Protein AF-A0A7W5FQR3-F1 (afdb_monomer_lite)

pLDDT: mean 75.55, std 19.45, range [26.58, 98.25]

InterPro domains:
  IPR011042 Six-bladed beta-propeller, TolB-like [G3DSA:2.120.10.30] (100-221)
  IPR032485 Prolow-density lipoprotein receptor-related protein 1-like, beta-propeller domain [PF16472] (240-409)

Sequence (725 aa):
MQRVLVVLAGLMLLISPTLAEAAASAAANGKSTDALAITLAEMSSFTGVTSDGWIYYLEYDEASGRSVQKKKKADGSGAQVVKNSEVFIKPYNYSRFVNYSYTDNNVISLTNKPQFVKQLAQNPNASIIDIIGDSVIYWVGTVKSGKFTTGTIKKAKLDGKQVTVLTADNGQIDWASFTVYKNTLFYTMEENNTYVLYRVGLDGKNKKKLASDYYAPVGQMDKKAGPVTYYGPYQRRNIVISNDQIVYLNMNESAVRLKIDGSGKLLLHEDESGNPFVEGDWLYYSTKSDPEAKDWLSSYSYYGPIYKVKLSGGKPIPITKGHSGLLFVKDGWVYYETESYELDHRLIRVKTDGSSAQTVLAGLVGDQEFYTRAVIGDWLTYTLYDNEESAGDYRIKLNGTDNTKLAYSTAPDAPTAEEQAEYEQAVRQNYGKYEMPDMLKQVIALEDELRERKMLLGGGLIHPYFEGFGIGYRYESTPIDVIPFAMDNYDDEVHYGFLTDFGTVSNLDEAAIVRVSPYEDDPVQIVAGNFRAFMQLLAYKPMSVQYWMADMPEDDYAYLQEEAAEVEQSLTQKEKDVMSIVRERFALEPISDVYAYMQKLGEDREKKIAAATEDGLGVVYSGTETASVQPLAFDFEEYEDGVHRADLKDFFEEASTLDKLVFFRDGQYYYLWHDNSKAIAYLQEQLKAMGLEDEANRIAYPEPYEYDDEYGADYEALYEYYFGS

Structure (mmCIF, N/CA/C/O backbone):
data_AF-A0A7W5FQR3-F1
#
_entry.id   AF-A0A7W5FQR3-F1
#
loop_
_atom_site.group_PDB
_atom_site.id
_atom_site.type_symbol
_atom_site.label_atom_id
_atom_site.label_alt_id
_atom_site.label_comp_id
_atom_site.label_asym_id
_atom_site.label_entity_id
_atom_site.label_seq_id
_atom_site.pdbx_PDB_ins_code
_atom_site.Cartn_x
_atom_site.Cartn_y
_atom_site.Cartn_z
_atom_site.occupancy
_atom_site.B_iso_or_equiv
_atom_site.auth_seq_id
_atom_site.auth_comp_id
_atom_site.auth_asym_id
_atom_site.auth_atom_id
_atom_site.pdbx_PDB_model_num
ATOM 1 N N . MET A 1 1 ? -5.160 -7.649 -64.301 1.00 41.41 1 MET A N 1
ATOM 2 C CA . MET A 1 1 ? -5.456 -8.120 -62.929 1.00 41.41 1 MET A CA 1
ATOM 3 C C . MET A 1 1 ? -5.136 -9.616 -62.747 1.00 41.41 1 MET A C 1
ATOM 5 O O . MET A 1 1 ? -5.883 -10.332 -62.105 1.00 41.41 1 MET A O 1
ATOM 9 N N . GLN A 1 2 ? -4.009 -10.102 -63.294 1.00 31.98 2 GLN A N 1
ATOM 10 C CA . GLN A 1 2 ? -3.605 -11.521 -63.196 1.00 31.98 2 GLN A CA 1
ATOM 11 C C . GLN A 1 2 ? -2.069 -11.704 -63.196 1.00 31.98 2 GLN A C 1
ATOM 13 O O . GLN A 1 2 ? -1.547 -12.734 -63.600 1.00 31.98 2 GLN A O 1
ATOM 18 N N . ARG A 1 3 ? -1.324 -10.677 -62.755 1.00 29.73 3 ARG A N 1
ATOM 19 C CA . ARG A 1 3 ? 0.151 -10.700 -62.648 1.00 29.73 3 ARG A CA 1
ATOM 20 C C . ARG A 1 3 ? 0.700 -10.207 -61.299 1.00 29.73 3 ARG A C 1
ATOM 22 O O . ARG A 1 3 ? 1.879 -9.911 -61.201 1.00 29.73 3 ARG A O 1
ATOM 29 N N . VAL A 1 4 ? -0.130 -10.157 -60.253 1.00 31.59 4 VAL A N 1
ATOM 30 C CA . VAL A 1 4 ? 0.302 -9.761 -58.890 1.00 31.59 4 VAL A CA 1
ATOM 31 C C . VAL A 1 4 ? 0.302 -10.946 -57.905 1.00 31.59 4 VAL A C 1
ATOM 33 O O . VAL A 1 4 ? 0.812 -10.836 -56.801 1.00 31.59 4 VAL A O 1
ATOM 36 N N . LEU A 1 5 ? -0.161 -12.132 -58.318 1.00 28.58 5 LEU A N 1
ATOM 37 C CA . LEU A 1 5 ? -0.319 -13.294 -57.428 1.00 28.58 5 LEU A CA 1
ATOM 38 C C . LEU A 1 5 ? 0.865 -14.281 -57.395 1.00 28.58 5 LEU A C 1
ATOM 40 O O . LEU A 1 5 ? 0.772 -15.303 -56.729 1.00 28.58 5 LEU A O 1
ATOM 44 N N . VAL A 1 6 ? 1.984 -13.996 -58.073 1.00 28.44 6 VAL A N 1
ATOM 45 C CA . VAL A 1 6 ? 3.137 -14.929 -58.146 1.00 28.44 6 VAL A CA 1
ATOM 46 C C . VAL A 1 6 ? 4.366 -14.450 -57.352 1.00 28.44 6 VAL A C 1
ATOM 48 O O . VAL A 1 6 ? 5.314 -15.204 -57.181 1.00 28.44 6 VAL A O 1
ATOM 51 N N . VAL A 1 7 ? 4.349 -13.245 -56.770 1.00 29.08 7 VAL A N 1
ATOM 52 C CA . VAL A 1 7 ? 5.502 -12.729 -55.993 1.00 29.08 7 VAL A CA 1
ATOM 53 C C . VAL A 1 7 ? 5.379 -12.991 -54.480 1.00 29.08 7 VAL A C 1
ATOM 55 O O . VAL A 1 7 ? 6.372 -12.925 -53.766 1.00 29.08 7 VAL A O 1
ATOM 58 N N . LEU A 1 8 ? 4.208 -13.402 -53.978 1.00 28.36 8 LEU A N 1
ATOM 59 C CA . LEU A 1 8 ? 3.980 -13.642 -52.540 1.00 28.36 8 LEU A CA 1
ATOM 60 C C . LEU A 1 8 ? 4.162 -15.099 -52.071 1.00 28.36 8 LEU A C 1
ATOM 62 O O . LEU A 1 8 ? 4.040 -15.367 -50.882 1.00 28.36 8 LEU A O 1
ATOM 66 N N . ALA A 1 9 ? 4.511 -16.036 -52.958 1.00 26.61 9 ALA A N 1
ATOM 67 C CA . ALA A 1 9 ? 4.767 -17.435 -52.581 1.00 26.61 9 ALA A CA 1
ATOM 68 C C . ALA A 1 9 ? 6.258 -17.751 -52.316 1.00 26.61 9 ALA A C 1
ATOM 70 O O . ALA A 1 9 ? 6.595 -18.869 -51.942 1.00 26.61 9 ALA A O 1
ATOM 71 N N . GLY A 1 10 ? 7.160 -16.779 -52.505 1.00 26.58 10 GLY A N 1
ATOM 72 C CA . GLY A 1 10 ? 8.613 -16.986 -52.419 1.00 26.58 10 GLY A CA 1
ATOM 73 C C . GLY A 1 10 ? 9.265 -16.700 -51.061 1.00 26.58 10 GLY A C 1
ATOM 74 O O . GLY A 1 10 ? 10.472 -16.878 -50.945 1.00 26.58 10 GLY A O 1
ATOM 75 N N . LEU A 1 11 ? 8.514 -16.257 -50.045 1.00 28.77 11 LEU A N 1
ATOM 76 C CA . LEU A 1 11 ? 9.077 -15.835 -48.749 1.00 28.77 11 LEU A CA 1
ATOM 77 C C . LEU A 1 11 ? 8.367 -16.430 -47.515 1.00 28.77 11 LEU A C 1
ATOM 79 O O . LEU A 1 11 ? 8.407 -15.850 -46.437 1.00 28.77 11 LEU A O 1
ATOM 83 N N . MET A 1 12 ? 7.745 -17.608 -47.649 1.00 30.27 12 MET A N 1
ATOM 84 C CA . MET A 1 12 ? 7.207 -18.388 -46.516 1.00 30.27 12 MET A CA 1
ATOM 85 C C . MET A 1 12 ? 7.828 -19.787 -46.422 1.00 30.27 12 MET A C 1
ATOM 87 O O . MET A 1 12 ? 7.138 -20.796 -46.319 1.00 30.27 12 MET A O 1
ATOM 91 N N . LEU A 1 13 ? 9.154 -19.867 -46.446 1.00 29.91 13 LEU A N 1
ATOM 92 C CA . LEU A 1 13 ? 9.875 -21.071 -46.035 1.00 29.91 13 LEU A CA 1
ATOM 93 C C . LEU A 1 13 ? 10.994 -20.647 -45.091 1.00 29.91 13 LEU A C 1
ATOM 95 O O . LEU A 1 13 ? 12.110 -20.444 -45.545 1.00 29.91 13 LEU A O 1
ATOM 99 N N . LEU A 1 14 ? 10.641 -20.433 -43.816 1.00 31.97 14 LEU A N 1
ATOM 100 C CA . LEU A 1 14 ? 11.481 -20.557 -42.605 1.00 31.97 14 LEU A CA 1
ATOM 101 C C . LEU A 1 14 ? 10.665 -20.191 -41.340 1.00 31.97 14 LEU A C 1
ATOM 103 O O . LEU A 1 14 ? 11.143 -19.517 -40.435 1.00 31.97 14 LEU A O 1
ATOM 107 N N . ILE A 1 15 ? 9.407 -20.634 -41.269 1.00 32.59 15 ILE A N 1
ATOM 108 C CA . ILE A 1 15 ? 8.581 -20.534 -40.060 1.00 32.59 15 ILE A CA 1
ATOM 109 C C . ILE A 1 15 ? 8.285 -21.970 -39.620 1.00 32.59 15 ILE A C 1
ATOM 111 O O . ILE A 1 15 ? 7.905 -22.801 -40.447 1.00 32.59 15 ILE A O 1
ATOM 115 N N . SER A 1 16 ? 8.544 -22.297 -38.352 1.00 35.59 16 SER A N 1
ATOM 116 C CA . SER A 1 16 ? 8.315 -23.642 -37.818 1.00 35.59 16 SER A CA 1
ATOM 117 C C . SER A 1 16 ? 6.825 -24.019 -37.897 1.00 35.59 16 SER A C 1
ATOM 119 O O . SER A 1 16 ? 5.971 -23.141 -37.766 1.00 35.59 16 SER A O 1
ATOM 121 N N . PRO A 1 17 ? 6.474 -25.311 -38.047 1.00 33.41 17 PRO A N 1
ATOM 122 C CA . PRO A 1 17 ? 5.076 -25.758 -38.149 1.00 33.41 17 PRO A CA 1
ATOM 123 C C . PRO A 1 17 ? 4.191 -25.312 -36.970 1.00 33.41 17 PRO A C 1
ATOM 125 O O . PRO A 1 17 ? 3.003 -25.064 -37.139 1.00 33.41 17 PRO A O 1
ATOM 128 N N . THR A 1 18 ? 4.796 -25.124 -35.795 1.00 42.97 18 THR A N 1
ATOM 129 C CA . THR A 1 18 ? 4.147 -24.669 -34.558 1.00 42.97 18 THR A CA 1
ATOM 130 C C . THR A 1 18 ? 3.616 -23.232 -34.611 1.00 42.97 18 THR A C 1
ATOM 132 O O . THR A 1 18 ? 2.633 -22.920 -33.946 1.00 42.97 18 THR A O 1
ATOM 135 N N . LEU A 1 19 ? 4.229 -22.356 -35.412 1.00 36.72 19 LEU A N 1
ATOM 136 C CA . LEU A 1 19 ? 3.826 -20.948 -35.549 1.00 36.72 19 LEU A CA 1
ATOM 137 C C . LEU A 1 19 ? 2.592 -20.787 -36.452 1.00 36.72 19 LEU A C 1
ATOM 139 O O . LEU A 1 19 ? 1.789 -19.881 -36.248 1.00 36.72 19 LEU A O 1
ATOM 143 N N . ALA A 1 20 ? 2.402 -21.693 -37.414 1.00 37.50 20 ALA A N 1
ATOM 144 C CA . ALA A 1 20 ? 1.223 -21.691 -38.277 1.00 37.50 20 ALA A CA 1
ATOM 145 C C . ALA A 1 20 ? -0.035 -22.198 -37.547 1.00 37.50 20 ALA A C 1
ATOM 147 O O . ALA A 1 20 ? -1.121 -21.671 -37.774 1.00 37.50 20 ALA A O 1
ATOM 148 N N . GLU A 1 21 ? 0.098 -23.174 -36.641 1.00 38.50 21 GLU A N 1
ATOM 149 C CA . GLU A 1 21 ? -1.032 -23.718 -35.871 1.00 38.50 21 GLU A CA 1
ATOM 150 C C . GLU A 1 21 ? -1.552 -22.752 -34.795 1.00 38.50 21 GLU A C 1
ATOM 152 O O . GLU A 1 21 ? -2.765 -22.642 -34.619 1.00 38.50 21 GLU A O 1
ATOM 157 N N . ALA A 1 22 ? -0.674 -21.999 -34.121 1.00 41.00 22 ALA A N 1
ATOM 158 C CA . ALA A 1 22 ? -1.086 -20.996 -33.134 1.00 41.00 22 ALA A CA 1
ATOM 159 C C . ALA A 1 22 ? -1.835 -19.817 -33.787 1.00 41.00 22 ALA A C 1
ATOM 161 O O . ALA A 1 22 ? -2.916 -19.437 -33.332 1.00 41.00 22 ALA A O 1
ATOM 162 N N . ALA A 1 23 ? -1.319 -19.305 -34.912 1.00 37.03 23 ALA A N 1
ATOM 163 C CA . ALA A 1 23 ? -1.962 -18.237 -35.678 1.00 37.03 23 ALA A CA 1
ATOM 164 C C . ALA A 1 23 ? -3.286 -18.690 -36.325 1.00 37.03 23 ALA A C 1
ATOM 166 O O . ALA A 1 23 ? -4.263 -17.939 -36.337 1.00 37.03 23 ALA A O 1
ATOM 167 N N . ALA A 1 24 ? -3.359 -19.933 -36.816 1.00 39.09 24 ALA A N 1
ATOM 168 C CA . ALA A 1 24 ? -4.590 -20.502 -37.364 1.00 39.09 24 ALA A CA 1
ATOM 169 C C . ALA A 1 24 ? -5.652 -20.767 -36.280 1.00 39.09 24 ALA A C 1
ATOM 171 O O . ALA A 1 24 ? -6.836 -20.566 -36.534 1.00 39.09 24 ALA A O 1
ATOM 172 N N . SER A 1 25 ? -5.245 -21.158 -35.068 1.00 41.34 25 SER A N 1
ATOM 173 C CA . SER A 1 25 ? -6.143 -21.356 -33.919 1.00 41.34 25 SER A CA 1
ATOM 174 C C . SER A 1 25 ? -6.733 -20.035 -33.399 1.00 41.34 25 SER A C 1
ATOM 176 O O . SER A 1 25 ? -7.928 -19.964 -33.100 1.00 41.34 25 SER A O 1
ATOM 178 N N . ALA A 1 26 ? -5.936 -18.960 -33.370 1.00 38.59 26 ALA A N 1
ATOM 179 C CA . ALA A 1 26 ? -6.411 -17.615 -33.031 1.00 38.59 26 ALA A CA 1
ATOM 180 C C . ALA A 1 26 ? -7.381 -17.060 -34.094 1.00 38.59 26 ALA A C 1
ATOM 182 O O . ALA A 1 26 ? -8.431 -16.513 -33.755 1.00 38.59 26 ALA A O 1
ATOM 183 N N . ALA A 1 27 ? -7.089 -17.285 -35.381 1.00 33.88 27 ALA A N 1
ATOM 184 C CA . ALA A 1 27 ? -7.954 -16.875 -36.488 1.00 33.88 27 ALA A CA 1
ATOM 185 C C . ALA A 1 27 ? -9.257 -17.698 -36.591 1.00 33.88 27 ALA A C 1
ATOM 187 O O . ALA A 1 27 ? -10.285 -17.167 -37.010 1.00 33.88 27 ALA A O 1
ATOM 188 N N . ALA A 1 28 ? -9.246 -18.976 -36.192 1.00 34.81 28 ALA A N 1
ATOM 189 C CA . ALA A 1 28 ? -10.413 -19.860 -36.268 1.00 34.81 28 ALA A CA 1
ATOM 190 C C . ALA A 1 28 ? -11.460 -19.614 -35.163 1.00 34.81 28 ALA A C 1
ATOM 192 O O . ALA A 1 28 ? -12.623 -19.965 -35.348 1.00 34.81 28 ALA A O 1
ATOM 193 N N . ASN A 1 29 ? -11.081 -18.984 -34.042 1.00 37.16 29 ASN A N 1
ATOM 194 C CA . ASN A 1 29 ? -11.963 -18.775 -32.884 1.00 37.16 29 ASN A CA 1
ATOM 195 C C . ASN A 1 29 ? -12.597 -17.373 -32.796 1.00 37.16 29 ASN A C 1
ATOM 197 O O . ASN A 1 29 ? -13.212 -17.045 -31.782 1.00 37.16 29 ASN A O 1
ATOM 201 N N . GLY A 1 30 ? -12.475 -16.538 -33.835 1.00 37.59 30 GLY A N 1
ATOM 202 C CA . GLY A 1 30 ? -13.206 -15.266 -33.937 1.00 37.59 30 GLY A CA 1
ATOM 203 C C . GLY A 1 30 ? -12.882 -14.223 -32.858 1.00 37.59 30 GLY A C 1
ATOM 204 O O . GLY A 1 30 ? -13.662 -13.291 -32.668 1.00 37.59 30 GLY A O 1
ATOM 205 N N . LYS A 1 31 ? -11.758 -14.352 -32.142 1.00 42.56 31 LYS A N 1
ATOM 206 C CA . LYS A 1 31 ? -11.372 -13.438 -31.062 1.00 42.56 31 LYS A CA 1
ATOM 207 C C . LYS A 1 31 ? -10.155 -12.604 -31.461 1.00 42.56 31 LYS A C 1
ATOM 209 O O . LYS A 1 31 ? -9.032 -13.081 -31.431 1.00 42.56 31 LYS A O 1
ATOM 214 N N . SER A 1 32 ? -10.450 -11.337 -31.753 1.00 40.81 32 SER A N 1
ATOM 215 C CA . SER A 1 32 ? -9.552 -10.181 -31.849 1.00 40.81 32 SER A CA 1
ATOM 216 C C . SER A 1 32 ? -8.531 -10.144 -32.999 1.00 40.81 32 SER A C 1
ATOM 218 O O . SER A 1 32 ? -7.628 -10.965 -33.101 1.00 40.81 32 SER A O 1
ATOM 220 N N . THR A 1 33 ? -8.632 -9.101 -33.831 1.00 41.66 33 THR A N 1
ATOM 221 C CA . THR A 1 33 ? -7.568 -8.649 -34.750 1.00 41.66 33 THR A CA 1
ATOM 222 C C . THR A 1 33 ? -6.559 -7.721 -34.061 1.00 41.66 33 THR A C 1
ATOM 224 O O . THR A 1 33 ? -5.715 -7.133 -34.736 1.00 41.66 33 THR A O 1
ATOM 227 N N . ASP A 1 34 ? -6.669 -7.520 -32.743 1.00 54.44 34 ASP A N 1
ATOM 228 C CA . ASP A 1 34 ? -5.759 -6.664 -31.987 1.00 54.44 34 ASP A CA 1
ATOM 229 C C . ASP A 1 34 ? -4.409 -7.370 -31.824 1.00 54.44 34 ASP A C 1
ATOM 231 O O . ASP A 1 34 ? -4.297 -8.404 -31.158 1.00 54.44 34 ASP A O 1
ATOM 235 N N . ALA A 1 35 ? -3.373 -6.793 -32.434 1.00 50.88 35 ALA A N 1
ATOM 236 C CA . ALA A 1 35 ? -2.001 -7.268 -32.330 1.00 50.88 35 ALA A CA 1
ATOM 237 C C . ALA A 1 35 ? -1.546 -7.401 -30.867 1.00 50.88 35 ALA A C 1
ATOM 239 O O . ALA A 1 35 ? -0.744 -8.283 -30.570 1.00 50.88 35 ALA A O 1
ATOM 240 N N . LEU A 1 36 ? -2.094 -6.594 -29.948 1.00 49.03 36 LEU A N 1
ATOM 241 C CA . LEU A 1 36 ? -1.824 -6.685 -28.516 1.00 49.03 36 LEU A CA 1
ATOM 242 C C . LEU A 1 36 ? -2.418 -7.962 -27.902 1.00 49.03 36 LEU A C 1
ATOM 244 O O . LEU A 1 36 ? -1.741 -8.642 -27.141 1.00 49.03 36 LEU A O 1
ATOM 248 N N . ALA A 1 37 ? -3.645 -8.342 -28.268 1.00 50.66 37 ALA A N 1
ATOM 249 C CA . ALA A 1 37 ? -4.283 -9.563 -27.769 1.00 50.66 37 ALA A CA 1
ATOM 250 C C . ALA A 1 37 ? -3.575 -10.834 -28.271 1.00 50.66 37 ALA A C 1
ATOM 252 O O . ALA A 1 37 ? -3.387 -11.779 -27.505 1.00 50.66 37 ALA A O 1
ATOM 253 N N . ILE A 1 38 ? -3.131 -10.830 -29.533 1.00 50.28 38 ILE A N 1
ATOM 254 C CA . ILE A 1 38 ? -2.326 -11.911 -30.127 1.00 50.28 38 ILE A CA 1
ATOM 255 C C . ILE A 1 38 ? -0.964 -12.002 -29.422 1.00 50.28 38 ILE A C 1
ATOM 257 O O . ILE A 1 38 ? -0.558 -13.076 -28.989 1.00 50.28 38 ILE A O 1
ATOM 261 N N . THR A 1 39 ? -0.312 -10.856 -29.220 1.00 49.72 39 THR A N 1
ATOM 262 C CA . THR A 1 39 ? 0.960 -10.731 -28.493 1.00 49.72 39 THR A CA 1
ATOM 263 C C . THR A 1 39 ? 0.862 -11.255 -27.058 1.00 49.72 39 THR A C 1
ATOM 265 O O . THR A 1 39 ? 1.721 -11.998 -26.595 1.00 49.72 39 THR A O 1
ATOM 268 N N . LEU A 1 40 ? -0.204 -10.909 -26.340 1.00 49.56 40 LEU A N 1
ATOM 269 C CA . LEU A 1 40 ? -0.416 -11.338 -24.960 1.00 49.56 40 LEU A CA 1
ATOM 270 C C . LEU A 1 40 ? -0.704 -12.841 -24.870 1.00 49.56 40 LEU A C 1
ATOM 272 O O . LEU A 1 40 ? -0.157 -13.519 -24.002 1.00 49.56 40 LEU A O 1
ATOM 276 N N . ALA A 1 41 ? -1.463 -13.407 -25.810 1.00 45.28 41 ALA A N 1
ATOM 277 C CA . ALA A 1 41 ? -1.645 -14.856 -25.885 1.00 45.28 41 ALA A CA 1
ATOM 278 C C . ALA A 1 41 ? -0.304 -15.609 -26.055 1.00 45.28 41 ALA A C 1
ATOM 280 O O . ALA A 1 41 ? -0.115 -16.675 -25.456 1.00 45.28 41 ALA A O 1
ATOM 281 N N . GLU A 1 42 ? 0.654 -15.034 -26.792 1.00 44.09 42 GLU A N 1
ATOM 282 C CA . GLU A 1 42 ? 2.021 -15.560 -26.955 1.00 44.09 42 GLU A CA 1
ATOM 283 C C . GLU A 1 42 ? 2.894 -15.413 -25.688 1.00 44.09 42 GLU A C 1
ATOM 285 O O . GLU A 1 42 ? 3.796 -16.223 -25.470 1.00 44.09 42 GLU A O 1
ATOM 290 N N . MET A 1 43 ? 2.603 -14.448 -24.803 1.00 41.12 43 MET A N 1
ATOM 291 C CA . MET A 1 43 ? 3.303 -14.235 -23.519 1.00 41.12 43 MET A CA 1
ATOM 292 C C . MET A 1 43 ? 2.901 -15.228 -22.411 1.00 41.12 43 MET A C 1
ATOM 294 O O . MET A 1 43 ? 3.541 -15.276 -21.356 1.00 41.12 43 MET A O 1
ATOM 298 N N . SER A 1 44 ? 1.883 -16.062 -22.646 1.00 46.59 44 SER A N 1
ATOM 299 C CA . SER A 1 44 ? 1.254 -16.917 -21.626 1.00 46.59 44 SER A CA 1
ATOM 300 C C . SER A 1 44 ? 2.134 -18.000 -20.979 1.00 46.59 44 SER A C 1
ATOM 302 O O . SER A 1 44 ? 1.762 -18.671 -20.003 1.00 46.59 44 SER A O 1
ATOM 304 N N . SER A 1 45 ? 3.343 -18.187 -21.501 1.00 38.47 45 SER A N 1
ATOM 305 C CA . SER A 1 45 ? 4.335 -19.088 -20.928 1.00 38.47 45 SER A CA 1
ATOM 306 C C . SER A 1 45 ? 5.191 -18.461 -19.821 1.00 38.47 45 SER A C 1
ATOM 308 O O . SER A 1 45 ? 5.734 -19.232 -19.032 1.00 38.47 45 SER A O 1
ATOM 310 N N . PHE A 1 46 ? 5.284 -17.126 -19.704 1.00 42.84 46 PHE A N 1
ATOM 311 C CA . PHE A 1 46 ? 6.351 -16.479 -18.914 1.00 42.84 46 PHE A CA 1
ATOM 312 C C . PHE A 1 46 ? 5.929 -15.425 -17.885 1.00 42.84 46 PHE A C 1
ATOM 314 O O . PHE A 1 46 ? 6.756 -15.044 -17.048 1.00 42.84 46 PHE A O 1
ATOM 321 N N . THR A 1 47 ? 4.688 -14.963 -17.926 1.00 54.09 47 THR A N 1
ATOM 322 C CA . THR A 1 47 ? 4.1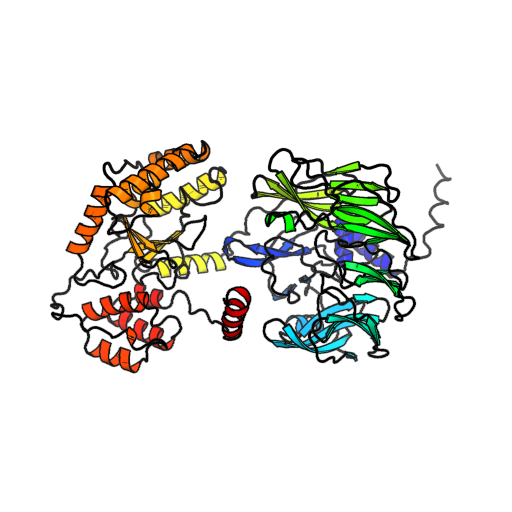34 -13.967 -16.999 1.00 54.09 47 THR A CA 1
ATOM 323 C C . THR A 1 47 ? 2.677 -14.310 -16.721 1.00 54.09 47 THR A C 1
ATOM 325 O O . THR A 1 47 ? 2.173 -15.309 -17.242 1.00 54.09 47 THR A O 1
ATOM 328 N N . GLY A 1 48 ? 1.997 -13.523 -15.892 1.00 57.97 48 GLY A N 1
ATOM 329 C CA . GLY A 1 48 ? 0.589 -13.651 -15.552 1.00 57.97 48 GLY A CA 1
ATOM 330 C C . GLY A 1 48 ? -0.323 -13.484 -16.758 1.00 57.97 48 GLY A C 1
ATOM 331 O O . GLY A 1 48 ? -1.404 -12.975 -16.612 1.00 57.97 48 GLY A O 1
ATOM 332 N N . VAL A 1 49 ? 0.075 -13.838 -17.972 1.00 62.41 49 VAL A N 1
ATOM 333 C CA . VAL A 1 49 ? -0.758 -13.767 -19.155 1.00 62.41 49 VAL A CA 1
ATOM 334 C C . VAL A 1 49 ? -1.229 -15.178 -19.514 1.00 62.41 49 VAL A C 1
ATOM 336 O O . VAL A 1 49 ? -0.557 -16.168 -19.234 1.00 62.41 49 VAL A O 1
ATOM 339 N N . THR A 1 50 ? -2.410 -15.317 -20.096 1.00 62.34 50 THR A N 1
ATOM 340 C CA . THR A 1 50 ? -2.987 -16.611 -20.504 1.00 62.34 50 THR A CA 1
ATOM 341 C C . THR A 1 50 ? -3.240 -16.639 -22.001 1.00 62.34 50 THR A C 1
ATOM 343 O O . THR A 1 50 ? -3.341 -15.598 -22.648 1.00 62.34 50 THR A O 1
ATOM 346 N N . SER A 1 51 ? -3.328 -17.841 -22.575 1.00 58.81 51 SER A N 1
ATOM 347 C CA . SER A 1 51 ? -3.525 -18.023 -24.017 1.00 58.81 51 SER A CA 1
ATOM 348 C C . SER A 1 51 ? -4.869 -17.489 -24.520 1.00 58.81 51 SER A C 1
ATOM 350 O O . SER A 1 51 ? -5.020 -17.242 -25.711 1.00 58.81 51 SER A O 1
ATOM 352 N N . ASP A 1 52 ? -5.843 -17.280 -23.634 1.00 62.69 52 ASP A N 1
ATOM 353 C CA . ASP A 1 52 ? -7.110 -16.618 -23.932 1.00 62.69 52 ASP A CA 1
ATOM 354 C C . ASP A 1 52 ? -7.068 -15.096 -23.689 1.00 62.69 52 ASP A C 1
ATOM 356 O O . ASP A 1 52 ? -8.098 -14.425 -23.798 1.00 62.69 52 ASP A O 1
ATOM 360 N N . GLY A 1 53 ? -5.892 -14.531 -23.400 1.00 62.28 53 GLY A N 1
ATOM 361 C CA . GLY A 1 53 ? -5.619 -13.093 -23.400 1.00 62.28 53 GLY A CA 1
ATOM 362 C C . GLY A 1 53 ? -5.887 -12.365 -22.081 1.00 62.28 53 GLY A C 1
ATOM 363 O O . GLY A 1 53 ? -6.030 -11.145 -22.104 1.00 62.28 53 GLY A O 1
ATOM 364 N N . TRP A 1 54 ? -6.013 -13.068 -20.947 1.00 70.12 54 TRP A N 1
ATOM 365 C CA . TRP A 1 54 ? -5.999 -12.409 -19.629 1.00 70.12 54 TRP A CA 1
ATOM 366 C C . TRP A 1 54 ? -4.590 -12.041 -19.220 1.00 70.12 54 TRP A C 1
ATOM 368 O O . TRP A 1 54 ? -3.714 -12.876 -19.388 1.00 70.12 54 TRP A O 1
ATOM 378 N N . ILE A 1 55 ? -4.425 -10.864 -18.626 1.00 68.69 55 ILE A N 1
ATOM 379 C CA . ILE A 1 55 ? -3.239 -10.366 -17.932 1.00 68.69 55 ILE A CA 1
ATOM 380 C C . ILE A 1 55 ? -3.577 -10.310 -16.448 1.00 68.69 55 ILE A C 1
ATOM 382 O O . ILE A 1 55 ? -4.533 -9.646 -16.071 1.00 68.69 55 ILE A O 1
ATOM 386 N N . TYR A 1 56 ? -2.791 -10.972 -15.624 1.00 71.25 56 TYR A N 1
ATOM 387 C CA . TYR A 1 56 ? -2.879 -11.031 -14.180 1.00 71.25 56 TYR A CA 1
ATOM 388 C C . TYR A 1 56 ? -1.805 -10.110 -13.588 1.00 71.25 56 TYR A C 1
ATOM 390 O O . TYR A 1 56 ? -0.679 -10.073 -14.092 1.00 71.25 56 TYR A O 1
ATOM 398 N N . TYR A 1 57 ? -2.164 -9.360 -12.553 1.00 66.56 57 TYR A N 1
ATOM 399 C CA . TYR A 1 57 ? -1.344 -8.308 -11.954 1.00 66.56 57 TYR A CA 1
ATOM 400 C C . TYR A 1 57 ? -1.702 -8.118 -10.471 1.00 66.56 57 TYR A C 1
ATOM 402 O O . TYR A 1 57 ? -2.724 -8.630 -10.009 1.00 66.56 57 TYR A O 1
ATOM 410 N N . LEU A 1 58 ? -0.844 -7.407 -9.738 1.00 62.66 58 LEU A N 1
ATOM 411 C CA . LEU A 1 58 ? -1.130 -6.921 -8.390 1.00 62.66 58 LEU A CA 1
ATOM 412 C C . LEU A 1 58 ? -1.572 -5.462 -8.454 1.00 62.66 58 LEU A C 1
ATOM 414 O O . LEU A 1 58 ? -1.008 -4.664 -9.203 1.00 62.66 58 LEU A O 1
ATOM 418 N N . GLU A 1 59 ? -2.594 -5.131 -7.682 1.00 66.50 59 GLU A N 1
ATOM 419 C CA . GLU A 1 59 ? -3.086 -3.772 -7.496 1.00 66.50 59 GLU A CA 1
ATOM 420 C C . GLU A 1 59 ? -3.017 -3.455 -6.008 1.00 66.50 59 GLU A C 1
ATOM 422 O O . GLU A 1 59 ? -3.555 -4.218 -5.211 1.00 66.50 59 GLU A O 1
ATOM 427 N N . TYR A 1 60 ? -2.320 -2.385 -5.632 1.00 57.31 60 TYR A N 1
ATOM 428 C CA . TYR A 1 60 ? -2.320 -1.922 -4.249 1.00 57.31 60 TYR A CA 1
ATOM 429 C C . TYR A 1 60 ? -3.689 -1.321 -3.942 1.00 57.31 60 TYR A C 1
ATOM 431 O O . TYR A 1 60 ? -4.163 -0.462 -4.683 1.00 57.31 60 TYR A O 1
ATOM 439 N N . ASP A 1 61 ? -4.337 -1.837 -2.908 1.00 59.81 61 ASP A N 1
ATOM 440 C CA . ASP A 1 61 ? -5.581 -1.305 -2.383 1.00 59.81 61 ASP A CA 1
ATOM 441 C C . ASP A 1 61 ? -5.249 -0.437 -1.170 1.00 59.81 61 ASP A C 1
ATOM 443 O O . ASP A 1 61 ? -4.869 -0.947 -0.115 1.00 59.81 61 ASP A O 1
ATOM 447 N N . GLU A 1 62 ? -5.357 0.877 -1.358 1.00 48.66 62 GLU A N 1
ATOM 448 C CA . GLU A 1 62 ? -5.033 1.881 -0.341 1.00 48.66 62 GLU A CA 1
ATOM 449 C C . GLU A 1 62 ? -5.897 1.710 0.912 1.00 48.66 62 GLU A C 1
ATOM 451 O O . GLU A 1 62 ? -5.388 1.845 2.019 1.00 48.66 62 GLU A O 1
ATOM 456 N N . ALA A 1 63 ? -7.165 1.308 0.760 1.00 48.44 63 ALA A N 1
ATOM 457 C CA . ALA A 1 63 ? -8.094 1.167 1.880 1.00 48.44 63 ALA A CA 1
ATOM 458 C C . ALA A 1 63 ? -7.729 0.010 2.824 1.00 48.44 63 ALA A C 1
ATOM 460 O O . ALA A 1 63 ? -7.969 0.086 4.026 1.00 48.44 63 ALA A O 1
ATOM 461 N N . SER A 1 64 ? -7.156 -1.073 2.291 1.00 52.91 64 SER A N 1
ATOM 462 C CA . SER A 1 64 ? -6.743 -2.233 3.091 1.00 52.91 64 SER A CA 1
ATOM 463 C C . SER A 1 64 ? -5.243 -2.273 3.385 1.00 52.91 64 SER A C 1
ATOM 465 O O . SER A 1 64 ? -4.783 -3.173 4.091 1.00 52.91 64 SER A O 1
ATOM 467 N N . GLY A 1 65 ? -4.463 -1.355 2.804 1.00 52.62 65 GLY A N 1
ATOM 468 C CA . GLY A 1 65 ? -3.001 -1.376 2.830 1.00 52.62 65 GLY A CA 1
ATOM 469 C C . GLY A 1 65 ? -2.389 -2.631 2.189 1.00 52.62 65 GLY A C 1
ATOM 470 O O . GLY A 1 65 ? -1.213 -2.936 2.411 1.00 52.62 65 GLY A O 1
ATOM 471 N N . ARG A 1 66 ? -3.168 -3.408 1.421 1.00 58.59 66 ARG A N 1
ATOM 472 C CA . ARG A 1 66 ? -2.783 -4.728 0.895 1.00 58.59 66 ARG A CA 1
ATOM 473 C C . ARG A 1 66 ? -2.802 -4.746 -0.629 1.00 58.59 66 ARG A C 1
ATOM 475 O O . ARG A 1 66 ? -3.584 -4.079 -1.289 1.00 58.59 66 ARG A O 1
ATOM 482 N N . SER A 1 67 ? -1.942 -5.572 -1.224 1.00 62.09 67 SER A N 1
ATOM 483 C CA . SER A 1 67 ? -1.988 -5.824 -2.670 1.00 62.09 67 SER A CA 1
ATOM 484 C C . SER A 1 67 ? -3.035 -6.888 -3.008 1.00 62.09 67 SER A C 1
ATOM 486 O O . SER A 1 67 ? -2.923 -8.039 -2.584 1.00 62.09 67 SER A O 1
ATOM 488 N N . VAL A 1 68 ? -4.019 -6.529 -3.829 1.00 65.75 68 VAL A N 1
ATOM 489 C CA . VAL A 1 68 ? -5.063 -7.417 -4.346 1.00 65.75 68 VAL A CA 1
ATOM 490 C C . VAL A 1 68 ? -4.635 -7.996 -5.692 1.00 65.75 68 VAL A C 1
ATOM 492 O O . VAL A 1 68 ? -4.142 -7.302 -6.582 1.00 65.75 68 VAL A O 1
ATOM 495 N N . GLN A 1 69 ? -4.839 -9.299 -5.875 1.00 76.88 69 GLN A N 1
ATOM 496 C CA . GLN A 1 69 ? -4.560 -9.969 -7.142 1.00 76.88 69 GLN A CA 1
ATOM 497 C C . GLN A 1 69 ? -5.732 -9.767 -8.099 1.00 76.88 69 GLN A C 1
ATOM 499 O O . GLN A 1 69 ? -6.862 -10.147 -7.788 1.00 76.88 69 GLN A O 1
ATOM 504 N N . LYS A 1 70 ? -5.474 -9.242 -9.298 1.00 75.94 70 LYS A N 1
ATOM 505 C CA . LYS A 1 70 ? -6.507 -9.024 -10.320 1.00 75.94 70 LYS A CA 1
ATOM 506 C C . LYS A 1 70 ? -6.092 -9.568 -11.684 1.00 75.94 70 LYS A C 1
ATOM 508 O O . LYS A 1 70 ? -4.927 -9.887 -11.928 1.00 75.94 70 LYS A O 1
ATOM 513 N N . LYS A 1 71 ? -7.056 -9.686 -12.600 1.00 73.50 71 LYS A N 1
ATOM 514 C CA . LYS A 1 71 ? -6.811 -9.937 -14.028 1.00 73.50 71 LYS A CA 1
ATOM 515 C C . LYS A 1 71 ? -7.665 -9.046 -14.918 1.00 73.50 71 LYS A C 1
ATOM 517 O O . LYS A 1 71 ? -8.816 -8.801 -14.592 1.00 73.50 71 LYS A O 1
ATOM 522 N N . LYS A 1 72 ? -7.138 -8.627 -16.070 1.00 67.25 72 LYS A N 1
ATOM 523 C CA . LYS A 1 72 ? -7.846 -7.857 -17.111 1.00 67.25 72 LYS A CA 1
ATOM 524 C C . LYS A 1 72 ? -7.450 -8.300 -18.518 1.00 67.25 72 LYS A C 1
ATOM 526 O O . LYS A 1 72 ? -6.443 -8.982 -18.699 1.00 67.25 72 LYS A O 1
ATOM 531 N N . LYS A 1 73 ? -8.234 -7.948 -19.533 1.00 67.00 73 LYS A N 1
ATOM 532 C CA . LYS A 1 73 ? -7.849 -8.119 -20.940 1.00 67.00 73 LYS A CA 1
ATOM 533 C C . LYS A 1 73 ? -6.901 -7.004 -21.386 1.00 67.00 73 LYS A C 1
ATOM 535 O O . LYS A 1 73 ? -6.780 -5.960 -20.754 1.00 67.00 73 LYS A O 1
ATOM 540 N N . ALA A 1 74 ? -6.237 -7.250 -22.511 1.00 57.41 74 ALA A N 1
ATOM 541 C CA . ALA A 1 74 ? -5.319 -6.342 -23.201 1.00 57.41 74 ALA A CA 1
ATOM 542 C C . ALA A 1 74 ? -5.833 -4.904 -23.394 1.00 57.41 74 ALA A C 1
ATOM 544 O O . ALA A 1 74 ? -5.068 -3.944 -23.389 1.00 57.41 74 ALA A O 1
ATOM 545 N N . ASP A 1 75 ? -7.136 -4.780 -23.622 1.00 57.25 75 ASP A N 1
ATOM 546 C CA . ASP A 1 75 ? -7.850 -3.532 -23.873 1.00 57.25 75 ASP A CA 1
ATOM 547 C C . ASP A 1 75 ? -8.363 -2.865 -22.584 1.00 57.25 75 ASP A C 1
ATOM 549 O O . ASP A 1 75 ? -9.047 -1.848 -22.655 1.00 57.25 75 ASP A O 1
ATOM 553 N N . GLY A 1 76 ? -8.033 -3.429 -21.417 1.00 55.03 76 GLY A N 1
ATOM 554 C CA . GLY A 1 76 ? -8.512 -3.001 -20.104 1.00 55.03 76 GLY A CA 1
ATOM 555 C C . GLY A 1 76 ? -9.837 -3.640 -19.678 1.00 55.03 76 GLY A C 1
ATOM 556 O O . GLY A 1 76 ? -10.200 -3.549 -18.510 1.00 55.03 76 GLY A O 1
ATOM 557 N N . SER A 1 77 ? -10.547 -4.334 -20.574 1.00 63.12 77 SER A N 1
ATOM 558 C CA . SER A 1 77 ? -11.867 -4.894 -20.269 1.00 63.12 77 SER A CA 1
ATOM 559 C C . SER A 1 77 ? -11.815 -6.128 -19.359 1.00 63.12 77 SER A C 1
ATOM 561 O O . SER A 1 77 ? -10.807 -6.834 -19.265 1.00 63.12 77 SER A O 1
ATOM 563 N N . GLY A 1 78 ? -12.939 -6.415 -18.695 1.00 68.44 78 GLY A N 1
ATOM 564 C CA . GLY A 1 78 ? -13.134 -7.646 -17.923 1.00 68.44 78 GLY A CA 1
ATOM 565 C C . GLY A 1 78 ? -12.309 -7.747 -16.638 1.00 68.44 78 GLY A C 1
ATOM 566 O O . GLY A 1 78 ? -12.141 -8.864 -16.147 1.00 68.44 78 GLY A O 1
ATOM 567 N N . ALA A 1 79 ? -11.788 -6.621 -16.137 1.00 73.19 79 ALA A N 1
ATOM 568 C CA . ALA A 1 79 ? -11.091 -6.542 -14.857 1.00 73.19 79 ALA A CA 1
ATOM 569 C C . ALA A 1 79 ? -11.883 -7.272 -13.757 1.00 73.19 79 ALA A C 1
ATOM 571 O O . ALA A 1 79 ? -13.094 -7.099 -13.676 1.00 73.19 79 ALA A O 1
ATOM 572 N N . GLN A 1 80 ? -11.212 -8.127 -12.986 1.00 79.56 80 GLN A N 1
ATOM 573 C CA . GLN A 1 80 ? -11.806 -8.838 -11.850 1.00 79.56 80 GLN A CA 1
ATOM 574 C C . GLN A 1 80 ? -10.726 -9.278 -10.857 1.00 79.56 80 GLN A C 1
ATOM 576 O O . GLN A 1 80 ? -9.592 -9.570 -11.267 1.00 79.56 80 GLN A O 1
ATOM 581 N N . VAL A 1 81 ? -11.090 -9.393 -9.581 1.00 78.62 81 VAL A N 1
ATOM 582 C CA . VAL A 1 81 ? -10.252 -10.014 -8.540 1.00 78.62 81 VAL A CA 1
ATOM 583 C C . VAL A 1 81 ? -10.049 -11.508 -8.829 1.00 78.62 81 VAL A C 1
ATOM 585 O O . VAL A 1 81 ? -10.938 -12.191 -9.345 1.00 78.62 81 VAL A O 1
ATOM 588 N N . VAL A 1 82 ? -8.857 -12.036 -8.541 1.00 76.94 82 VAL A N 1
ATOM 589 C CA . VAL A 1 82 ? -8.519 -13.452 -8.749 1.00 76.94 82 VAL A CA 1
ATOM 590 C C . VAL A 1 82 ? -8.198 -14.154 -7.440 1.00 76.94 82 VAL A C 1
ATOM 592 O O . VAL A 1 82 ? -7.609 -13.586 -6.528 1.00 76.94 82 VAL A O 1
ATOM 595 N N . LYS A 1 83 ? -8.556 -15.437 -7.364 1.00 76.00 83 LYS A N 1
ATOM 596 C CA . LYS A 1 83 ? -8.236 -16.280 -6.209 1.00 76.00 83 LYS A CA 1
ATOM 597 C C . LYS A 1 83 ? -6.758 -16.672 -6.225 1.00 76.00 83 LYS A C 1
ATOM 599 O O . LYS A 1 83 ? -6.232 -17.002 -7.291 1.00 76.00 83 LYS A O 1
ATOM 604 N N . ASN A 1 84 ? -6.158 -16.835 -5.043 1.00 70.56 84 ASN A N 1
ATOM 605 C CA . ASN A 1 84 ? -4.790 -17.355 -4.850 1.00 70.56 84 ASN A CA 1
ATOM 606 C C . ASN A 1 84 ? -4.513 -18.685 -5.585 1.00 70.56 84 ASN A C 1
ATOM 608 O O . ASN A 1 84 ? -3.373 -19.042 -5.850 1.00 70.56 84 ASN A O 1
ATOM 612 N N . SER A 1 85 ? -5.546 -19.461 -5.927 1.00 73.94 85 SER A N 1
ATOM 613 C CA . SER A 1 85 ? -5.401 -20.703 -6.696 1.00 73.94 85 SER A CA 1
ATOM 614 C C . SER A 1 85 ? -5.148 -20.501 -8.198 1.00 73.94 85 SER A C 1
ATOM 616 O O . SER A 1 85 ? -4.739 -21.445 -8.879 1.00 73.9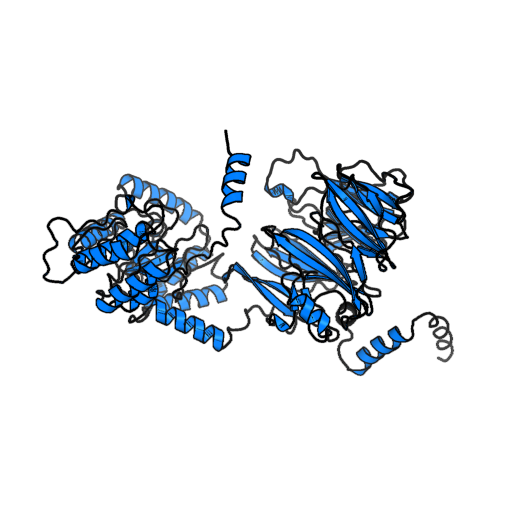4 85 SER A O 1
ATOM 618 N N . GLU A 1 86 ? -5.452 -19.321 -8.744 1.00 73.31 86 GLU A N 1
ATOM 619 C CA . GLU A 1 86 ? -5.302 -19.006 -10.172 1.00 73.31 86 GLU A CA 1
ATOM 620 C C . GLU A 1 86 ? -3.941 -18.405 -10.514 1.00 73.31 86 GLU A C 1
ATOM 622 O O . GLU A 1 86 ? -3.518 -18.484 -11.670 1.00 73.31 86 GLU A O 1
ATOM 627 N N . VAL A 1 87 ? -3.236 -17.846 -9.534 1.00 75.75 87 VAL A N 1
ATOM 628 C CA . VAL A 1 87 ? -1.956 -17.172 -9.733 1.00 75.75 87 VAL A CA 1
ATOM 629 C C . VAL A 1 87 ? -0.946 -17.539 -8.667 1.00 75.75 87 VAL A C 1
ATOM 631 O O . VAL A 1 87 ? -1.279 -17.921 -7.556 1.00 75.75 87 VAL A O 1
ATOM 634 N N . PHE A 1 88 ? 0.316 -17.412 -9.032 1.00 72.38 88 PHE A N 1
ATOM 635 C CA . PHE A 1 88 ? 1.443 -17.480 -8.129 1.00 72.38 88 PHE A CA 1
ATOM 636 C C . PHE A 1 88 ? 2.213 -16.180 -8.229 1.00 72.38 88 PHE A C 1
ATOM 638 O O . PHE A 1 88 ? 2.545 -15.762 -9.336 1.00 72.38 88 PHE A O 1
ATOM 645 N N . ILE A 1 89 ? 2.523 -15.573 -7.093 1.00 67.81 89 ILE A N 1
ATOM 646 C CA . ILE A 1 89 ? 3.381 -14.398 -7.030 1.00 67.81 89 ILE A CA 1
ATOM 647 C C . ILE A 1 89 ? 4.756 -14.892 -6.601 1.00 67.81 89 ILE A C 1
ATOM 649 O O . ILE A 1 89 ? 4.902 -15.513 -5.550 1.00 67.81 89 ILE A O 1
ATOM 653 N N . LYS A 1 90 ? 5.772 -14.644 -7.428 1.00 63.62 90 LYS A N 1
ATOM 654 C CA . LYS A 1 90 ? 7.159 -14.841 -7.014 1.00 63.62 90 LYS A CA 1
ATOM 655 C C . LYS A 1 90 ? 7.400 -13.979 -5.769 1.00 63.62 90 LYS A C 1
ATOM 657 O O . LYS A 1 90 ? 7.035 -12.805 -5.812 1.00 63.62 90 LYS A O 1
ATOM 662 N N . PRO A 1 91 ? 8.013 -14.517 -4.704 1.00 53.34 91 PRO A N 1
ATOM 663 C CA . PRO A 1 91 ? 8.351 -13.717 -3.531 1.00 53.34 91 PRO A CA 1
ATOM 664 C C . PRO A 1 91 ? 9.186 -12.508 -3.975 1.00 53.34 91 PRO A C 1
ATOM 666 O O . PRO A 1 91 ? 10.220 -12.698 -4.620 1.00 53.34 91 PRO A O 1
ATOM 669 N N . TYR A 1 92 ? 8.682 -11.289 -3.721 1.00 54.34 92 TYR A N 1
ATOM 670 C CA . TYR A 1 92 ? 9.413 -10.043 -3.961 1.00 54.34 92 TYR A CA 1
ATOM 671 C C . TYR A 1 92 ? 10.143 -9.586 -2.681 1.00 54.34 92 TYR A C 1
ATOM 673 O O . TYR A 1 92 ? 9.716 -9.920 -1.578 1.00 54.34 92 TYR A O 1
ATOM 681 N N . ASN A 1 93 ? 11.267 -8.874 -2.817 1.00 41.12 93 ASN A N 1
ATOM 682 C CA . ASN A 1 93 ? 12.125 -8.462 -1.703 1.00 41.12 93 ASN A CA 1
ATOM 683 C C . ASN A 1 93 ? 11.515 -7.168 -1.226 1.00 41.12 93 ASN A C 1
ATOM 685 O O . ASN A 1 93 ? 11.280 -6.292 -2.056 1.00 41.12 93 ASN A O 1
ATOM 689 N N . TYR A 1 94 ? 11.259 -7.081 0.075 1.00 36.81 94 TYR A N 1
ATOM 690 C CA . TYR A 1 94 ? 10.866 -5.866 0.770 1.00 36.81 94 TYR A CA 1
ATOM 691 C C . TYR A 1 94 ? 11.656 -4.662 0.232 1.00 36.81 94 TYR A C 1
ATOM 693 O O . TYR A 1 94 ? 12.798 -4.415 0.610 1.00 36.81 94 TYR A O 1
ATOM 701 N N . SER A 1 95 ? 11.044 -3.893 -0.658 1.00 35.12 95 SER A N 1
ATOM 702 C CA . SER A 1 95 ? 11.276 -2.464 -0.711 1.00 35.12 95 SER A CA 1
ATOM 703 C C . SER A 1 95 ? 9.903 -1.852 -0.508 1.00 35.12 95 SER A C 1
ATOM 705 O O . SER A 1 95 ? 8.942 -2.227 -1.178 1.00 35.12 95 SER A O 1
ATOM 707 N N . ARG A 1 96 ? 9.799 -0.950 0.466 1.00 31.42 96 ARG A N 1
ATOM 708 C CA . ARG A 1 96 ? 8.589 -0.198 0.832 1.00 31.42 96 ARG A CA 1
ATOM 709 C C . ARG A 1 96 ? 8.067 0.713 -0.304 1.00 31.42 96 ARG A C 1
ATOM 711 O O . ARG A 1 96 ? 7.344 1.659 -0.050 1.00 31.42 96 ARG A O 1
ATOM 718 N N . PHE A 1 97 ? 8.428 0.448 -1.561 1.00 35.31 97 PHE A N 1
ATOM 719 C CA . PHE A 1 97 ? 8.105 1.256 -2.738 1.00 35.31 97 PHE A CA 1
ATOM 720 C C . PHE A 1 97 ? 7.103 0.563 -3.679 1.00 35.31 97 PHE A C 1
ATOM 722 O O . PHE A 1 97 ? 7.069 0.853 -4.874 1.00 35.31 97 PHE A O 1
ATOM 729 N N . VAL A 1 98 ? 6.276 -0.356 -3.163 1.00 35.94 98 VAL A N 1
ATOM 730 C CA . VAL A 1 98 ? 5.244 -1.083 -3.937 1.00 35.94 98 VAL A CA 1
ATOM 731 C C . VAL A 1 98 ? 4.016 -0.208 -4.270 1.00 35.94 98 VAL A C 1
ATOM 733 O O . VAL A 1 98 ? 3.047 -0.699 -4.837 1.00 35.94 98 VAL A O 1
ATOM 736 N N . ASN A 1 99 ? 4.063 1.105 -4.023 1.00 33.00 99 ASN A N 1
ATOM 737 C CA . ASN A 1 99 ? 2.944 2.036 -4.247 1.00 33.00 99 ASN A CA 1
ATOM 738 C C . ASN A 1 99 ? 2.564 2.289 -5.714 1.00 33.00 99 ASN A C 1
ATOM 740 O O . ASN A 1 99 ? 1.730 3.138 -6.004 1.00 33.00 99 ASN A O 1
ATOM 744 N N . TYR A 1 100 ? 3.118 1.551 -6.674 1.00 37.12 100 TYR A N 1
ATOM 745 C CA . TYR A 1 100 ? 2.777 1.749 -8.075 1.00 37.12 100 TYR A CA 1
ATOM 746 C C . TYR A 1 100 ? 2.434 0.410 -8.720 1.00 37.12 100 TYR A C 1
ATOM 748 O O . TYR A 1 100 ? 3.233 -0.516 -8.711 1.00 37.12 100 TYR A O 1
ATOM 756 N N . SER A 1 101 ? 1.228 0.334 -9.299 1.00 36.78 101 SER A N 1
ATOM 757 C CA . SER A 1 101 ? 0.652 -0.737 -10.138 1.00 36.78 101 SER A CA 1
ATOM 758 C C . SER A 1 101 ? 1.539 -1.194 -11.318 1.00 36.78 101 SER A C 1
ATOM 760 O O . SER A 1 101 ? 1.215 -1.039 -12.500 1.00 36.78 101 SER A O 1
ATOM 762 N N . TYR A 1 102 ? 2.721 -1.724 -11.031 1.00 41.44 102 TYR A N 1
ATOM 763 C CA . TYR A 1 102 ? 3.544 -2.404 -12.012 1.00 41.44 102 TYR A CA 1
ATOM 764 C C . TYR A 1 102 ? 2.813 -3.691 -12.397 1.00 41.44 102 TYR A C 1
ATOM 766 O O . TYR A 1 102 ? 2.356 -4.451 -11.546 1.00 41.44 102 TYR A O 1
ATOM 774 N N . THR A 1 103 ? 2.674 -3.964 -13.696 1.00 42.12 103 THR A N 1
ATOM 775 C CA . THR A 1 103 ? 2.346 -5.318 -14.144 1.00 42.12 103 THR A CA 1
ATOM 776 C C . THR A 1 103 ? 3.490 -6.214 -13.707 1.00 42.12 103 THR A C 1
ATOM 778 O O . THR A 1 103 ? 4.527 -6.294 -14.369 1.00 42.12 103 THR A O 1
ATOM 781 N N . ASP A 1 104 ? 3.327 -6.814 -12.536 1.00 49.00 104 ASP A N 1
ATOM 782 C CA . ASP A 1 104 ? 4.387 -7.547 -11.889 1.00 49.00 104 ASP A CA 1
ATOM 783 C C . ASP A 1 104 ? 4.737 -8.771 -12.724 1.00 49.00 104 ASP A C 1
ATOM 785 O O . ASP A 1 104 ? 3.998 -9.752 -12.817 1.00 49.00 104 ASP A O 1
ATOM 789 N N . ASN A 1 105 ? 5.950 -8.754 -13.274 1.00 46.72 105 ASN A N 1
ATOM 790 C CA . ASN A 1 105 ? 6.604 -9.914 -13.885 1.00 46.72 105 ASN A CA 1
ATOM 791 C C . ASN A 1 105 ? 6.787 -11.091 -12.896 1.00 46.72 105 ASN A C 1
ATOM 793 O O . ASN A 1 105 ? 7.303 -12.154 -13.270 1.00 46.72 105 ASN A O 1
ATOM 797 N N . ASN A 1 106 ? 6.363 -10.889 -11.646 1.00 59.19 106 ASN A N 1
ATOM 798 C CA . ASN A 1 106 ? 6.305 -11.846 -10.558 1.00 59.19 106 ASN A CA 1
ATOM 799 C C . ASN A 1 106 ? 5.015 -12.666 -10.554 1.00 59.19 106 ASN A C 1
ATOM 801 O O . ASN A 1 106 ? 4.998 -13.720 -9.929 1.00 59.19 106 ASN A O 1
ATOM 805 N N . VAL A 1 107 ? 3.965 -12.264 -11.271 1.00 64.19 107 VAL A N 1
ATOM 806 C CA . VAL A 1 107 ? 2.737 -13.058 -11.346 1.00 64.19 107 VAL A CA 1
ATOM 807 C C . VAL A 1 107 ? 2.897 -14.149 -12.405 1.00 64.19 107 VAL A C 1
ATOM 809 O O . VAL A 1 107 ? 3.293 -13.889 -13.540 1.00 64.19 107 VAL A O 1
ATOM 812 N N . ILE A 1 108 ? 2.596 -15.393 -12.050 1.00 72.62 108 ILE A N 1
ATOM 813 C CA . ILE A 1 108 ? 2.520 -16.550 -12.942 1.00 72.62 108 ILE A CA 1
ATOM 814 C C . ILE A 1 108 ? 1.089 -17.068 -12.882 1.00 72.62 108 ILE A C 1
ATOM 816 O O . ILE A 1 108 ? 0.626 -17.489 -11.827 1.00 72.62 108 ILE A O 1
ATOM 820 N N . SER A 1 109 ? 0.394 -17.108 -14.019 1.00 74.12 109 SER A N 1
ATOM 821 C CA . SER A 1 109 ? -0.903 -17.786 -14.082 1.00 74.12 109 SER A CA 1
ATOM 822 C C . SER A 1 109 ? -0.711 -19.288 -13.855 1.00 74.12 109 SER A C 1
ATOM 824 O O . SER A 1 109 ? 0.006 -19.954 -14.610 1.00 74.12 109 SER A O 1
ATOM 826 N N . LEU A 1 110 ? -1.398 -19.834 -12.856 1.00 78.94 110 LEU A N 1
ATOM 827 C CA . LEU A 1 110 ? -1.503 -21.267 -12.580 1.00 78.94 110 LEU A CA 1
ATOM 828 C C . LEU A 1 110 ? -2.615 -21.932 -13.397 1.00 78.94 110 LEU A C 1
ATOM 830 O O . LEU A 1 110 ? -2.664 -23.165 -13.505 1.00 78.94 110 LEU A O 1
ATOM 834 N N . THR A 1 111 ? -3.477 -21.133 -14.023 1.00 76.25 111 THR A N 1
ATOM 835 C CA . THR A 1 111 ? -4.502 -21.600 -14.954 1.00 76.25 111 THR A CA 1
ATOM 836 C C . THR A 1 111 ? -3.852 -22.423 -16.066 1.00 76.25 111 THR A C 1
ATOM 838 O O . THR A 1 111 ? -2.906 -21.989 -16.723 1.00 76.25 111 THR A O 1
ATOM 841 N N . ASN A 1 112 ? -4.339 -23.653 -16.249 1.00 76.88 112 ASN A N 1
ATOM 842 C CA . ASN A 1 112 ? -3.832 -24.638 -17.215 1.00 76.88 112 ASN A CA 1
ATOM 843 C C . ASN A 1 112 ? -2.365 -25.085 -17.032 1.00 76.88 112 ASN A C 1
ATOM 845 O O . ASN A 1 112 ? -1.830 -25.775 -17.902 1.00 76.88 112 ASN A O 1
ATOM 849 N N . LYS A 1 113 ? -1.699 -24.756 -15.915 1.00 82.31 113 LYS A N 1
ATOM 850 C CA . LYS A 1 113 ? -0.354 -25.281 -15.630 1.00 82.31 113 LYS A CA 1
ATOM 851 C C . LYS A 1 113 ? -0.423 -26.721 -15.094 1.00 82.31 113 LYS A C 1
ATOM 853 O O . LYS A 1 113 ? -1.371 -27.065 -14.379 1.00 82.31 113 LYS A O 1
ATOM 858 N N . PRO A 1 114 ? 0.572 -27.574 -15.405 1.00 88.06 114 PRO A N 1
ATOM 859 C CA . PRO A 1 114 ? 0.650 -28.925 -14.856 1.00 88.06 114 PRO A CA 1
ATOM 860 C C . PRO A 1 114 ? 0.695 -28.943 -13.326 1.00 88.06 114 PRO A C 1
ATOM 862 O O . PRO A 1 114 ? 1.199 -28.012 -12.697 1.00 88.06 114 PRO A O 1
ATOM 865 N N . GLN A 1 115 ? 0.214 -30.039 -12.733 1.00 90.06 115 GLN A N 1
ATOM 866 C CA . GLN A 1 115 ? 0.064 -30.167 -11.280 1.00 90.06 115 GLN A CA 1
ATOM 867 C C . GLN A 1 115 ? 1.364 -29.910 -10.510 1.00 90.06 115 GLN A C 1
ATOM 869 O O . GLN A 1 115 ? 1.332 -29.289 -9.454 1.00 90.06 115 GLN A O 1
ATOM 874 N N . PHE A 1 116 ? 2.510 -30.328 -11.050 1.00 92.62 116 PHE A N 1
ATOM 875 C CA . PHE A 1 116 ? 3.805 -30.100 -10.412 1.00 92.62 116 PHE A CA 1
ATOM 876 C C . PHE A 1 116 ? 4.160 -28.608 -10.307 1.00 92.62 116 PHE A C 1
ATOM 878 O O . PHE A 1 116 ? 4.649 -28.164 -9.276 1.00 92.62 116 PHE A O 1
ATOM 885 N N . VAL A 1 117 ? 3.856 -27.808 -11.334 1.00 89.69 117 VAL A N 1
ATOM 886 C CA . VAL A 1 117 ? 4.081 -26.351 -11.303 1.00 89.69 117 VAL A CA 1
ATOM 887 C C . VAL A 1 117 ? 3.190 -25.696 -10.245 1.00 89.69 117 VAL A C 1
ATOM 889 O O . VAL A 1 117 ? 3.659 -24.847 -9.496 1.00 89.69 117 VAL A O 1
ATOM 892 N N . LYS A 1 118 ? 1.931 -26.139 -10.131 1.00 8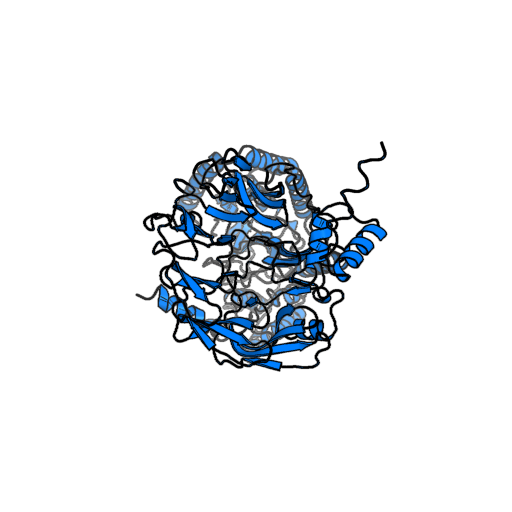8.50 118 LYS A N 1
ATOM 893 C CA . LYS A 1 118 ? 1.011 -25.673 -9.081 1.00 88.50 118 LYS A CA 1
ATOM 894 C C . LYS A 1 118 ? 1.512 -26.025 -7.679 1.00 88.50 118 LYS A C 1
ATOM 896 O O . LYS A 1 118 ? 1.467 -25.186 -6.793 1.00 88.50 118 LYS A O 1
ATOM 901 N N . GLN A 1 119 ? 2.041 -27.235 -7.493 1.00 89.81 119 GLN A N 1
ATOM 902 C CA . GLN A 1 119 ? 2.636 -27.660 -6.221 1.00 89.81 119 GLN A CA 1
ATOM 903 C C . GLN A 1 119 ? 3.876 -26.844 -5.853 1.00 89.81 119 GLN A C 1
ATOM 905 O O . GLN A 1 119 ? 4.049 -26.512 -4.687 1.00 89.81 119 GLN A O 1
ATOM 910 N N . LEU A 1 120 ? 4.732 -26.511 -6.826 1.00 88.00 120 LEU A N 1
ATOM 911 C CA . LEU A 1 120 ? 5.879 -25.630 -6.589 1.00 88.00 120 LEU A CA 1
ATOM 912 C C . LEU A 1 120 ? 5.431 -24.236 -6.154 1.00 88.00 120 LEU A C 1
ATOM 914 O O . LEU A 1 120 ? 5.980 -23.705 -5.202 1.00 88.00 120 LEU A O 1
ATOM 918 N N . ALA A 1 121 ? 4.422 -23.681 -6.822 1.00 83.69 121 ALA A N 1
ATOM 919 C CA . ALA A 1 121 ? 3.855 -22.381 -6.484 1.00 83.69 121 ALA A CA 1
ATOM 920 C C . ALA A 1 121 ? 3.216 -22.322 -5.085 1.00 83.69 121 ALA A C 1
ATOM 922 O O . ALA A 1 121 ? 3.174 -21.269 -4.466 1.00 83.69 121 ALA A O 1
ATOM 923 N N . GLN A 1 122 ? 2.704 -23.444 -4.587 1.00 82.88 122 GLN A N 1
ATOM 924 C CA . GLN A 1 122 ? 2.068 -23.529 -3.270 1.00 82.88 122 GLN A CA 1
ATOM 925 C C . GLN A 1 122 ? 3.048 -23.899 -2.151 1.00 82.88 122 GLN A C 1
ATOM 927 O O . GLN A 1 122 ? 2.646 -24.010 -0.997 1.00 82.88 122 GLN A O 1
ATOM 932 N N . ASN A 1 123 ? 4.316 -24.154 -2.476 1.00 83.88 123 ASN A N 1
ATOM 933 C CA . ASN A 1 123 ? 5.304 -24.576 -1.498 1.00 83.88 123 ASN A CA 1
ATOM 934 C C . ASN A 1 123 ? 6.073 -23.349 -0.979 1.00 83.88 123 ASN A C 1
ATOM 936 O O . ASN A 1 123 ? 6.828 -22.767 -1.754 1.00 83.88 123 ASN A O 1
ATOM 940 N N . PRO A 1 124 ? 5.970 -23.000 0.318 1.00 79.44 124 PRO A N 1
ATOM 941 C CA . PRO A 1 124 ? 6.656 -21.831 0.881 1.00 79.44 124 PRO A CA 1
ATOM 942 C C . PRO A 1 124 ? 8.188 -21.940 0.815 1.00 79.44 124 PRO A C 1
ATOM 944 O O . PRO A 1 124 ? 8.897 -20.943 0.851 1.00 79.44 124 PRO A O 1
ATOM 947 N N . ASN A 1 125 ? 8.709 -23.159 0.658 1.00 84.31 125 ASN A N 1
ATOM 948 C CA . ASN A 1 125 ? 10.134 -23.452 0.537 1.00 84.31 125 ASN A CA 1
ATOM 949 C C . ASN A 1 125 ? 10.572 -23.641 -0.924 1.00 84.31 125 ASN A C 1
ATOM 951 O O . ASN A 1 125 ? 11.629 -24.227 -1.176 1.00 84.31 125 ASN A O 1
ATOM 955 N N . ALA A 1 126 ? 9.763 -23.222 -1.904 1.00 85.94 126 ALA A N 1
ATOM 956 C CA . ALA A 1 126 ? 10.110 -23.284 -3.318 1.00 85.94 126 ALA A CA 1
ATOM 957 C C . ALA A 1 126 ? 9.710 -22.015 -4.081 1.00 85.94 126 ALA A C 1
ATOM 959 O O . ALA A 1 126 ? 8.665 -21.424 -3.848 1.00 85.94 126 ALA A O 1
ATOM 960 N N . SER A 1 127 ? 10.524 -21.653 -5.073 1.00 81.31 127 SER A N 1
ATOM 961 C CA . SER A 1 127 ? 10.292 -20.474 -5.913 1.00 81.31 127 SER A CA 1
ATOM 962 C C . SER A 1 127 ? 10.505 -20.825 -7.376 1.00 81.31 127 SER A C 1
ATOM 964 O O . SER A 1 127 ? 11.567 -21.325 -7.756 1.00 81.31 127 SER A O 1
ATOM 966 N N . ILE A 1 128 ? 9.510 -20.557 -8.224 1.00 83.31 128 ILE A N 1
ATOM 967 C CA . ILE A 1 128 ? 9.641 -20.745 -9.673 1.00 83.31 128 ILE A CA 1
ATOM 968 C C . ILE A 1 128 ? 10.491 -19.603 -10.241 1.00 83.31 128 ILE A C 1
ATOM 970 O O . ILE A 1 128 ? 10.080 -18.443 -10.244 1.00 83.31 128 ILE A O 1
ATOM 974 N N . ILE A 1 129 ? 11.669 -19.943 -10.766 1.00 78.19 129 ILE A N 1
ATOM 975 C CA . ILE A 1 129 ? 12.585 -18.986 -11.394 1.00 78.19 129 ILE A CA 1
ATOM 976 C C . ILE A 1 129 ? 12.130 -18.727 -12.833 1.00 78.19 129 ILE A C 1
ATOM 978 O O . ILE A 1 129 ? 11.882 -17.578 -13.209 1.00 78.19 129 ILE A O 1
ATOM 982 N N . ASP A 1 130 ? 11.986 -19.795 -13.626 1.00 76.56 130 ASP A N 1
ATOM 983 C CA . ASP A 1 130 ? 11.631 -19.702 -15.044 1.00 76.56 130 ASP A CA 1
ATOM 984 C C . ASP A 1 130 ? 10.962 -20.984 -15.581 1.00 76.56 130 ASP A C 1
ATOM 986 O O . ASP A 1 130 ? 11.142 -22.070 -15.028 1.00 76.56 130 ASP A O 1
ATOM 990 N N . ILE A 1 131 ? 10.204 -20.879 -16.677 1.00 80.75 131 ILE A N 1
ATOM 991 C CA . ILE A 1 131 ? 9.558 -22.010 -17.367 1.00 80.75 131 ILE A CA 1
ATOM 992 C C . ILE A 1 131 ? 9.944 -21.982 -18.845 1.00 80.75 131 ILE A C 1
ATOM 994 O O . ILE A 1 131 ? 9.455 -21.156 -19.600 1.00 80.75 131 ILE A O 1
ATOM 998 N N . ILE A 1 132 ? 10.783 -22.916 -19.291 1.00 76.94 132 ILE A N 1
ATOM 999 C CA . ILE A 1 132 ? 11.366 -22.901 -20.639 1.00 76.94 132 ILE A CA 1
ATOM 1000 C C . ILE A 1 132 ? 10.988 -24.176 -21.377 1.00 76.94 132 ILE A C 1
ATOM 1002 O O . ILE A 1 132 ? 11.462 -25.270 -21.054 1.00 76.94 132 ILE A O 1
ATOM 1006 N N . GLY A 1 133 ? 10.146 -24.026 -22.401 1.00 81.50 133 GLY A N 1
ATOM 1007 C CA . GLY A 1 133 ? 9.615 -25.152 -23.161 1.00 81.50 133 GLY A CA 1
ATOM 1008 C C . GLY A 1 133 ? 8.857 -26.116 -22.249 1.00 81.50 133 GLY A C 1
ATOM 1009 O O . GLY A 1 133 ? 7.865 -25.748 -21.631 1.00 81.50 133 GLY A O 1
ATOM 1010 N N . ASP A 1 134 ? 9.341 -27.353 -22.150 1.00 87.50 134 ASP A N 1
ATOM 1011 C CA . ASP A 1 134 ? 8.753 -28.407 -21.316 1.00 87.50 134 ASP A CA 1
ATOM 1012 C C . ASP A 1 134 ? 9.434 -28.569 -19.945 1.00 87.50 134 ASP A C 1
ATOM 1014 O O . ASP A 1 134 ? 9.276 -29.603 -19.286 1.00 87.50 134 ASP A O 1
ATOM 1018 N N . SER A 1 135 ? 10.216 -27.575 -19.519 1.00 89.69 135 SER A N 1
ATOM 1019 C CA . SER A 1 135 ? 10.978 -27.605 -18.272 1.00 89.69 135 SER A CA 1
ATOM 1020 C C . SER A 1 135 ? 10.655 -26.415 -17.368 1.00 89.69 135 SER A C 1
ATOM 1022 O O . SER A 1 135 ? 10.437 -25.307 -17.843 1.00 89.69 135 SER A O 1
ATOM 1024 N N . VAL A 1 136 ? 10.689 -26.638 -16.056 1.00 90.12 136 VAL A N 1
ATOM 1025 C CA . VAL A 1 136 ? 10.633 -25.606 -15.015 1.00 90.12 136 VAL A CA 1
ATOM 1026 C C . VAL A 1 136 ? 11.977 -25.542 -14.299 1.00 90.12 136 VAL A C 1
ATOM 1028 O O . VAL A 1 136 ? 12.568 -26.575 -13.975 1.00 90.12 136 VAL A O 1
ATOM 1031 N N . ILE A 1 137 ? 12.465 -24.329 -14.072 1.00 89.06 137 ILE A N 1
ATOM 1032 C CA . ILE A 1 137 ? 13.635 -24.027 -13.254 1.00 89.06 137 ILE A CA 1
ATOM 1033 C C . ILE A 1 137 ? 13.120 -23.375 -11.983 1.00 89.06 137 ILE A C 1
ATOM 1035 O O . ILE A 1 137 ? 12.350 -22.417 -12.028 1.00 89.06 137 ILE A O 1
ATOM 1039 N N . TYR A 1 138 ? 13.514 -23.925 -10.847 1.00 89.31 138 TYR A N 1
ATOM 1040 C CA . TYR A 1 138 ? 12.976 -23.540 -9.557 1.00 89.31 138 TYR A CA 1
ATOM 1041 C C . TYR A 1 138 ? 14.037 -23.684 -8.478 1.00 89.31 138 TYR A C 1
ATOM 1043 O O . TYR A 1 138 ? 14.924 -24.535 -8.556 1.00 89.31 138 TYR A O 1
ATOM 1051 N N . TRP A 1 139 ? 13.947 -22.831 -7.475 1.00 88.38 139 TRP A N 1
ATOM 1052 C CA . TRP A 1 139 ? 14.731 -22.917 -6.258 1.00 88.38 139 TRP A CA 1
ATOM 1053 C C . TRP A 1 139 ? 13.942 -23.693 -5.198 1.00 88.38 139 TRP A C 1
ATOM 1055 O O . TRP A 1 139 ? 12.713 -23.633 -5.184 1.00 88.38 139 TRP A O 1
ATOM 1065 N N . VAL A 1 140 ? 14.642 -24.443 -4.343 1.00 88.50 140 VAL A N 1
ATOM 1066 C CA . VAL A 1 140 ? 14.087 -25.067 -3.131 1.00 88.50 140 VAL A CA 1
ATOM 1067 C C . VAL A 1 140 ? 15.078 -24.916 -1.986 1.00 88.50 140 VAL A C 1
ATOM 1069 O O . VAL A 1 140 ? 16.240 -25.301 -2.150 1.00 88.50 140 VAL A O 1
ATOM 1072 N N . GLY A 1 141 ? 14.632 -24.446 -0.826 1.00 85.12 141 GLY A N 1
ATOM 1073 C CA . GLY A 1 141 ? 15.495 -24.268 0.340 1.00 85.12 141 GLY A CA 1
ATOM 1074 C C . GLY A 1 141 ? 14.791 -23.609 1.521 1.00 85.12 141 GLY A C 1
ATOM 1075 O O . GLY A 1 141 ? 13.572 -23.690 1.625 1.00 85.12 141 GLY A O 1
ATOM 1076 N N . THR A 1 142 ? 15.565 -22.958 2.386 1.00 77.88 142 THR A N 1
ATOM 1077 C CA . THR A 1 142 ? 15.067 -22.270 3.585 1.00 77.88 142 THR A CA 1
ATOM 1078 C C . THR A 1 142 ? 15.111 -20.755 3.394 1.00 77.88 142 THR A C 1
ATOM 1080 O O . THR A 1 142 ? 16.124 -20.201 2.949 1.00 77.88 142 THR A O 1
ATOM 1083 N N . VAL A 1 143 ? 14.013 -20.093 3.751 1.00 67.06 143 VAL A N 1
ATOM 1084 C CA . VAL A 1 143 ? 13.907 -18.633 3.865 1.00 67.06 143 VAL A CA 1
ATOM 1085 C C . VAL A 1 143 ? 14.179 -18.251 5.320 1.00 67.06 143 VAL A C 1
ATOM 1087 O O . VAL A 1 143 ? 13.710 -18.947 6.214 1.00 67.06 143 VAL A O 1
ATOM 1090 N N . LYS A 1 144 ? 14.960 -17.197 5.564 1.00 61.28 144 LYS A N 1
ATOM 1091 C CA . LYS A 1 144 ? 15.134 -16.591 6.893 1.00 61.28 144 LYS A CA 1
ATOM 1092 C C . LYS A 1 144 ? 15.078 -15.073 6.743 1.00 61.28 144 LYS A C 1
ATOM 1094 O O . LYS A 1 144 ? 15.822 -14.550 5.907 1.00 61.28 144 LYS A O 1
ATOM 1099 N N . SER A 1 145 ? 14.208 -14.390 7.489 1.00 55.88 145 SER A N 1
ATOM 1100 C CA . SER A 1 145 ? 14.041 -12.925 7.419 1.00 55.88 145 SER A CA 1
ATOM 1101 C C . SER A 1 145 ? 13.828 -12.415 5.978 1.00 55.88 145 SER A C 1
ATOM 1103 O O . SER A 1 145 ? 14.490 -11.486 5.515 1.00 55.88 145 SER A O 1
ATOM 1105 N N . GLY A 1 146 ? 12.995 -13.113 5.193 1.00 53.53 146 GLY A N 1
ATOM 1106 C CA . GLY A 1 146 ? 12.732 -12.795 3.778 1.00 53.53 146 GLY A CA 1
ATOM 1107 C C . GLY A 1 146 ? 13.881 -13.084 2.793 1.00 53.53 146 GLY A C 1
ATOM 1108 O O . GLY A 1 146 ? 13.720 -12.899 1.586 1.00 53.53 146 GLY A O 1
ATOM 1109 N N . LYS A 1 147 ? 15.034 -13.581 3.262 1.00 54.75 147 LYS A N 1
ATOM 1110 C CA . LYS A 1 147 ? 16.209 -13.891 2.432 1.00 54.75 147 LYS A CA 1
ATOM 1111 C C . LYS A 1 147 ? 16.413 -15.401 2.296 1.00 54.75 147 LYS A C 1
ATOM 1113 O O . LYS A 1 147 ? 16.375 -16.156 3.267 1.00 54.75 147 LYS A O 1
ATOM 1118 N N . PHE A 1 148 ? 16.681 -15.867 1.077 1.00 61.84 148 PHE A N 1
ATOM 1119 C CA . PHE A 1 148 ? 17.047 -17.263 0.823 1.00 61.84 148 PHE A CA 1
ATOM 1120 C C . PHE A 1 148 ? 18.472 -17.522 1.325 1.00 61.84 148 PHE A C 1
ATOM 1122 O O . PHE A 1 148 ? 19.439 -17.070 0.717 1.00 61.84 148 PHE A O 1
ATOM 1129 N N . THR A 1 149 ? 18.614 -18.233 2.444 1.00 62.69 149 THR A N 1
ATOM 1130 C CA . THR A 1 149 ? 19.921 -18.434 3.101 1.00 62.69 149 THR A CA 1
ATOM 1131 C C . THR A 1 149 ? 20.630 -19.697 2.628 1.00 62.69 149 THR A C 1
ATOM 1133 O O . THR A 1 149 ? 21.850 -19.713 2.465 1.00 62.69 149 THR A O 1
ATOM 1136 N N . THR A 1 150 ? 19.874 -20.768 2.382 1.00 71.62 150 THR A N 1
ATOM 1137 C CA . THR A 1 150 ? 20.395 -22.052 1.899 1.00 71.62 150 THR A CA 1
ATOM 1138 C C . THR A 1 150 ? 19.401 -22.680 0.933 1.00 71.62 150 THR A C 1
ATOM 1140 O O . THR A 1 150 ? 18.203 -22.715 1.206 1.00 71.62 150 THR A O 1
ATOM 1143 N N . GLY A 1 151 ? 19.862 -23.181 -0.214 1.00 80.00 151 GLY A N 1
ATOM 1144 C CA . GLY A 1 151 ? 18.962 -23.846 -1.149 1.00 80.00 151 GLY A CA 1
ATOM 1145 C C . GLY A 1 151 ? 19.630 -24.433 -2.382 1.00 80.00 151 GLY A C 1
ATOM 1146 O O . GLY A 1 151 ? 20.835 -24.345 -2.597 1.00 80.00 151 GLY A O 1
ATOM 1147 N N . THR A 1 152 ? 18.815 -25.085 -3.202 1.00 89.00 152 THR A N 1
ATOM 1148 C CA . THR A 1 152 ? 19.231 -25.709 -4.458 1.00 89.00 152 THR A CA 1
ATOM 1149 C C . THR A 1 152 ? 18.399 -25.178 -5.603 1.00 89.00 152 THR A C 1
ATOM 1151 O O . THR A 1 152 ? 17.171 -25.244 -5.572 1.00 89.00 152 THR A O 1
ATOM 1154 N N . ILE A 1 153 ? 19.071 -24.740 -6.662 1.00 90.00 153 ILE A N 1
ATOM 1155 C CA . ILE A 1 153 ? 18.418 -24.461 -7.935 1.00 90.00 153 ILE A CA 1
ATOM 1156 C C . ILE A 1 153 ? 18.337 -25.768 -8.710 1.00 90.00 153 ILE A C 1
ATOM 1158 O O . ILE A 1 153 ? 19.335 -26.469 -8.900 1.00 90.00 153 ILE A O 1
ATOM 1162 N N . LYS A 1 154 ? 17.137 -26.100 -9.165 1.00 94.38 154 LYS A N 1
ATOM 1163 C CA . LYS A 1 154 ? 16.806 -27.341 -9.855 1.00 94.38 154 LYS A CA 1
ATOM 1164 C C . LYS A 1 154 ? 16.127 -27.036 -11.181 1.00 94.38 154 LYS A C 1
ATOM 1166 O O . LYS A 1 154 ? 15.493 -26.002 -11.361 1.00 94.38 154 LYS A O 1
ATOM 1171 N N . LYS A 1 155 ? 16.242 -27.983 -12.104 1.00 94.88 155 LYS A N 1
ATOM 1172 C CA . LYS A 1 155 ? 15.459 -28.055 -13.335 1.00 94.88 155 LYS A CA 1
ATOM 1173 C C . LYS A 1 155 ? 14.690 -29.366 -13.340 1.00 94.88 155 LYS A C 1
ATOM 1175 O O . LYS A 1 155 ? 15.281 -30.407 -13.078 1.00 94.88 155 LYS A O 1
ATOM 1180 N N . ALA A 1 156 ? 13.413 -29.337 -13.681 1.00 95.38 156 ALA A N 1
ATOM 1181 C CA . ALA A 1 156 ? 12.598 -30.532 -13.881 1.00 95.38 156 ALA A CA 1
ATOM 1182 C C . ALA A 1 156 ? 11.732 -30.378 -15.132 1.00 95.38 156 ALA A C 1
ATOM 1184 O O . ALA A 1 156 ? 11.533 -29.265 -15.617 1.00 95.38 156 ALA A O 1
ATOM 1185 N N . LYS A 1 157 ? 11.192 -31.481 -15.653 1.00 94.19 157 LYS A N 1
ATOM 1186 C CA . LYS A 1 157 ? 10.087 -31.425 -16.617 1.00 94.19 157 LYS A CA 1
ATOM 1187 C C . LYS A 1 157 ? 8.834 -30.875 -15.936 1.00 94.19 157 LYS A C 1
ATOM 1189 O O . LYS A 1 157 ? 8.694 -30.986 -14.719 1.00 94.19 157 LYS A O 1
ATOM 1194 N N . LEU A 1 158 ? 7.899 -30.319 -16.709 1.00 91.06 158 LEU A N 1
ATOM 1195 C CA . LEU A 1 158 ? 6.653 -29.776 -16.141 1.00 91.06 158 LEU A CA 1
ATOM 1196 C C . LEU A 1 158 ? 5.790 -30.830 -15.425 1.00 91.06 158 LEU A C 1
ATOM 1198 O O . LEU A 1 158 ? 4.917 -30.459 -14.651 1.00 91.06 158 LEU A O 1
ATOM 1202 N N . ASP A 1 159 ? 6.019 -32.126 -15.657 1.00 90.88 159 ASP A N 1
ATOM 1203 C CA . ASP A 1 159 ? 5.366 -33.225 -14.934 1.00 90.88 159 ASP A CA 1
ATOM 1204 C C . ASP A 1 159 ? 6.096 -33.641 -13.638 1.00 90.88 159 ASP A C 1
ATOM 1206 O O . ASP A 1 159 ? 5.692 -34.605 -12.990 1.00 90.88 159 ASP A O 1
ATOM 1210 N N . GLY A 1 160 ? 7.173 -32.942 -13.266 1.00 92.31 160 GLY A N 1
ATOM 1211 C CA . GLY A 1 160 ? 7.980 -33.211 -12.073 1.00 92.31 160 GLY A CA 1
ATOM 1212 C C . GLY A 1 160 ? 9.061 -34.277 -12.247 1.00 92.31 160 GLY A C 1
ATOM 1213 O O . GLY A 1 160 ? 9.794 -34.565 -11.302 1.00 92.31 160 GLY A O 1
ATOM 1214 N N . LYS A 1 161 ? 9.207 -34.873 -13.437 1.00 94.19 161 LYS A N 1
ATOM 1215 C CA . LYS A 1 161 ? 10.253 -35.873 -13.705 1.00 94.19 161 LYS A CA 1
ATOM 1216 C C . LYS A 1 161 ? 11.566 -35.228 -14.150 1.00 94.19 161 LYS A C 1
ATOM 1218 O O . LYS A 1 161 ? 11.642 -34.038 -14.440 1.00 94.19 161 LYS A O 1
ATOM 1223 N N . GLN A 1 162 ? 12.611 -36.055 -14.250 1.00 93.81 162 GLN A N 1
ATOM 1224 C CA . GLN A 1 162 ? 13.947 -35.666 -14.735 1.00 93.81 162 GLN A CA 1
ATOM 1225 C C . GLN A 1 162 ? 14.547 -34.478 -13.966 1.00 93.81 162 GLN A C 1
ATOM 1227 O O . GLN A 1 162 ? 15.125 -33.562 -14.553 1.00 93.81 162 GLN A O 1
ATOM 1232 N N . VAL A 1 163 ? 14.400 -34.501 -12.640 1.00 96.06 163 VAL A N 1
ATOM 1233 C CA . VAL A 1 163 ? 14.949 -33.464 -11.767 1.00 96.06 163 VAL A CA 1
ATOM 1234 C C . VAL A 1 163 ? 16.476 -33.486 -11.841 1.00 96.06 163 VAL A C 1
ATOM 1236 O O . VAL A 1 163 ? 17.110 -34.506 -11.581 1.00 96.06 163 VAL A O 1
ATOM 1239 N N . THR A 1 164 ? 17.059 -32.343 -12.183 1.00 95.88 164 THR A N 1
ATOM 1240 C CA . THR A 1 164 ? 18.500 -32.101 -12.252 1.00 95.88 164 THR A CA 1
ATOM 1241 C C . THR A 1 164 ? 18.841 -30.955 -11.311 1.00 95.88 164 THR A C 1
ATOM 1243 O O . THR A 1 164 ? 18.240 -29.885 -11.401 1.00 95.88 164 THR A O 1
ATOM 1246 N N . VAL A 1 165 ? 19.798 -31.161 -10.407 1.00 95.06 165 VAL A N 1
ATOM 1247 C CA . VAL A 1 165 ? 20.335 -30.079 -9.571 1.00 95.06 165 VAL A CA 1
ATOM 1248 C C . VAL A 1 165 ? 21.271 -29.241 -10.435 1.00 95.06 165 VAL A C 1
ATOM 1250 O O . VAL A 1 165 ? 22.245 -29.769 -10.967 1.00 95.06 165 VAL A O 1
ATOM 1253 N N . LEU A 1 166 ? 20.956 -27.957 -10.603 1.00 93.25 166 LEU A N 1
ATOM 1254 C CA . LEU A 1 166 ? 21.790 -27.023 -11.353 1.00 93.25 166 LEU A CA 1
ATOM 1255 C C . LEU A 1 166 ? 22.920 -26.492 -10.477 1.00 93.25 166 LEU A C 1
ATOM 1257 O O . LEU A 1 166 ? 24.073 -26.516 -10.886 1.00 93.25 166 LEU A O 1
ATOM 1261 N N . THR A 1 167 ? 22.594 -26.046 -9.265 1.00 90.00 167 THR A N 1
ATOM 1262 C CA . THR A 1 167 ? 23.583 -25.633 -8.267 1.00 90.00 167 THR A CA 1
ATOM 1263 C C . THR A 1 167 ? 23.020 -25.759 -6.848 1.00 90.00 167 THR A C 1
ATOM 1265 O O . THR A 1 167 ? 21.802 -25.736 -6.659 1.00 90.00 167 THR A O 1
ATOM 1268 N N . ALA A 1 168 ? 23.911 -25.920 -5.871 1.00 87.50 168 ALA A N 1
ATOM 1269 C CA . ALA A 1 168 ? 23.630 -26.087 -4.443 1.00 87.50 168 ALA A CA 1
ATOM 1270 C C . ALA A 1 168 ? 24.516 -25.131 -3.631 1.00 87.50 168 ALA A C 1
ATOM 1272 O O . ALA A 1 168 ? 25.274 -25.552 -2.759 1.00 87.50 168 ALA A O 1
ATOM 1273 N N . ASP A 1 169 ? 24.518 -23.863 -4.030 1.00 78.81 169 ASP A N 1
ATOM 1274 C CA . ASP A 1 169 ? 25.407 -22.875 -3.440 1.00 78.81 169 ASP A CA 1
ATOM 1275 C C . ASP A 1 169 ? 24.896 -22.418 -2.081 1.00 78.81 169 ASP A C 1
ATOM 1277 O O . ASP A 1 169 ? 23.720 -22.099 -1.921 1.00 78.81 169 ASP A O 1
ATOM 1281 N N . ASN A 1 170 ? 25.809 -22.383 -1.113 1.00 68.06 170 ASN A N 1
ATOM 1282 C CA . ASN A 1 170 ? 25.568 -21.780 0.188 1.00 68.06 170 ASN A CA 1
ATOM 1283 C C . ASN A 1 170 ? 25.890 -20.283 0.069 1.00 68.06 170 ASN A C 1
ATOM 1285 O O . ASN A 1 170 ? 27.043 -19.937 -0.189 1.00 68.06 170 ASN A O 1
ATOM 1289 N N . GLY A 1 171 ? 24.888 -19.419 0.221 1.00 64.75 171 GLY A N 1
ATOM 1290 C CA . GLY A 1 171 ? 25.018 -17.967 0.078 1.00 64.75 171 GLY A CA 1
ATOM 1291 C C . GLY A 1 171 ? 23.677 -17.306 -0.242 1.00 64.75 171 GLY A C 1
ATOM 1292 O O . GLY A 1 171 ? 22.731 -17.988 -0.641 1.00 64.75 171 GLY A O 1
ATOM 1293 N N . GLN A 1 172 ? 23.599 -15.981 -0.082 1.00 72.12 172 GLN A N 1
ATOM 1294 C CA . GLN A 1 172 ? 22.421 -15.219 -0.500 1.00 72.12 172 GLN A CA 1
ATOM 1295 C C . GLN A 1 172 ? 22.422 -15.131 -2.027 1.00 72.12 172 GLN A C 1
ATOM 1297 O O . GLN A 1 172 ? 23.182 -14.375 -2.637 1.00 72.12 172 GLN A O 1
ATOM 1302 N N . ILE A 1 173 ? 21.620 -15.985 -2.661 1.00 72.44 173 ILE A N 1
ATOM 1303 C CA . ILE A 1 173 ? 21.395 -15.913 -4.102 1.00 72.44 173 ILE A CA 1
ATOM 1304 C C . ILE A 1 173 ? 20.473 -14.729 -4.348 1.00 72.44 173 ILE A C 1
ATOM 1306 O O . ILE A 1 173 ? 19.418 -14.642 -3.725 1.00 72.44 173 ILE A O 1
ATOM 1310 N N . ASP A 1 174 ? 20.854 -13.850 -5.265 1.00 68.94 174 ASP A N 1
ATOM 1311 C CA . ASP A 1 174 ? 19.995 -12.756 -5.688 1.00 68.94 174 ASP A CA 1
ATOM 1312 C C . ASP A 1 174 ? 19.043 -13.239 -6.787 1.00 68.94 174 ASP A C 1
ATOM 1314 O O . ASP A 1 174 ? 19.430 -13.829 -7.795 1.00 68.94 174 ASP A O 1
ATOM 1318 N N . TRP A 1 175 ? 17.762 -13.007 -6.560 1.00 60.72 175 TRP A N 1
ATOM 1319 C CA . TRP A 1 175 ? 16.660 -13.529 -7.350 1.00 60.72 175 TRP A CA 1
ATOM 1320 C C . TRP A 1 175 ? 16.260 -12.608 -8.488 1.00 60.72 175 TRP A C 1
ATOM 1322 O O . TRP A 1 175 ? 15.653 -13.079 -9.454 1.00 60.72 175 TRP A O 1
ATOM 1332 N N . ALA A 1 176 ? 16.658 -11.336 -8.434 1.00 57.72 176 ALA A N 1
ATOM 1333 C CA . ALA A 1 176 ? 16.500 -10.446 -9.567 1.00 57.72 176 ALA A CA 1
ATOM 1334 C C . ALA A 1 176 ? 17.321 -10.960 -10.762 1.00 57.72 176 ALA A C 1
ATOM 1336 O O . ALA A 1 176 ? 16.843 -10.917 -11.895 1.00 57.72 176 ALA A O 1
ATOM 1337 N N . SER A 1 177 ? 18.522 -11.490 -10.515 1.00 64.38 177 SER A N 1
ATOM 1338 C CA . SER A 1 177 ? 19.588 -11.665 -11.511 1.00 64.38 177 SER A CA 1
ATOM 1339 C C . SER A 1 177 ? 19.596 -12.968 -12.306 1.00 64.38 177 SER A C 1
ATOM 1341 O O . SER A 1 177 ? 20.496 -13.187 -13.126 1.00 64.38 177 SER A O 1
ATOM 1343 N N . PHE A 1 178 ? 18.607 -13.842 -12.118 1.00 75.19 178 PHE A N 1
ATOM 1344 C CA . PHE A 1 178 ? 18.527 -15.065 -12.908 1.00 75.19 178 PHE A CA 1
ATOM 1345 C C . PHE A 1 178 ? 18.267 -14.747 -14.378 1.00 75.19 178 PHE A C 1
ATOM 1347 O O . PHE A 1 178 ? 17.374 -13.981 -14.719 1.00 75.19 178 PHE A O 1
ATOM 1354 N N . THR A 1 179 ? 19.001 -15.370 -15.289 1.00 77.44 179 THR A N 1
ATOM 1355 C CA . THR A 1 179 ? 18.705 -15.316 -16.724 1.00 77.44 179 THR A CA 1
ATOM 1356 C C . THR A 1 179 ? 19.100 -16.627 -17.362 1.00 77.44 179 THR A C 1
ATOM 1358 O O . THR A 1 179 ? 20.222 -17.101 -17.190 1.00 77.44 179 THR A O 1
ATOM 1361 N N . VAL A 1 180 ? 18.199 -17.224 -18.136 1.00 79.50 180 VAL A N 1
ATOM 1362 C CA . VAL A 1 180 ? 18.536 -18.400 -18.933 1.00 79.50 180 VAL A CA 1
ATOM 1363 C C . VAL A 1 180 ? 18.752 -17.984 -20.371 1.00 79.50 180 VAL A C 1
ATOM 1365 O O . VAL A 1 180 ? 17.881 -17.407 -21.014 1.00 79.50 180 VAL A O 1
ATOM 1368 N N . TYR A 1 181 ? 19.923 -18.320 -20.896 1.00 83.75 181 TYR A N 1
ATOM 1369 C CA . TYR A 1 181 ? 20.257 -18.079 -22.287 1.00 83.75 181 TYR A CA 1
ATOM 1370 C C . TYR A 1 181 ? 20.868 -19.340 -22.898 1.00 83.75 181 TYR A C 1
ATOM 1372 O O . TYR A 1 181 ? 21.829 -19.925 -22.381 1.00 83.75 181 TYR A O 1
ATOM 1380 N N . LYS A 1 182 ? 20.272 -19.785 -24.011 1.00 84.12 182 LYS A N 1
ATOM 1381 C CA . LYS A 1 182 ? 20.527 -21.092 -24.636 1.00 84.12 182 LYS A CA 1
ATOM 1382 C C . LYS A 1 182 ? 20.315 -22.227 -23.620 1.00 84.12 182 LYS A C 1
ATOM 1384 O O . LYS A 1 182 ? 19.197 -22.462 -23.187 1.00 84.12 182 LYS A O 1
ATOM 1389 N N . ASN A 1 183 ? 21.379 -22.930 -23.236 1.00 88.25 183 ASN A N 1
ATOM 1390 C CA . ASN A 1 183 ? 21.341 -24.034 -22.272 1.00 88.25 183 ASN A CA 1
ATOM 1391 C C . ASN A 1 183 ? 22.175 -23.714 -21.019 1.00 88.25 183 ASN A C 1
ATOM 1393 O O . ASN A 1 183 ? 22.820 -24.596 -20.453 1.00 88.25 183 ASN A O 1
ATOM 1397 N N . THR A 1 184 ? 22.245 -22.438 -20.635 1.00 89.81 184 THR A N 1
ATOM 1398 C CA . THR A 1 184 ? 23.013 -21.950 -19.482 1.00 89.81 184 THR A CA 1
ATOM 1399 C C . THR A 1 184 ? 22.149 -21.011 -18.645 1.00 89.81 184 THR A C 1
ATOM 1401 O O . THR A 1 184 ? 21.524 -20.104 -19.188 1.00 89.81 184 THR A O 1
ATOM 1404 N N . LEU A 1 185 ? 22.135 -21.237 -17.335 1.00 89.12 185 LEU A N 1
ATOM 1405 C CA . LEU A 1 185 ? 21.616 -20.314 -16.335 1.00 89.12 185 LEU A CA 1
ATOM 1406 C C . LEU A 1 185 ? 22.745 -19.372 -15.904 1.00 89.12 185 LEU A C 1
ATOM 1408 O O . LEU A 1 185 ? 23.831 -19.834 -15.553 1.00 89.12 185 LEU A O 1
ATOM 1412 N N . PHE A 1 186 ? 22.474 -18.077 -15.915 1.00 87.38 186 PHE A N 1
ATOM 1413 C CA . PHE A 1 186 ? 23.296 -17.015 -15.349 1.00 87.38 186 PHE A CA 1
ATOM 1414 C C . PHE A 1 186 ? 22.592 -16.478 -14.105 1.00 87.38 186 PHE A C 1
ATOM 1416 O O . PHE A 1 186 ? 21.364 -16.418 -14.087 1.00 87.38 186 PHE A O 1
ATOM 1423 N N . TYR A 1 187 ? 23.354 -16.166 -13.064 1.00 84.81 187 TYR A N 1
ATOM 1424 C CA . TYR A 1 187 ? 22.823 -15.699 -11.781 1.00 84.81 187 TYR A CA 1
ATOM 1425 C C . TYR A 1 187 ? 23.905 -14.972 -10.993 1.00 84.81 187 TYR A C 1
ATOM 1427 O O . TYR A 1 187 ? 25.092 -15.226 -11.214 1.00 84.81 187 TYR A O 1
ATOM 1435 N N . THR A 1 188 ? 23.517 -14.098 -10.074 1.00 81.94 188 THR A N 1
ATOM 1436 C CA . THR A 1 188 ? 24.433 -13.481 -9.112 1.00 81.94 188 THR A CA 1
ATOM 1437 C C . THR A 1 188 ? 24.225 -14.057 -7.717 1.00 81.94 188 THR A C 1
ATOM 1439 O O . THR A 1 188 ? 23.162 -14.570 -7.368 1.00 81.94 188 THR A O 1
ATOM 1442 N N . MET A 1 189 ? 25.285 -14.018 -6.925 1.00 82.06 189 MET A N 1
ATOM 1443 C CA . MET A 1 189 ? 25.275 -14.428 -5.528 1.00 82.06 189 MET A CA 1
ATOM 1444 C C . MET A 1 189 ? 26.126 -13.452 -4.733 1.00 82.06 189 MET A C 1
ATOM 1446 O O . MET A 1 189 ? 27.148 -12.980 -5.238 1.00 82.06 189 MET A O 1
ATOM 1450 N N . GLU A 1 190 ? 25.709 -13.157 -3.512 1.00 79.00 190 GLU A N 1
ATOM 1451 C CA . GLU A 1 190 ? 26.502 -12.358 -2.593 1.00 79.00 190 GLU A CA 1
ATOM 1452 C C . GLU A 1 190 ? 27.662 -13.189 -2.021 1.00 79.00 190 GLU A C 1
ATOM 1454 O O . GLU A 1 190 ? 27.473 -14.269 -1.458 1.00 79.00 190 GLU A O 1
ATOM 1459 N N . GLU A 1 191 ? 28.882 -12.680 -2.170 1.00 81.94 191 GLU A N 1
ATOM 1460 C CA . GLU A 1 191 ? 30.105 -13.209 -1.575 1.00 81.94 191 GLU A CA 1
ATOM 1461 C C . GLU A 1 191 ? 30.892 -12.050 -0.950 1.00 81.94 191 GLU A C 1
ATOM 1463 O O . GLU A 1 191 ? 31.329 -11.143 -1.660 1.00 81.94 191 GLU A O 1
ATOM 1468 N N . ASN A 1 192 ? 31.126 -12.091 0.366 1.00 80.38 192 ASN A N 1
ATOM 1469 C CA . ASN A 1 192 ? 31.899 -11.076 1.101 1.00 80.38 192 ASN A CA 1
ATOM 1470 C C . ASN A 1 192 ? 31.416 -9.630 0.845 1.00 80.38 192 ASN A C 1
ATOM 1472 O O . ASN A 1 192 ? 32.229 -8.770 0.505 1.00 80.38 192 ASN A O 1
ATOM 1476 N N . ASN A 1 193 ? 30.108 -9.375 0.968 1.00 74.62 193 ASN A N 1
ATOM 1477 C CA . ASN A 1 193 ? 29.467 -8.073 0.716 1.00 74.62 193 ASN A CA 1
ATOM 1478 C C . ASN A 1 193 ? 29.636 -7.548 -0.725 1.00 74.62 193 ASN A C 1
ATOM 1480 O O . ASN A 1 193 ? 29.527 -6.351 -0.978 1.00 74.62 193 ASN A O 1
ATOM 1484 N N . THR A 1 194 ? 29.932 -8.432 -1.681 1.00 75.44 194 THR A N 1
ATOM 1485 C CA . THR A 1 194 ? 29.997 -8.105 -3.111 1.00 75.44 194 THR A CA 1
ATOM 1486 C C . THR A 1 194 ? 29.163 -9.090 -3.908 1.00 75.44 194 THR A C 1
ATOM 1488 O O . THR A 1 194 ? 29.033 -10.253 -3.529 1.00 75.44 194 THR A O 1
ATOM 1491 N N . TYR A 1 195 ? 28.622 -8.662 -5.044 1.00 82.12 195 TYR A N 1
ATOM 1492 C CA . TYR A 1 195 ? 27.869 -9.553 -5.915 1.00 82.12 195 TYR A CA 1
ATOM 1493 C C . TYR A 1 195 ? 28.774 -10.187 -6.965 1.00 82.12 195 TYR A C 1
ATOM 1495 O O . TYR A 1 195 ? 29.615 -9.549 -7.606 1.00 82.12 195 TYR A O 1
ATOM 1503 N N . VAL A 1 196 ? 28.589 -11.487 -7.153 1.00 87.44 196 VAL A N 1
ATOM 1504 C CA . VAL A 1 196 ? 29.416 -12.308 -8.028 1.00 87.44 196 VAL A CA 1
ATOM 1505 C C . VAL A 1 196 ? 28.549 -12.950 -9.093 1.00 87.44 196 VAL A C 1
ATOM 1507 O O . VAL A 1 196 ? 27.623 -13.692 -8.785 1.00 87.44 196 VAL A O 1
ATOM 1510 N N . LEU A 1 197 ? 28.880 -12.701 -10.360 1.00 88.50 197 LEU A N 1
ATOM 1511 C CA . LEU A 1 197 ? 28.193 -13.282 -11.508 1.00 88.50 197 LEU A CA 1
ATOM 1512 C C . LEU A 1 197 ? 28.694 -14.703 -11.777 1.00 88.50 197 LEU A C 1
ATOM 1514 O O . LEU A 1 197 ? 29.882 -14.929 -12.028 1.00 88.50 197 LEU A O 1
ATOM 1518 N N . TYR A 1 198 ? 27.763 -15.644 -11.822 1.00 91.25 198 TYR A N 1
ATOM 1519 C CA . TYR A 1 198 ? 27.968 -17.048 -12.131 1.00 91.25 198 TYR A CA 1
ATOM 1520 C C . TYR A 1 198 ? 27.246 -17.470 -13.406 1.00 91.25 198 TYR A C 1
ATOM 1522 O O . TYR A 1 198 ? 26.270 -16.866 -13.851 1.00 91.25 198 TYR A O 1
ATOM 1530 N N . ARG A 1 199 ? 27.722 -18.579 -13.974 1.00 92.50 199 ARG A N 1
ATOM 1531 C CA . ARG A 1 199 ? 26.974 -19.383 -14.939 1.00 92.50 199 ARG A CA 1
ATOM 1532 C C . ARG A 1 199 ? 26.999 -20.852 -14.564 1.00 92.50 199 ARG A C 1
ATOM 1534 O O . ARG A 1 199 ? 27.990 -21.319 -14.006 1.00 92.50 199 ARG A O 1
ATOM 1541 N N . VAL A 1 200 ? 25.977 -21.593 -14.975 1.00 94.00 200 VAL A N 1
ATOM 1542 C CA . VAL A 1 200 ? 25.924 -23.056 -14.905 1.00 94.00 200 VAL A CA 1
ATOM 1543 C C . VAL A 1 200 ? 25.104 -23.625 -16.061 1.00 94.00 200 VAL A C 1
ATOM 1545 O O . VAL A 1 200 ? 24.125 -23.024 -16.500 1.00 94.00 200 VAL A O 1
ATOM 1548 N N . GLY A 1 201 ? 25.518 -24.762 -16.616 1.00 94.19 201 GLY A N 1
ATOM 1549 C CA . GLY A 1 201 ? 24.736 -25.457 -17.635 1.00 94.19 201 GLY A CA 1
ATOM 1550 C C . GLY A 1 201 ? 23.400 -25.941 -17.071 1.00 94.19 201 GLY A C 1
ATOM 1551 O O . GLY A 1 201 ? 23.309 -26.308 -15.902 1.00 94.19 201 GLY A O 1
ATOM 1552 N N . LEU A 1 202 ? 22.356 -26.001 -17.902 1.00 92.38 202 LEU A N 1
ATOM 1553 C CA . LEU A 1 202 ? 21.059 -26.571 -17.494 1.00 92.38 202 LEU A CA 1
ATOM 1554 C C . LEU A 1 202 ? 21.095 -28.101 -17.288 1.00 92.38 202 LEU A C 1
ATOM 1556 O O . LEU A 1 202 ? 20.062 -28.712 -17.023 1.00 92.38 202 LEU A O 1
ATOM 1560 N N . ASP A 1 203 ? 22.263 -28.721 -17.451 1.00 92.75 203 ASP A N 1
ATOM 1561 C CA . ASP A 1 203 ? 22.593 -30.094 -17.064 1.00 92.75 203 ASP A CA 1
ATOM 1562 C C . ASP A 1 203 ? 23.294 -30.174 -15.690 1.00 92.75 203 ASP A C 1
ATOM 1564 O O . ASP A 1 203 ? 23.715 -31.256 -15.281 1.00 92.75 203 ASP A O 1
ATOM 1568 N N . GLY A 1 204 ? 23.455 -29.038 -15.002 1.00 92.31 204 GLY A N 1
ATOM 1569 C CA . GLY A 1 204 ? 24.166 -28.909 -13.728 1.00 92.31 204 GLY A CA 1
ATOM 1570 C C . GLY A 1 204 ? 25.690 -28.937 -13.839 1.00 92.31 204 GLY A C 1
ATOM 1571 O O . GLY A 1 204 ? 26.383 -28.983 -12.826 1.00 92.31 204 GLY A O 1
ATOM 1572 N N . LYS A 1 205 ? 26.249 -28.918 -15.055 1.00 93.12 205 LYS A N 1
ATOM 1573 C CA . LYS A 1 205 ? 27.700 -28.969 -15.280 1.00 93.12 205 LYS A CA 1
ATOM 1574 C C . LYS A 1 205 ? 28.260 -27.604 -15.658 1.00 93.12 205 LYS A C 1
ATOM 1576 O O . LYS A 1 205 ? 27.541 -26.667 -15.994 1.00 93.12 205 LYS A O 1
ATOM 1581 N N . ASN A 1 206 ? 29.591 -27.508 -15.653 1.00 91.81 206 ASN A N 1
ATOM 1582 C CA . ASN A 1 206 ? 30.337 -26.323 -16.088 1.00 91.81 206 ASN A CA 1
ATOM 1583 C C . ASN A 1 206 ? 29.957 -25.046 -15.324 1.00 91.81 206 ASN A C 1
ATOM 1585 O O . ASN A 1 206 ? 29.919 -23.960 -15.910 1.00 91.81 206 ASN A O 1
ATOM 1589 N N . LYS A 1 207 ? 29.677 -25.179 -14.020 1.00 93.38 207 LYS A N 1
ATOM 1590 C CA . LYS A 1 207 ? 29.537 -24.015 -13.151 1.00 93.38 207 LYS A CA 1
ATOM 1591 C C . LYS A 1 207 ? 30.842 -23.213 -13.173 1.00 93.38 207 LYS A C 1
ATOM 1593 O O . LYS A 1 207 ? 31.921 -23.782 -13.007 1.00 93.38 207 LYS A O 1
ATOM 1598 N N . LYS A 1 208 ? 30.752 -21.899 -13.381 1.00 93.00 208 LYS A N 1
ATOM 1599 C CA . LYS A 1 208 ? 31.913 -21.007 -13.465 1.00 93.00 208 LYS A CA 1
ATOM 1600 C C . LYS A 1 208 ? 31.588 -19.609 -12.936 1.00 93.00 208 LYS A C 1
ATOM 1602 O O . LYS A 1 208 ? 30.566 -19.040 -13.312 1.00 93.00 208 LYS A O 1
ATOM 1607 N N . LYS A 1 209 ? 32.494 -19.055 -12.122 1.00 93.06 209 LYS A N 1
ATOM 1608 C CA . LYS A 1 209 ? 32.527 -17.634 -11.737 1.00 93.06 209 LYS A CA 1
ATOM 1609 C C . LYS A 1 209 ? 32.975 -16.791 -12.936 1.00 93.06 209 LYS A C 1
ATOM 1611 O O . LYS A 1 209 ? 33.995 -17.104 -13.554 1.00 93.06 209 LYS A O 1
ATOM 1616 N N . LEU A 1 210 ? 32.200 -15.769 -13.288 1.00 92.06 210 LEU A N 1
ATOM 1617 C CA . LEU A 1 210 ? 32.421 -14.908 -14.454 1.00 92.06 210 LEU A CA 1
ATOM 1618 C C . LEU A 1 210 ? 32.975 -13.531 -14.076 1.00 92.06 210 LEU A C 1
ATOM 1620 O O . LEU A 1 210 ? 33.894 -13.059 -14.741 1.00 92.06 210 LEU A O 1
ATOM 1624 N N . ALA A 1 211 ? 32.444 -12.906 -13.024 1.00 88.44 211 ALA A N 1
ATOM 1625 C CA . ALA A 1 211 ? 32.853 -11.580 -12.561 1.00 88.44 211 ALA A CA 1
ATOM 1626 C C . ALA A 1 211 ? 32.576 -11.415 -11.060 1.00 88.44 211 ALA A C 1
ATOM 1628 O O . ALA A 1 211 ? 31.648 -12.031 -10.550 1.00 88.44 211 ALA A O 1
ATOM 1629 N N . SER A 1 212 ? 33.375 -10.602 -10.365 1.00 88.06 212 SER A N 1
ATOM 1630 C CA . SER A 1 212 ? 33.231 -10.298 -8.926 1.00 88.06 212 SER A CA 1
ATOM 1631 C C . SER A 1 212 ? 33.178 -8.800 -8.629 1.00 88.06 212 SER A C 1
ATOM 1633 O O . SER A 1 212 ? 33.357 -8.389 -7.494 1.00 88.06 212 SER A O 1
ATOM 1635 N N . ASP A 1 213 ? 33.044 -7.987 -9.669 1.00 84.12 213 ASP A N 1
ATOM 1636 C CA . ASP A 1 213 ? 33.003 -6.532 -9.603 1.00 84.12 213 ASP A CA 1
ATOM 1637 C C . ASP A 1 213 ? 31.611 -6.005 -9.957 1.00 84.12 213 ASP A C 1
ATOM 1639 O O . ASP A 1 213 ? 31.513 -4.927 -10.520 1.00 84.12 213 ASP A O 1
ATOM 1643 N N . TYR A 1 214 ? 30.552 -6.777 -9.703 1.00 78.81 214 TYR A N 1
ATOM 1644 C CA . TYR A 1 214 ? 29.168 -6.427 -10.034 1.00 78.81 214 TYR A CA 1
ATOM 1645 C C . TYR A 1 214 ? 28.586 -5.479 -8.970 1.00 78.81 214 TYR A C 1
ATOM 1647 O O . TYR A 1 214 ? 28.729 -5.757 -7.782 1.00 78.81 214 TYR A O 1
ATOM 1655 N N . TYR A 1 215 ? 27.953 -4.377 -9.394 1.00 66.62 215 TYR A N 1
ATOM 1656 C CA . TYR A 1 215 ? 27.514 -3.282 -8.509 1.00 66.62 215 TYR A CA 1
ATOM 1657 C C . TYR A 1 215 ? 26.441 -3.685 -7.493 1.00 66.62 215 TYR A C 1
ATOM 1659 O O . TYR A 1 215 ? 26.621 -3.450 -6.306 1.00 66.62 215 TYR A O 1
ATOM 1667 N N . ALA A 1 216 ? 25.333 -4.286 -7.942 1.00 57.94 216 ALA A N 1
ATOM 1668 C CA . ALA A 1 216 ? 24.197 -4.638 -7.086 1.00 57.94 216 ALA A CA 1
ATOM 1669 C C . ALA A 1 216 ? 23.133 -5.462 -7.847 1.00 57.94 216 ALA A C 1
ATOM 1671 O O . ALA A 1 216 ? 23.082 -5.373 -9.076 1.00 57.94 216 ALA A O 1
ATOM 1672 N N . PRO A 1 217 ? 22.267 -6.224 -7.146 1.00 51.16 217 PRO A N 1
ATOM 1673 C CA . PRO A 1 217 ? 21.033 -6.828 -7.633 1.00 51.16 217 PRO A CA 1
ATOM 1674 C C . PRO A 1 217 ? 20.135 -5.806 -8.255 1.00 51.16 217 PRO A C 1
ATOM 1676 O O . PRO A 1 217 ? 19.861 -4.795 -7.609 1.00 51.16 217 PRO A O 1
ATOM 1679 N N . VAL A 1 218 ? 19.627 -6.063 -9.457 1.00 43.81 218 VAL A N 1
ATOM 1680 C CA . VAL A 1 218 ? 18.689 -5.111 -10.026 1.00 43.81 218 VAL A CA 1
ATOM 1681 C C . VAL A 1 218 ? 17.725 -5.712 -11.027 1.00 43.81 218 VAL A C 1
ATOM 1683 O O . VAL A 1 218 ? 18.155 -6.103 -12.089 1.00 43.81 218 VAL A O 1
ATOM 1686 N N . GLY A 1 219 ? 16.437 -5.783 -10.671 1.00 48.06 219 GLY A N 1
ATOM 1687 C CA . GLY A 1 219 ? 15.272 -6.283 -11.430 1.00 48.06 219 GLY A CA 1
ATOM 1688 C C . GLY A 1 219 ? 15.445 -6.841 -12.861 1.00 48.06 219 GLY A C 1
ATOM 1689 O O . GLY A 1 219 ? 16.038 -6.257 -13.766 1.00 48.06 219 GLY A O 1
ATOM 1690 N N . GLN A 1 220 ? 14.838 -8.007 -13.100 1.00 41.97 220 GLN A N 1
ATOM 1691 C CA . GLN A 1 220 ? 14.773 -8.677 -14.406 1.00 41.97 220 GLN A CA 1
ATOM 1692 C C . GLN A 1 220 ? 13.985 -7.841 -15.432 1.00 41.97 220 GLN A C 1
ATOM 1694 O O . GLN A 1 220 ? 12.850 -7.468 -15.148 1.00 41.97 220 GLN A O 1
ATOM 1699 N N . MET A 1 221 ? 14.511 -7.615 -16.647 1.00 47.66 221 MET A N 1
ATOM 1700 C CA . MET A 1 221 ? 13.802 -6.744 -17.601 1.00 47.66 221 MET A CA 1
ATOM 1701 C C . MET A 1 221 ? 13.705 -7.160 -19.065 1.00 47.66 221 MET A C 1
ATOM 1703 O O . MET A 1 221 ? 12.956 -6.518 -19.788 1.00 47.66 221 MET A O 1
ATOM 1707 N N . ASP A 1 222 ? 14.346 -8.238 -19.510 1.00 44.59 222 ASP A N 1
ATOM 1708 C CA . ASP A 1 222 ? 14.204 -8.673 -20.902 1.00 44.59 222 ASP A CA 1
ATOM 1709 C C . ASP A 1 222 ? 13.705 -10.120 -20.956 1.00 44.59 222 ASP A C 1
ATOM 1711 O O . ASP A 1 222 ? 14.482 -11.075 -20.911 1.00 44.59 222 ASP A O 1
ATOM 1715 N N . LYS A 1 223 ? 12.385 -10.298 -21.089 1.00 45.88 223 LYS A N 1
ATOM 1716 C CA . LYS A 1 223 ? 11.811 -11.578 -21.521 1.00 45.88 223 LYS A CA 1
ATOM 1717 C C . LYS A 1 223 ? 11.368 -11.459 -22.971 1.00 45.88 223 LYS A C 1
ATOM 1719 O O . LYS A 1 223 ? 10.430 -10.733 -23.292 1.00 45.88 223 LYS A O 1
ATOM 1724 N N . LYS A 1 224 ? 12.050 -12.195 -23.849 1.00 41.00 224 LYS A N 1
ATOM 1725 C CA . LYS A 1 224 ? 11.581 -12.433 -25.217 1.00 41.00 224 LYS A CA 1
ATOM 1726 C C . LYS A 1 224 ? 10.594 -13.594 -25.199 1.00 41.00 224 LYS A C 1
ATOM 1728 O O . LYS A 1 224 ? 10.990 -14.729 -24.940 1.00 41.00 224 LYS A O 1
ATOM 1733 N N . ALA A 1 225 ? 9.330 -13.313 -25.493 1.00 38.44 225 ALA A N 1
ATOM 1734 C CA . ALA A 1 225 ? 8.308 -14.323 -25.744 1.00 38.44 225 ALA A CA 1
ATOM 1735 C C . ALA A 1 225 ? 7.999 -14.311 -27.246 1.00 38.44 225 ALA A C 1
ATOM 1737 O O . ALA A 1 225 ? 7.294 -13.438 -27.743 1.00 38.44 225 ALA A O 1
ATOM 1738 N N . GLY A 1 226 ? 8.605 -15.234 -27.998 1.00 43.84 226 GLY A N 1
ATOM 1739 C CA . GLY A 1 226 ? 8.487 -15.227 -29.459 1.00 43.84 226 GLY A CA 1
ATOM 1740 C C . GLY A 1 226 ? 9.102 -13.957 -30.084 1.00 43.84 226 GLY A C 1
ATOM 1741 O O . GLY A 1 226 ? 10.260 -13.653 -29.783 1.00 43.84 226 GLY A O 1
ATOM 1742 N N . PRO A 1 227 ? 8.390 -13.233 -30.973 1.00 33.16 227 PRO A N 1
ATOM 1743 C CA . PRO A 1 227 ? 8.890 -12.015 -31.615 1.00 33.16 227 PRO A CA 1
ATOM 1744 C C . PRO A 1 227 ? 8.765 -10.750 -30.746 1.00 33.16 227 PRO A C 1
ATOM 1746 O O . PRO A 1 227 ? 9.227 -9.691 -31.168 1.00 33.16 227 PRO A O 1
ATOM 1749 N N . VAL A 1 228 ? 8.144 -10.832 -29.564 1.00 37.41 228 VAL A N 1
ATOM 1750 C CA . VAL A 1 228 ? 7.821 -9.663 -28.736 1.00 37.41 228 VAL A CA 1
ATOM 1751 C C . VAL A 1 228 ? 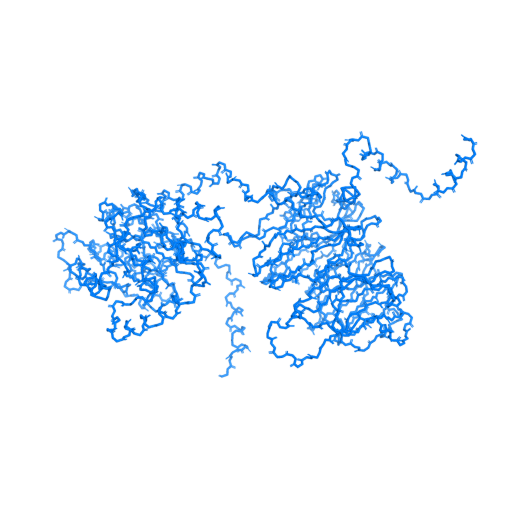8.788 -9.523 -27.560 1.00 37.41 228 VAL A C 1
ATOM 1753 O O . VAL A 1 228 ? 9.105 -10.495 -26.869 1.00 37.41 228 VAL A O 1
ATOM 1756 N N . THR A 1 229 ? 9.223 -8.284 -27.325 1.00 50.53 229 THR A N 1
ATOM 1757 C CA . THR A 1 229 ? 10.036 -7.875 -26.173 1.00 50.53 229 THR A CA 1
ATOM 1758 C C . THR A 1 229 ? 9.191 -6.998 -25.247 1.00 50.53 229 THR A C 1
ATOM 1760 O O . THR A 1 229 ? 8.596 -6.024 -25.707 1.00 50.53 229 THR A O 1
ATOM 1763 N N . TYR A 1 230 ? 9.140 -7.348 -23.960 1.00 44.09 230 TYR A N 1
ATOM 1764 C CA . TYR A 1 230 ? 8.586 -6.506 -22.897 1.00 44.09 230 TYR A CA 1
ATOM 1765 C C . TYR A 1 230 ? 9.683 -5.587 -22.351 1.00 44.09 230 TYR A C 1
ATOM 1767 O O . TYR A 1 230 ? 10.766 -6.081 -22.042 1.00 44.09 230 TYR A O 1
ATOM 1775 N N . TYR A 1 231 ? 9.400 -4.290 -22.200 1.00 49.94 231 TYR A N 1
ATOM 1776 C CA . TYR A 1 231 ? 10.301 -3.344 -21.532 1.00 49.94 231 TYR A CA 1
ATOM 1777 C C . TYR A 1 231 ? 9.569 -2.698 -20.352 1.00 49.94 231 TYR A C 1
ATOM 1779 O O . TYR A 1 231 ? 8.546 -2.043 -20.552 1.00 49.94 231 TYR A O 1
ATOM 1787 N N . GLY A 1 232 ? 10.083 -2.873 -19.132 1.00 49.88 232 GLY A N 1
ATOM 1788 C CA . GLY A 1 232 ? 9.756 -1.957 -18.039 1.00 49.88 232 GLY A CA 1
ATOM 1789 C C . GLY A 1 232 ? 10.628 -0.690 -18.162 1.00 49.88 232 GLY A C 1
ATOM 1790 O O . GLY A 1 232 ? 11.712 -0.780 -18.734 1.00 49.88 232 GLY A O 1
ATOM 1791 N N . PRO A 1 233 ? 10.202 0.477 -17.669 1.00 41.59 233 PRO A N 1
ATOM 1792 C CA . PRO A 1 233 ? 11.000 1.706 -17.782 1.00 41.59 233 PRO A CA 1
ATOM 1793 C C . PRO A 1 233 ? 11.911 2.009 -16.575 1.00 41.59 233 PRO A C 1
ATOM 1795 O O . PRO A 1 233 ? 12.996 2.545 -16.775 1.00 41.59 233 PRO A O 1
ATOM 1798 N N . TYR A 1 234 ? 11.555 1.600 -15.346 1.00 46.97 234 TYR A N 1
ATOM 1799 C CA . TYR A 1 234 ? 12.268 2.054 -14.127 1.00 46.97 234 TYR A CA 1
ATOM 1800 C C . TYR A 1 234 ? 12.923 0.965 -13.267 1.00 46.97 234 TYR A C 1
ATOM 1802 O O . TYR A 1 234 ? 13.586 1.268 -12.277 1.00 46.97 234 TYR A O 1
ATOM 1810 N N . GLN A 1 235 ? 12.799 -0.313 -13.626 1.00 49.34 235 GLN A N 1
ATOM 1811 C CA . GLN A 1 235 ? 13.549 -1.360 -12.923 1.00 49.34 235 GLN A CA 1
ATOM 1812 C C . GLN A 1 235 ? 15.003 -1.300 -13.382 1.00 49.34 235 GLN A C 1
ATOM 1814 O O . GLN A 1 235 ? 15.348 -1.513 -14.549 1.00 49.34 235 GLN A O 1
ATOM 1819 N N . ARG A 1 236 ? 15.874 -0.950 -12.445 1.00 49.19 236 ARG A N 1
ATOM 1820 C CA . ARG A 1 236 ? 17.297 -0.984 -12.714 1.00 49.19 236 ARG A CA 1
ATOM 1821 C C . ARG A 1 236 ? 17.668 -2.406 -13.186 1.00 49.19 236 ARG A C 1
ATOM 1823 O O . ARG A 1 236 ? 17.125 -3.370 -12.651 1.00 49.19 236 ARG A O 1
ATOM 1830 N N . ARG A 1 237 ? 18.465 -2.533 -14.255 1.00 55.72 237 ARG A N 1
ATOM 1831 C CA . ARG A 1 237 ? 18.598 -3.781 -15.039 1.00 55.72 237 ARG A CA 1
ATOM 1832 C C . ARG A 1 237 ? 19.799 -4.632 -14.629 1.00 55.72 237 ARG A C 1
ATOM 1834 O O . ARG A 1 237 ? 20.915 -4.134 -14.505 1.00 55.72 237 ARG A O 1
ATOM 1841 N N . ASN A 1 238 ? 19.571 -5.943 -14.567 1.00 60.91 238 ASN A N 1
ATOM 1842 C CA . ASN A 1 238 ? 20.606 -6.975 -14.503 1.00 60.91 238 ASN A CA 1
ATOM 1843 C C . ASN A 1 238 ? 21.406 -7.119 -15.808 1.00 60.91 238 ASN A C 1
ATOM 1845 O O . ASN A 1 238 ? 21.140 -6.470 -16.818 1.00 60.91 238 ASN A O 1
ATOM 1849 N N . ILE A 1 239 ? 22.356 -8.060 -15.778 1.00 69.12 239 ILE A N 1
ATOM 1850 C CA . ILE A 1 239 ? 23.092 -8.601 -16.925 1.00 69.12 239 ILE A CA 1
ATOM 1851 C C . ILE A 1 239 ? 22.265 -8.643 -18.228 1.00 69.12 239 ILE A C 1
ATOM 1853 O O . ILE A 1 239 ? 21.255 -9.334 -18.338 1.00 69.12 239 ILE A O 1
ATOM 1857 N N . VAL A 1 240 ? 22.736 -7.956 -19.266 1.00 76.00 240 VAL A N 1
ATOM 1858 C CA . VAL A 1 240 ? 22.163 -8.023 -20.614 1.00 76.00 240 VAL A CA 1
ATOM 1859 C C . VAL A 1 240 ? 22.938 -9.061 -21.412 1.00 76.00 240 VAL A C 1
ATOM 1861 O O . VAL A 1 240 ? 24.138 -8.901 -21.632 1.00 76.00 240 VAL A O 1
ATOM 1864 N N . ILE A 1 241 ? 22.270 -10.126 -21.865 1.00 79.81 241 ILE A N 1
ATOM 1865 C CA . ILE A 1 241 ? 22.901 -11.163 -22.693 1.00 79.81 241 ILE A CA 1
ATOM 1866 C C . ILE A 1 241 ? 22.436 -11.034 -24.144 1.00 79.81 241 ILE A C 1
ATOM 1868 O O . ILE A 1 241 ? 21.285 -11.318 -24.470 1.00 79.81 241 ILE A O 1
ATOM 1872 N N . SER A 1 242 ? 23.348 -10.649 -25.036 1.00 79.31 242 SER A N 1
ATOM 1873 C CA . SER A 1 242 ? 23.093 -10.508 -26.473 1.00 79.31 242 SER A CA 1
ATOM 1874 C C . SER A 1 242 ? 24.303 -10.958 -27.289 1.00 79.31 242 SER A C 1
ATOM 1876 O O . SER A 1 242 ? 25.442 -10.657 -26.940 1.00 79.31 242 SER A O 1
ATOM 1878 N N . ASN A 1 243 ? 24.071 -11.701 -28.376 1.00 79.88 243 ASN A N 1
ATOM 1879 C CA . ASN A 1 243 ? 25.118 -12.185 -29.289 1.00 79.88 243 ASN A CA 1
ATOM 1880 C C . ASN A 1 243 ? 26.299 -12.887 -28.582 1.00 79.88 243 ASN A C 1
ATOM 1882 O O . ASN A 1 243 ? 27.463 -12.663 -28.913 1.00 79.88 243 ASN A O 1
ATOM 1886 N N . ASP A 1 244 ? 25.998 -13.745 -27.599 1.00 87.50 244 ASP A N 1
ATOM 1887 C CA . ASP A 1 244 ? 26.986 -14.454 -26.762 1.00 87.50 244 ASP A CA 1
ATOM 1888 C C . ASP A 1 244 ? 27.910 -13.528 -25.946 1.00 87.50 244 ASP A C 1
ATOM 1890 O O . ASP A 1 244 ? 28.992 -13.930 -25.496 1.00 87.50 244 ASP A O 1
ATOM 1894 N N . GLN A 1 245 ? 27.457 -12.299 -25.701 1.00 87.00 245 GLN A N 1
ATOM 1895 C CA . GLN A 1 245 ? 28.093 -11.318 -24.832 1.00 87.00 245 GLN A CA 1
ATOM 1896 C C . GLN A 1 245 ? 27.164 -10.945 -23.686 1.00 87.00 245 GLN A C 1
ATOM 1898 O O . GLN A 1 245 ? 25.951 -10.910 -23.844 1.00 87.00 245 GLN A O 1
ATOM 1903 N N . ILE A 1 246 ? 27.767 -10.695 -22.536 1.00 88.25 246 ILE A N 1
ATOM 1904 C CA . ILE A 1 246 ? 27.150 -10.233 -21.305 1.00 88.25 246 ILE A CA 1
ATOM 1905 C C . ILE A 1 246 ? 27.584 -8.785 -21.132 1.00 88.25 246 ILE A C 1
ATOM 1907 O O . ILE A 1 246 ? 28.784 -8.514 -21.166 1.00 88.25 246 ILE A O 1
ATOM 1911 N N . VAL A 1 247 ? 26.641 -7.879 -20.928 1.00 87.12 247 VAL A N 1
ATOM 1912 C CA . VAL A 1 247 ? 26.906 -6.509 -20.491 1.00 87.12 247 VAL A CA 1
ATOM 1913 C C . VAL A 1 247 ? 26.338 -6.331 -19.092 1.00 87.12 247 VAL A C 1
ATOM 1915 O O . VAL A 1 247 ? 25.220 -6.761 -18.829 1.00 87.12 247 VAL A O 1
ATOM 1918 N N . TYR A 1 248 ? 27.113 -5.751 -18.185 1.00 85.31 248 TYR A N 1
ATOM 1919 C CA . TYR A 1 248 ? 26.716 -5.511 -16.800 1.00 85.31 248 TYR A CA 1
ATOM 1920 C C . TYR A 1 248 ? 27.347 -4.222 -16.275 1.00 85.31 248 TYR A C 1
ATOM 1922 O O . TYR A 1 248 ? 28.335 -3.756 -16.841 1.00 85.31 248 TYR A O 1
ATOM 1930 N N . LEU A 1 249 ? 26.799 -3.665 -15.196 1.00 83.50 249 LEU A N 1
ATOM 1931 C CA . LEU A 1 249 ? 27.385 -2.518 -14.503 1.00 83.50 249 LEU A CA 1
ATOM 1932 C C . LEU A 1 249 ? 28.326 -2.995 -13.393 1.00 83.50 249 LEU A C 1
ATOM 1934 O O . LEU A 1 249 ? 27.971 -3.862 -12.587 1.00 83.50 249 LEU A O 1
ATOM 1938 N N . ASN A 1 250 ? 29.548 -2.465 -13.384 1.00 85.94 250 ASN A N 1
ATOM 1939 C CA . ASN A 1 250 ? 30.520 -2.769 -12.339 1.00 85.94 250 ASN A CA 1
ATOM 1940 C C . ASN A 1 250 ? 30.299 -1.910 -11.082 1.00 85.94 250 ASN A C 1
ATOM 1942 O O . ASN A 1 250 ? 29.459 -1.023 -11.099 1.00 85.94 250 ASN A O 1
ATOM 1946 N N . MET A 1 251 ? 31.091 -2.107 -10.025 1.00 80.06 251 MET A N 1
ATOM 1947 C CA . MET A 1 251 ? 30.949 -1.364 -8.760 1.00 80.06 251 MET A CA 1
ATOM 1948 C C . MET A 1 251 ? 31.021 0.175 -8.863 1.00 80.06 251 MET A C 1
ATOM 1950 O O . MET A 1 251 ? 30.623 0.857 -7.927 1.00 80.06 251 MET A O 1
ATOM 1954 N N . ASN A 1 252 ? 31.508 0.710 -9.984 1.00 81.56 252 ASN A N 1
ATOM 1955 C CA . ASN A 1 252 ? 31.552 2.144 -10.276 1.00 81.56 252 ASN A CA 1
ATOM 1956 C C . ASN A 1 252 ? 30.435 2.557 -11.254 1.00 81.56 252 ASN A C 1
ATOM 1958 O O . ASN A 1 252 ? 30.561 3.556 -11.952 1.00 81.56 252 ASN A O 1
ATOM 1962 N N . GLU A 1 253 ? 29.405 1.721 -11.405 1.00 78.69 253 GLU A N 1
ATOM 1963 C CA . GLU A 1 253 ? 28.292 1.883 -12.350 1.00 78.69 253 GLU A CA 1
ATOM 1964 C C . GLU A 1 253 ? 28.714 2.063 -13.814 1.00 78.69 253 GLU A C 1
ATOM 1966 O O . GLU A 1 253 ? 27.970 2.581 -14.652 1.00 78.69 253 GLU A O 1
ATOM 1971 N N . SER A 1 254 ? 29.912 1.588 -14.146 1.00 87.06 254 SER A N 1
ATOM 1972 C CA . SER A 1 254 ? 30.454 1.619 -15.494 1.00 87.06 254 SER A CA 1
ATOM 1973 C C . SER A 1 254 ? 30.067 0.344 -16.243 1.00 87.06 254 SER A C 1
ATOM 1975 O O . SER A 1 254 ? 30.179 -0.764 -15.700 1.00 87.06 254 SER A O 1
ATOM 1977 N N . ALA A 1 255 ? 29.668 0.450 -17.514 1.00 88.62 255 ALA A N 1
ATOM 1978 C CA . ALA A 1 255 ? 29.314 -0.735 -18.286 1.00 88.62 255 ALA A CA 1
ATOM 1979 C C . ALA A 1 255 ? 30.548 -1.551 -18.683 1.00 88.62 255 ALA A C 1
ATOM 1981 O O . ALA A 1 255 ? 31.476 -1.084 -19.353 1.00 88.62 255 ALA A O 1
ATOM 1982 N N . VAL A 1 256 ? 30.514 -2.830 -18.333 1.00 90.62 256 VAL A N 1
ATOM 1983 C CA . VAL A 1 256 ? 31.514 -3.831 -18.680 1.00 90.62 256 VAL A CA 1
ATOM 1984 C C . VAL A 1 256 ? 30.876 -4.895 -19.549 1.00 90.62 256 VAL A C 1
ATOM 1986 O O . VAL A 1 256 ? 29.767 -5.362 -19.308 1.00 90.62 256 VAL A O 1
ATOM 1989 N N . ARG A 1 257 ? 31.620 -5.329 -20.559 1.00 91.75 257 ARG A N 1
ATOM 1990 C CA . ARG A 1 257 ? 31.225 -6.383 -21.481 1.00 91.75 257 ARG A CA 1
ATOM 1991 C C . ARG A 1 257 ? 32.152 -7.580 -21.369 1.00 91.75 257 ARG A C 1
ATOM 1993 O O . ARG A 1 257 ? 33.372 -7.438 -21.374 1.00 91.75 257 ARG A O 1
ATOM 2000 N N . LEU A 1 258 ? 31.573 -8.768 -21.348 1.00 92.75 258 LEU A N 1
ATOM 2001 C CA . LEU A 1 258 ? 32.238 -10.058 -21.203 1.00 92.75 258 LEU A CA 1
ATOM 2002 C C . LEU A 1 258 ? 31.640 -11.053 -22.203 1.00 92.75 258 LEU A C 1
ATOM 2004 O O . LEU A 1 258 ? 30.481 -10.930 -22.575 1.00 92.75 258 LEU A O 1
ATOM 2008 N N . LYS A 1 259 ? 32.374 -12.071 -22.647 1.00 91.44 259 LYS A N 1
ATOM 2009 C CA . LYS A 1 259 ? 31.751 -13.196 -23.363 1.00 91.44 259 LYS A CA 1
ATOM 2010 C C . LYS A 1 259 ? 31.053 -14.132 -22.382 1.00 91.44 259 LYS A C 1
ATOM 2012 O O . LYS A 1 259 ? 31.471 -14.261 -21.234 1.00 91.44 259 LYS A O 1
ATOM 2017 N N . ILE A 1 260 ? 30.063 -14.892 -22.849 1.00 89.56 260 ILE A N 1
ATOM 2018 C CA . ILE A 1 260 ? 29.372 -15.888 -22.007 1.00 89.56 260 ILE A CA 1
ATOM 2019 C C . ILE A 1 260 ? 30.299 -16.970 -21.425 1.00 89.56 260 ILE A C 1
ATOM 2021 O O . ILE A 1 260 ? 29.933 -17.656 -20.474 1.00 89.56 260 ILE A O 1
ATOM 2025 N N . ASP A 1 261 ? 31.498 -17.166 -21.979 1.00 88.44 261 ASP A N 1
ATOM 2026 C CA . ASP A 1 261 ? 32.520 -18.077 -21.448 1.00 88.44 261 ASP A CA 1
ATOM 2027 C C . ASP A 1 261 ? 33.410 -17.453 -20.355 1.00 88.44 261 ASP A C 1
ATOM 2029 O O . ASP A 1 261 ? 34.234 -18.155 -19.764 1.00 88.44 261 ASP A O 1
ATOM 2033 N N . GLY A 1 262 ? 33.237 -16.165 -20.056 1.00 88.81 262 GLY A N 1
ATOM 2034 C CA . GLY A 1 262 ? 34.029 -15.407 -19.089 1.00 88.81 262 GLY A CA 1
ATOM 2035 C C . GLY A 1 262 ? 35.322 -14.810 -19.643 1.00 88.81 262 GLY A C 1
ATOM 2036 O O . GLY A 1 262 ? 36.125 -14.293 -18.874 1.00 88.81 262 GLY A O 1
ATOM 2037 N N . SER A 1 263 ? 35.572 -14.895 -20.948 1.00 91.25 263 SER A N 1
ATOM 2038 C CA . SER A 1 263 ? 36.720 -14.254 -21.595 1.00 91.25 263 SER A CA 1
ATOM 2039 C C . SER A 1 263 ? 36.356 -12.895 -22.200 1.00 91.25 263 SER A C 1
ATOM 2041 O O . SER A 1 263 ? 35.188 -12.531 -22.326 1.00 91.25 263 SER A O 1
ATOM 2043 N N . GLY A 1 264 ? 37.370 -12.130 -22.614 1.00 91.62 264 GLY A N 1
ATOM 2044 C CA . GLY A 1 264 ? 37.161 -10.906 -23.393 1.00 91.62 264 GLY A CA 1
ATOM 2045 C C . GLY A 1 264 ? 36.513 -9.757 -22.619 1.00 91.62 264 GLY A C 1
ATOM 2046 O O . GLY A 1 264 ? 35.818 -8.950 -23.240 1.00 91.62 264 GLY A O 1
ATOM 2047 N N . LYS A 1 265 ? 36.739 -9.695 -21.299 1.00 94.19 265 LYS A N 1
ATOM 2048 C CA . LYS A 1 265 ? 36.312 -8.580 -20.447 1.00 94.19 265 LYS A CA 1
ATOM 2049 C C . LYS A 1 265 ? 36.827 -7.259 -21.026 1.00 94.19 265 LYS A C 1
ATOM 2051 O O . LYS A 1 265 ? 38.012 -7.144 -21.333 1.00 94.19 265 LYS A O 1
ATOM 2056 N N . LEU A 1 266 ? 35.932 -6.297 -21.200 1.00 94.69 266 LEU A N 1
ATOM 2057 C CA . LEU A 1 266 ? 36.205 -4.986 -21.775 1.00 94.69 266 LEU A CA 1
ATOM 2058 C C . LEU A 1 266 ? 35.336 -3.945 -21.071 1.00 94.69 266 LEU A C 1
ATOM 2060 O O . LEU A 1 266 ? 34.120 -4.112 -21.018 1.00 94.69 266 LEU A O 1
ATOM 2064 N N . LEU A 1 267 ? 35.954 -2.880 -20.568 1.00 94.00 267 LEU A N 1
ATOM 2065 C CA . LEU A 1 267 ? 35.244 -1.693 -20.097 1.00 94.00 267 LEU A CA 1
ATOM 2066 C C . LEU A 1 267 ? 34.727 -0.913 -21.316 1.00 94.00 267 LEU A C 1
ATOM 2068 O O . LEU A 1 267 ? 35.505 -0.632 -22.230 1.00 94.00 267 LEU A O 1
ATOM 2072 N N . LEU A 1 268 ? 33.423 -0.634 -21.371 1.00 93.19 268 LEU A N 1
ATOM 2073 C CA . LEU A 1 268 ? 32.789 0.052 -22.503 1.00 93.19 268 LEU A CA 1
ATOM 2074 C C . LEU A 1 268 ? 32.791 1.576 -22.335 1.00 93.19 268 LEU A C 1
ATOM 2076 O O . LEU A 1 268 ? 32.998 2.282 -23.319 1.00 93.19 268 LEU A O 1
ATOM 2080 N N . HIS A 1 269 ? 32.606 2.066 -21.112 1.00 89.69 269 HIS A N 1
ATOM 2081 C CA . HIS A 1 269 ? 32.783 3.465 -20.714 1.00 89.69 269 HIS A CA 1
ATOM 2082 C C . HIS A 1 269 ? 33.150 3.529 -19.225 1.00 89.69 269 HIS A C 1
ATOM 2084 O O . HIS A 1 269 ? 33.046 2.515 -18.540 1.00 89.69 269 HIS A O 1
ATOM 2090 N N . GLU A 1 270 ? 33.587 4.697 -18.752 1.00 89.19 270 GLU A N 1
ATOM 2091 C CA . GLU A 1 270 ? 33.917 4.966 -17.339 1.00 89.19 270 GLU A CA 1
ATOM 2092 C C . GLU A 1 270 ? 32.842 5.794 -16.624 1.00 89.19 270 GLU A C 1
ATOM 2094 O O . GLU A 1 270 ? 32.857 5.865 -15.403 1.00 89.19 270 GLU A O 1
ATOM 2099 N N . ASP A 1 271 ? 31.910 6.393 -17.375 1.00 85.25 271 ASP A N 1
ATOM 2100 C CA . ASP A 1 271 ? 30.846 7.224 -16.808 1.00 85.25 271 ASP A CA 1
ATOM 2101 C C . ASP A 1 271 ? 29.975 6.416 -15.835 1.00 85.25 271 ASP A C 1
ATOM 2103 O O . ASP A 1 271 ? 29.606 5.278 -16.148 1.00 85.25 271 ASP A O 1
ATOM 2107 N N . GLU A 1 272 ? 29.598 7.023 -14.709 1.00 80.62 272 GLU A N 1
ATOM 2108 C CA . GLU A 1 272 ? 28.487 6.531 -13.894 1.00 80.62 272 GLU A CA 1
ATOM 2109 C C . GLU A 1 272 ? 27.217 6.600 -14.741 1.00 80.62 272 GLU A C 1
ATOM 2111 O O . GLU A 1 272 ? 26.864 7.653 -15.289 1.00 80.62 272 GLU A O 1
ATOM 2116 N N . SER A 1 273 ? 26.562 5.458 -14.920 1.00 76.12 273 SER A N 1
ATOM 2117 C CA . SER A 1 273 ? 25.442 5.339 -15.846 1.00 76.12 273 SER A CA 1
ATOM 2118 C C . SER A 1 273 ? 24.216 4.734 -15.194 1.00 76.12 273 SER A C 1
ATOM 2120 O O . SER A 1 273 ? 24.301 3.882 -14.310 1.00 76.12 273 SER A O 1
ATOM 2122 N N . GLY A 1 274 ? 23.059 5.180 -15.679 1.00 70.56 274 GLY A N 1
ATOM 2123 C CA . GLY A 1 274 ? 21.801 4.492 -15.457 1.00 70.56 274 GLY A CA 1
ATOM 2124 C C . GLY A 1 274 ? 21.735 3.178 -16.240 1.00 70.56 274 GLY A C 1
ATOM 2125 O O . GLY A 1 274 ? 22.736 2.582 -16.633 1.00 70.56 274 GLY A O 1
ATOM 2126 N N . ASN A 1 275 ? 20.521 2.712 -16.505 1.00 69.94 275 ASN A N 1
ATOM 2127 C CA . ASN A 1 275 ? 20.312 1.386 -17.082 1.00 69.94 275 ASN A CA 1
ATOM 2128 C C . ASN A 1 275 ? 20.693 1.320 -18.565 1.00 69.94 275 ASN A C 1
ATOM 2130 O O . ASN A 1 275 ? 20.085 2.023 -19.378 1.00 69.94 275 ASN A O 1
ATOM 2134 N N . PRO A 1 276 ? 21.636 0.446 -18.959 1.00 80.94 276 PRO A N 1
ATOM 2135 C CA . PRO A 1 276 ? 22.026 0.355 -20.349 1.00 80.94 276 PRO A CA 1
ATOM 2136 C C . PRO A 1 276 ? 21.106 -0.569 -21.167 1.00 80.94 276 PRO A C 1
ATOM 2138 O O . PRO A 1 276 ? 20.583 -1.572 -20.680 1.00 80.94 276 PRO A O 1
ATOM 2141 N N . PHE A 1 277 ? 20.987 -0.277 -22.462 1.00 83.38 277 PHE A N 1
ATOM 2142 C CA . PHE A 1 277 ? 20.245 -1.057 -23.454 1.00 83.38 277 PHE A CA 1
ATOM 2143 C C . PHE A 1 277 ? 21.167 -1.542 -24.565 1.00 83.38 277 PHE A C 1
ATOM 2145 O O . PHE A 1 277 ? 22.039 -0.805 -25.019 1.00 83.38 277 PHE A O 1
ATOM 2152 N N . VAL A 1 278 ? 20.957 -2.767 -25.049 1.00 85.38 278 VAL A N 1
ATOM 2153 C CA . VAL A 1 278 ? 21.722 -3.320 -26.175 1.00 85.38 278 VAL A CA 1
ATOM 2154 C C . VAL A 1 278 ? 20.812 -3.529 -27.380 1.00 85.38 278 VAL A C 1
ATOM 2156 O O . VAL A 1 278 ? 19.878 -4.326 -27.324 1.00 85.38 278 VAL A O 1
ATOM 2159 N N . GLU A 1 279 ? 21.135 -2.877 -28.499 1.00 85.75 279 GLU A N 1
ATOM 2160 C CA . GLU A 1 279 ? 20.510 -3.124 -29.803 1.00 85.75 279 GLU A CA 1
ATOM 2161 C C . GLU A 1 279 ? 21.598 -3.371 -30.859 1.00 85.75 279 GLU A C 1
ATOM 2163 O O . GLU A 1 279 ? 22.434 -2.513 -31.156 1.00 85.75 279 GLU A O 1
ATOM 2168 N N . GLY A 1 280 ? 21.613 -4.584 -31.420 1.00 85.44 280 GLY A N 1
ATOM 2169 C CA . GLY A 1 280 ? 22.664 -5.014 -32.343 1.00 85.44 280 GLY A CA 1
ATOM 2170 C C . GLY A 1 280 ? 24.051 -5.005 -31.688 1.00 85.44 280 GLY A C 1
ATOM 2171 O O . GLY A 1 280 ? 24.272 -5.687 -30.689 1.00 85.44 280 GLY A O 1
ATOM 2172 N N . ASP A 1 281 ? 24.976 -4.237 -32.269 1.00 90.25 281 ASP A N 1
ATOM 2173 C CA . ASP A 1 281 ? 26.366 -4.095 -31.803 1.00 90.25 281 ASP A CA 1
ATOM 2174 C C . ASP A 1 281 ? 26.590 -2.860 -30.909 1.00 90.25 281 ASP A C 1
ATOM 2176 O O . ASP A 1 281 ? 27.738 -2.492 -30.633 1.00 90.25 281 ASP A O 1
ATOM 2180 N N . TRP A 1 282 ? 25.519 -2.189 -30.481 1.00 92.88 282 TRP A N 1
ATOM 2181 C CA . TRP A 1 282 ? 25.585 -0.945 -29.717 1.00 92.88 282 TRP A CA 1
ATOM 2182 C C . TRP A 1 282 ? 24.985 -1.100 -28.323 1.00 92.88 282 TRP A C 1
ATOM 2184 O O . TRP A 1 282 ? 23.933 -1.712 -28.149 1.00 92.88 282 TRP A O 1
ATOM 2194 N N . LEU A 1 283 ? 25.669 -0.498 -27.354 1.00 91.94 283 LEU A N 1
ATOM 2195 C CA . LEU A 1 283 ? 25.161 -0.178 -26.030 1.00 91.94 283 LEU A CA 1
ATOM 2196 C C . LEU A 1 283 ? 24.644 1.262 -26.042 1.00 91.94 283 LEU A C 1
ATOM 2198 O O . LEU A 1 283 ? 25.324 2.130 -26.586 1.00 91.94 283 LEU A O 1
ATOM 2202 N N . TYR A 1 284 ? 23.508 1.512 -25.409 1.00 91.88 284 TYR A N 1
ATOM 2203 C CA . TYR A 1 284 ? 22.915 2.826 -25.176 1.00 91.88 284 TYR A CA 1
ATOM 2204 C C . TYR A 1 284 ? 22.769 3.027 -23.673 1.00 91.88 284 TYR A C 1
ATOM 2206 O O . TYR A 1 284 ? 22.364 2.089 -22.996 1.00 91.88 284 TYR A O 1
ATOM 2214 N N . TYR A 1 285 ? 23.097 4.202 -23.149 1.00 88.62 285 TYR A N 1
ATOM 2215 C CA . TYR A 1 285 ? 23.035 4.478 -21.711 1.00 88.62 285 TYR A CA 1
ATOM 2216 C C . TYR A 1 285 ? 22.820 5.971 -21.452 1.00 88.62 285 TYR A C 1
ATOM 2218 O O . TYR A 1 285 ? 23.271 6.795 -22.248 1.00 88.62 285 TYR A O 1
ATOM 2226 N N . SER A 1 286 ? 22.140 6.322 -20.361 1.00 87.25 286 SER A N 1
ATOM 2227 C CA . SER A 1 286 ? 22.143 7.678 -19.798 1.00 87.25 286 SER A CA 1
ATOM 2228 C C . SER A 1 286 ? 23.266 7.794 -18.770 1.00 87.25 286 SER A C 1
ATOM 2230 O O . SER A 1 286 ? 23.514 6.851 -18.016 1.00 87.25 286 SER A O 1
ATOM 2232 N N . THR A 1 287 ? 23.969 8.925 -18.736 1.00 86.31 287 THR A N 1
ATOM 2233 C CA . THR A 1 287 ? 24.896 9.213 -17.627 1.00 86.31 287 THR A CA 1
ATOM 2234 C C . THR A 1 287 ? 24.110 9.608 -16.384 1.00 86.31 287 THR A C 1
ATOM 2236 O O . THR A 1 287 ? 22.948 10.005 -16.499 1.00 86.31 287 THR A O 1
ATOM 2239 N N . LYS A 1 288 ? 24.728 9.555 -15.206 1.00 77.06 288 LYS A N 1
ATOM 2240 C CA . LYS A 1 288 ? 24.181 10.240 -14.035 1.00 77.06 288 LYS A CA 1
ATOM 2241 C C . LYS A 1 288 ? 24.395 11.759 -14.118 1.00 77.06 288 LYS A C 1
ATOM 2243 O O . LYS A 1 288 ? 25.365 12.206 -14.735 1.00 77.06 288 LYS A O 1
ATOM 2248 N N . SER A 1 289 ? 23.461 12.551 -13.592 1.00 68.25 289 SER A N 1
ATOM 2249 C CA . SER A 1 289 ? 23.625 13.999 -13.391 1.00 68.25 289 SER A CA 1
ATOM 2250 C C . SER A 1 289 ? 24.407 14.304 -12.105 1.00 68.25 289 SER A C 1
ATOM 2252 O O . SER A 1 289 ? 24.698 13.396 -11.330 1.00 68.25 289 SER A O 1
ATOM 2254 N N . ASP A 1 290 ? 24.807 15.569 -11.927 1.00 60.47 290 ASP A N 1
ATOM 2255 C CA . ASP A 1 290 ? 25.686 16.036 -10.845 1.00 60.47 290 ASP A CA 1
ATOM 2256 C C . ASP A 1 290 ? 25.193 15.584 -9.446 1.00 60.47 290 ASP A C 1
ATOM 2258 O O . ASP A 1 290 ? 24.077 15.940 -9.053 1.00 60.47 290 ASP A O 1
ATOM 2262 N N . PRO A 1 291 ? 25.994 14.811 -8.684 1.00 53.06 291 PRO A N 1
ATOM 2263 C CA . PRO A 1 291 ? 25.620 14.311 -7.361 1.00 53.06 291 PRO A CA 1
ATOM 2264 C C . PRO A 1 291 ? 25.447 15.407 -6.293 1.00 53.06 291 PRO A C 1
ATOM 2266 O O . PRO A 1 291 ? 24.971 15.101 -5.202 1.00 53.06 291 PRO A O 1
ATOM 2269 N N . GLU A 1 292 ? 25.796 16.671 -6.569 1.00 52.72 292 GLU A N 1
ATOM 2270 C CA . GLU A 1 292 ? 25.578 17.797 -5.646 1.00 52.72 292 GLU A CA 1
ATOM 2271 C C . GLU A 1 292 ? 24.142 18.369 -5.650 1.00 52.72 292 GLU A C 1
ATOM 2273 O O . GLU A 1 292 ? 23.874 19.333 -4.929 1.00 52.72 292 GLU A O 1
ATOM 2278 N N . ALA A 1 293 ? 23.195 17.800 -6.406 1.00 54.59 293 ALA A N 1
ATOM 2279 C CA . ALA A 1 293 ? 21.778 18.163 -6.302 1.00 54.59 293 ALA A CA 1
ATOM 2280 C C . ALA A 1 293 ? 21.223 17.758 -4.914 1.00 54.59 293 ALA A C 1
ATOM 2282 O O . ALA A 1 293 ? 21.065 16.579 -4.612 1.00 54.59 293 ALA A O 1
ATOM 2283 N N . LYS A 1 294 ? 20.990 18.747 -4.039 1.00 41.88 294 LYS A N 1
ATOM 2284 C CA . LYS A 1 294 ? 20.749 18.572 -2.589 1.00 41.88 294 LYS A CA 1
ATOM 2285 C C . LYS A 1 294 ? 19.316 18.220 -2.167 1.00 41.88 294 LYS A C 1
ATOM 2287 O O . LYS A 1 294 ? 19.088 18.096 -0.967 1.00 41.88 294 LYS A O 1
ATOM 2292 N N . ASP A 1 295 ? 18.367 18.057 -3.085 1.00 47.84 295 ASP A N 1
ATOM 2293 C CA . ASP A 1 295 ? 16.975 17.776 -2.706 1.00 47.84 295 ASP A CA 1
ATOM 2294 C C . ASP A 1 295 ? 16.680 16.277 -2.656 1.00 47.84 295 ASP A C 1
ATOM 2296 O O . ASP A 1 295 ? 16.965 15.535 -3.590 1.00 47.84 295 ASP A O 1
ATOM 2300 N N . TRP A 1 296 ? 16.061 15.817 -1.572 1.00 43.91 296 TRP A N 1
ATOM 2301 C CA . TRP A 1 296 ? 15.672 14.417 -1.364 1.00 43.91 296 TRP A CA 1
ATOM 2302 C C . TRP A 1 296 ? 14.610 13.930 -2.379 1.00 43.91 296 TRP A C 1
ATOM 2304 O O . TRP A 1 296 ? 14.576 12.741 -2.711 1.00 43.91 296 TRP A O 1
ATOM 2314 N N . LEU A 1 297 ? 13.838 14.854 -2.973 1.00 42.56 297 LEU A N 1
ATOM 2315 C CA . LEU A 1 297 ? 12.952 14.599 -4.122 1.00 42.56 297 LEU A CA 1
ATOM 2316 C C . LEU A 1 297 ? 13.722 14.317 -5.436 1.00 42.56 297 LEU A C 1
ATOM 2318 O O . LEU A 1 297 ? 13.192 13.708 -6.364 1.00 42.56 297 LEU A O 1
ATOM 2322 N N . SER A 1 298 ? 15.003 14.699 -5.534 1.00 43.53 298 SER A N 1
ATOM 2323 C CA . SER A 1 298 ? 15.833 14.535 -6.746 1.00 43.53 298 SER A CA 1
ATOM 2324 C C . SER A 1 298 ? 16.287 13.095 -7.019 1.00 43.53 298 SER A C 1
ATOM 2326 O O . SER A 1 298 ? 16.880 12.824 -8.066 1.00 43.53 298 SER A O 1
ATOM 2328 N N . SER A 1 299 ? 15.943 12.146 -6.141 1.00 43.75 299 SER A N 1
ATOM 2329 C CA . SER A 1 299 ? 16.273 10.723 -6.290 1.00 43.75 299 SER A CA 1
ATOM 2330 C C . SER A 1 299 ? 15.753 10.071 -7.580 1.00 43.75 299 SER A C 1
ATOM 2332 O O . SER A 1 299 ? 16.292 9.043 -8.006 1.00 43.75 299 SER A O 1
ATOM 2334 N N . TYR A 1 300 ? 14.792 10.709 -8.257 1.00 45.75 300 TYR A N 1
ATOM 2335 C CA . TYR A 1 300 ? 14.222 10.269 -9.532 1.00 45.75 300 TYR A CA 1
ATOM 2336 C C . TYR A 1 300 ? 14.758 11.004 -10.786 1.00 45.75 300 TYR A C 1
ATOM 2338 O O . TYR A 1 300 ? 14.615 10.470 -11.886 1.00 45.75 300 TYR A O 1
ATOM 2346 N N . SER A 1 301 ? 15.467 12.139 -10.656 1.00 52.28 301 SER A N 1
ATOM 2347 C CA . SER A 1 301 ? 15.910 12.995 -11.789 1.00 52.28 301 SER A CA 1
ATOM 2348 C C . SER A 1 301 ? 17.425 12.971 -12.048 1.00 52.28 301 SER A C 1
ATOM 2350 O O . SER A 1 301 ? 18.031 13.937 -12.511 1.00 52.28 301 SER A O 1
ATOM 2352 N N . TYR A 1 302 ? 18.057 11.821 -11.808 1.00 62.06 302 TYR A N 1
ATOM 2353 C CA . TYR A 1 302 ? 19.508 11.643 -11.924 1.00 62.06 302 TYR A CA 1
ATOM 2354 C C . TYR A 1 302 ? 20.041 11.408 -13.347 1.00 62.06 302 TYR A C 1
ATOM 2356 O O . TYR A 1 302 ? 21.145 10.896 -13.489 1.00 62.06 302 TYR A O 1
ATOM 2364 N N . TYR A 1 303 ? 19.315 11.705 -14.426 1.00 73.56 303 TYR A N 1
ATOM 2365 C CA . TYR A 1 303 ? 19.780 11.324 -15.769 1.00 73.56 303 TYR A CA 1
ATOM 2366 C C . TYR A 1 303 ? 20.361 12.500 -16.542 1.00 73.56 303 TYR A C 1
ATOM 2368 O O . TYR A 1 303 ? 19.667 13.463 -16.840 1.00 73.56 303 TYR A O 1
ATOM 2376 N N . GLY A 1 304 ? 21.636 12.399 -16.904 1.00 81.25 304 GLY A N 1
ATOM 2377 C CA . GLY A 1 304 ? 22.304 13.254 -17.878 1.00 81.25 304 GLY A CA 1
ATOM 2378 C C . GLY A 1 304 ? 22.064 12.799 -19.328 1.00 81.25 304 GLY A C 1
ATOM 2379 O O . GLY A 1 304 ? 21.111 12.065 -19.607 1.00 81.25 304 GLY A O 1
ATOM 2380 N N . PRO A 1 305 ? 22.905 13.239 -20.282 1.00 89.50 305 PRO A N 1
ATOM 2381 C CA . PRO A 1 305 ? 22.708 12.934 -21.693 1.00 89.50 305 PRO A CA 1
ATOM 2382 C C . PRO A 1 305 ? 22.828 11.440 -22.004 1.00 89.50 305 PRO A C 1
ATOM 2384 O O . PRO A 1 305 ? 23.540 10.681 -21.345 1.00 89.50 305 PRO A O 1
ATOM 2387 N N . ILE A 1 306 ? 22.151 11.027 -23.076 1.00 92.50 306 ILE A N 1
ATOM 2388 C CA . ILE A 1 306 ? 22.196 9.654 -23.574 1.00 92.50 306 ILE A CA 1
ATOM 2389 C C . ILE A 1 306 ? 23.359 9.506 -24.542 1.00 92.50 306 ILE A C 1
ATOM 2391 O O . ILE A 1 306 ? 23.512 10.294 -25.479 1.00 92.50 306 ILE A O 1
ATOM 2395 N N . TYR A 1 307 ? 24.127 8.439 -24.369 1.00 94.38 307 TYR A N 1
ATOM 2396 C CA . TYR A 1 307 ? 25.222 8.038 -25.235 1.00 94.38 307 TYR A CA 1
ATOM 2397 C C . TYR A 1 307 ? 24.957 6.676 -25.859 1.00 94.38 307 TYR A C 1
ATOM 2399 O O . TYR A 1 307 ? 24.152 5.876 -25.382 1.00 94.38 307 TYR A O 1
ATOM 2407 N N . LYS A 1 308 ? 25.706 6.389 -26.923 1.00 95.81 308 LYS A N 1
ATOM 2408 C CA . LYS A 1 308 ? 25.939 5.027 -27.391 1.00 95.81 308 LYS A CA 1
ATOM 2409 C C . LYS A 1 308 ? 27.415 4.713 -27.537 1.00 95.81 308 LYS A C 1
ATOM 2411 O O . LYS A 1 308 ? 28.212 5.561 -27.935 1.00 95.81 308 LYS A O 1
ATOM 2416 N N . VAL A 1 309 ? 27.771 3.456 -27.323 1.00 95.31 309 VAL A N 1
ATOM 2417 C CA . VAL A 1 309 ? 29.123 2.935 -27.539 1.00 95.31 309 VAL A CA 1
ATOM 2418 C C . VAL A 1 309 ? 29.051 1.556 -28.183 1.00 95.31 309 VAL A C 1
ATOM 2420 O O . VAL A 1 309 ? 28.121 0.789 -27.942 1.00 95.31 309 VAL A O 1
ATOM 2423 N N . LYS A 1 310 ? 30.003 1.233 -29.063 1.00 94.31 310 LYS A N 1
ATOM 2424 C CA . LYS A 1 310 ? 30.044 -0.104 -29.664 1.00 94.31 310 LYS A CA 1
ATOM 2425 C C . LYS A 1 310 ? 30.411 -1.131 -28.605 1.00 94.31 310 LYS A C 1
ATOM 2427 O O . LYS A 1 310 ? 31.328 -0.904 -27.823 1.00 94.31 310 LYS A O 1
ATOM 2432 N N . LEU A 1 311 ? 29.827 -2.323 -28.685 1.00 91.19 311 LEU A N 1
ATOM 2433 C CA . LEU A 1 311 ? 30.247 -3.469 -27.873 1.00 91.19 311 LEU A CA 1
ATOM 2434 C C . LEU A 1 311 ? 31.693 -3.905 -28.172 1.00 91.19 311 LEU A C 1
ATOM 2436 O O . LEU A 1 311 ? 32.330 -4.570 -27.364 1.00 91.19 311 LEU A O 1
ATOM 2440 N N . SER A 1 312 ? 32.262 -3.513 -29.313 1.00 91.38 312 SER A N 1
ATOM 2441 C CA . SER A 1 312 ? 33.696 -3.674 -29.585 1.00 91.38 312 SER A CA 1
ATOM 2442 C C . SER A 1 312 ? 34.593 -2.702 -28.802 1.00 91.38 312 SER A C 1
ATOM 2444 O O . SER A 1 312 ? 35.810 -2.756 -28.961 1.00 91.38 312 SER A O 1
ATOM 2446 N N . GLY A 1 313 ? 34.011 -1.793 -28.017 1.00 89.50 313 GLY A N 1
ATOM 2447 C CA . GLY A 1 313 ? 34.675 -0.626 -27.449 1.00 89.50 313 GLY A CA 1
ATOM 2448 C C . GLY A 1 313 ? 34.782 0.530 -28.446 1.00 89.50 313 GLY A C 1
ATOM 2449 O O . GLY A 1 313 ? 34.371 0.434 -29.608 1.00 89.50 313 GLY A O 1
ATOM 2450 N N . GLY A 1 314 ? 35.352 1.636 -27.979 1.00 92.38 314 GLY A N 1
ATOM 2451 C CA . GLY A 1 314 ? 35.500 2.880 -28.729 1.00 92.38 314 GLY A CA 1
ATOM 2452 C C . GLY A 1 314 ? 35.058 4.076 -27.895 1.00 92.38 314 GLY A C 1
ATOM 2453 O O . GLY A 1 314 ? 34.652 3.924 -26.750 1.00 92.38 314 GLY A O 1
ATOM 2454 N N . LYS A 1 315 ? 35.139 5.275 -28.474 1.00 94.19 315 LYS A N 1
ATOM 2455 C CA . LYS A 1 315 ? 34.679 6.488 -27.795 1.00 94.19 315 LYS A CA 1
ATOM 2456 C C . LYS A 1 315 ? 33.140 6.515 -27.756 1.00 94.19 315 LYS A C 1
ATOM 2458 O O . LYS A 1 315 ? 32.545 6.352 -28.828 1.00 94.19 315 LYS A O 1
ATOM 2463 N N . PRO A 1 316 ? 32.507 6.752 -26.591 1.00 94.94 316 PRO A N 1
ATOM 2464 C CA . PRO A 1 316 ? 31.075 7.012 -26.518 1.00 94.94 316 PRO A CA 1
ATOM 2465 C C . PRO A 1 316 ? 30.651 8.184 -27.410 1.00 94.94 316 PRO A C 1
ATOM 2467 O O . PRO A 1 316 ? 31.373 9.175 -27.562 1.00 94.94 316 PRO A O 1
ATOM 2470 N N . ILE A 1 317 ? 29.482 8.053 -28.031 1.00 95.44 317 ILE A N 1
ATOM 2471 C CA . ILE A 1 317 ? 28.904 9.019 -28.966 1.00 95.44 317 ILE A CA 1
ATOM 2472 C C . ILE A 1 317 ? 27.612 9.559 -28.344 1.00 95.44 317 ILE A C 1
ATOM 2474 O O . ILE A 1 317 ? 26.710 8.755 -28.106 1.00 95.44 317 ILE A O 1
ATOM 2478 N N . PRO A 1 318 ? 27.488 10.876 -28.102 1.00 94.12 318 PRO A N 1
ATOM 2479 C CA . PRO A 1 318 ? 26.259 11.451 -27.562 1.00 94.12 318 PRO A CA 1
ATOM 2480 C C . PRO A 1 318 ? 25.114 11.356 -28.580 1.00 94.12 318 PRO A C 1
ATOM 2482 O O . PRO A 1 318 ? 25.320 11.552 -29.780 1.00 94.12 318 PRO A O 1
ATOM 2485 N N . ILE A 1 319 ? 23.914 11.064 -28.087 1.00 95.94 319 ILE A N 1
ATOM 2486 C CA . ILE A 1 319 ? 22.650 11.017 -28.835 1.00 95.94 319 ILE A CA 1
ATOM 2487 C C . ILE A 1 319 ? 21.784 12.224 -28.476 1.00 95.94 319 ILE A C 1
ATOM 2489 O O . ILE A 1 319 ? 21.237 12.863 -29.373 1.00 95.94 319 ILE A O 1
ATOM 2493 N N . THR A 1 320 ? 21.676 12.546 -27.186 1.00 91.31 320 THR A N 1
ATOM 2494 C CA . THR A 1 320 ? 20.906 13.695 -26.690 1.00 91.31 320 THR A CA 1
ATOM 2495 C C . THR A 1 320 ? 21.820 14.757 -26.072 1.00 91.31 320 THR A C 1
ATOM 2497 O O . THR A 1 320 ? 23.042 14.598 -26.000 1.00 91.31 320 THR A O 1
ATOM 2500 N N . LYS A 1 321 ? 21.226 15.888 -25.685 1.00 82.94 321 LYS A N 1
ATOM 2501 C CA . LYS A 1 321 ? 21.865 16.965 -24.921 1.00 82.94 321 LYS A CA 1
ATOM 2502 C C . LYS A 1 321 ? 21.030 17.210 -23.665 1.00 82.94 321 LYS A C 1
ATOM 2504 O O . LYS A 1 321 ? 19.810 17.202 -23.778 1.00 82.94 321 LYS A O 1
ATOM 2509 N N . GLY A 1 322 ? 21.679 17.501 -22.538 1.00 78.62 322 GLY A N 1
ATOM 2510 C CA . GLY A 1 322 ? 20.991 17.781 -21.271 1.00 78.62 322 GLY A CA 1
ATOM 2511 C C . GLY A 1 322 ? 20.407 16.528 -20.618 1.00 78.62 322 GLY A C 1
ATOM 2512 O O . GLY A 1 322 ? 20.819 15.416 -20.948 1.00 78.62 322 GLY A O 1
ATOM 2513 N N . HIS A 1 323 ? 19.468 16.725 -19.697 1.00 80.19 323 HIS A N 1
ATOM 2514 C CA . HIS A 1 323 ? 18.841 15.648 -18.941 1.00 80.19 323 HIS A CA 1
ATOM 2515 C C . HIS A 1 323 ? 17.942 14.789 -19.835 1.00 80.19 323 HIS A C 1
ATOM 2517 O O . HIS A 1 323 ? 17.140 15.296 -20.624 1.00 80.19 323 HIS A O 1
ATOM 2523 N N . SER A 1 324 ? 18.148 13.473 -19.818 1.00 83.88 324 SER A N 1
ATOM 2524 C CA . SER A 1 324 ? 17.445 12.540 -20.705 1.00 83.88 324 SER A CA 1
ATOM 2525 C C . SER A 1 324 ? 17.359 11.153 -20.068 1.00 83.88 324 SER A C 1
ATOM 2527 O O . SER A 1 324 ? 18.293 10.352 -20.164 1.00 83.88 324 SER A O 1
ATOM 2529 N N . GLY A 1 325 ? 16.223 10.851 -19.440 1.00 83.19 325 GLY A N 1
ATOM 2530 C CA . GLY A 1 325 ? 15.960 9.550 -18.827 1.00 83.19 325 GLY A CA 1
ATOM 2531 C C . GLY A 1 325 ? 15.754 8.477 -19.890 1.00 83.19 325 GLY A C 1
ATOM 2532 O O . GLY A 1 325 ? 14.688 8.400 -20.495 1.00 83.19 325 GLY A O 1
ATOM 2533 N N . LEU A 1 326 ? 16.779 7.663 -20.166 1.00 86.00 326 LEU A N 1
ATOM 2534 C CA . LEU A 1 326 ? 16.686 6.570 -21.136 1.00 86.00 326 LEU A CA 1
ATOM 2535 C C . LEU A 1 326 ? 15.669 5.520 -20.668 1.00 86.00 326 LEU A C 1
ATOM 2537 O O . LEU A 1 326 ? 15.899 4.856 -19.662 1.00 86.00 326 LEU A O 1
ATOM 2541 N N . LEU A 1 327 ? 14.606 5.315 -21.451 1.00 82.56 327 LEU A N 1
ATOM 2542 C CA . LEU A 1 327 ? 13.579 4.318 -21.146 1.00 82.56 327 LEU A CA 1
ATOM 2543 C C . LEU A 1 327 ? 13.797 2.995 -21.865 1.00 82.56 327 LEU A C 1
ATOM 2545 O O . LEU A 1 327 ? 13.676 1.947 -21.246 1.00 82.56 327 LEU A O 1
ATOM 2549 N N . PHE A 1 328 ? 14.029 3.027 -23.184 1.00 84.81 328 PHE A N 1
ATOM 2550 C CA . PHE A 1 328 ? 14.322 1.838 -23.990 1.00 84.81 328 PHE A CA 1
ATOM 2551 C C . PHE A 1 328 ? 14.826 2.183 -25.396 1.00 84.81 328 PHE A C 1
ATOM 2553 O O . PHE A 1 328 ? 14.728 3.315 -25.874 1.00 84.81 328 PHE A O 1
ATOM 2560 N N . VAL A 1 329 ? 15.353 1.167 -26.083 1.00 87.06 329 VAL A N 1
ATOM 2561 C CA . VAL A 1 329 ? 15.783 1.242 -27.485 1.00 87.06 329 VAL A CA 1
ATOM 2562 C C . VAL A 1 329 ? 15.084 0.147 -28.278 1.00 87.06 329 VAL A C 1
ATOM 2564 O O . VAL A 1 329 ? 15.098 -1.019 -27.873 1.00 87.06 329 VAL A O 1
ATOM 2567 N N . LYS A 1 330 ? 14.444 0.528 -29.386 1.00 85.88 330 LYS A N 1
ATOM 2568 C CA . LYS A 1 330 ? 13.704 -0.394 -30.250 1.00 85.88 330 LYS A CA 1
ATOM 2569 C C . LYS A 1 330 ? 13.668 0.088 -31.699 1.00 85.88 330 LYS A C 1
ATOM 2571 O O . LYS A 1 330 ? 13.306 1.233 -31.975 1.00 85.88 330 LYS A O 1
ATOM 2576 N N . ASP A 1 331 ? 13.972 -0.815 -32.624 1.00 87.50 331 ASP A N 1
ATOM 2577 C CA . ASP A 1 331 ? 13.881 -0.638 -34.076 1.00 87.50 331 ASP A CA 1
ATOM 2578 C C . ASP A 1 331 ? 14.653 0.598 -34.575 1.00 87.50 331 ASP A C 1
ATOM 2580 O O . ASP A 1 331 ? 14.192 1.367 -35.430 1.00 87.50 331 ASP A O 1
ATOM 2584 N N . GLY A 1 332 ? 15.849 0.818 -34.020 1.00 91.69 332 GLY A N 1
ATOM 2585 C CA . GLY A 1 332 ? 16.703 1.948 -34.373 1.00 91.69 332 GLY A CA 1
ATOM 2586 C C . GLY A 1 332 ? 16.219 3.298 -33.834 1.00 91.69 332 GLY A C 1
ATOM 2587 O O . GLY A 1 332 ? 16.662 4.340 -34.335 1.00 91.69 332 GLY A O 1
ATOM 2588 N N . TRP A 1 333 ? 15.337 3.293 -32.834 1.00 95.19 333 TRP A N 1
ATOM 2589 C CA . TRP A 1 333 ? 14.887 4.465 -32.086 1.00 95.19 333 TRP A CA 1
ATOM 2590 C C . TRP A 1 333 ? 15.245 4.344 -30.605 1.00 95.19 333 TRP A C 1
ATOM 2592 O O . TRP A 1 333 ? 15.102 3.281 -30.010 1.00 95.19 333 TRP A O 1
ATOM 2602 N N . VAL A 1 334 ? 15.670 5.457 -30.019 1.00 93.56 334 VAL A N 1
ATOM 2603 C CA . VAL A 1 334 ? 15.886 5.643 -28.583 1.00 93.56 334 VAL A CA 1
ATOM 2604 C C . VAL A 1 334 ? 14.692 6.406 -28.026 1.00 93.56 334 VAL A C 1
ATOM 2606 O O . VAL A 1 334 ? 14.358 7.457 -28.569 1.00 93.56 334 VAL A O 1
ATOM 2609 N N . TYR A 1 335 ? 14.069 5.891 -26.971 1.00 92.25 335 TYR A N 1
ATOM 2610 C CA . TYR A 1 335 ? 12.935 6.500 -26.278 1.00 92.25 335 TYR A CA 1
ATOM 2611 C C . TYR A 1 335 ? 13.395 6.993 -24.911 1.00 92.25 335 TYR A C 1
ATOM 2613 O O . TYR A 1 335 ? 14.048 6.246 -24.178 1.00 92.25 335 TYR A O 1
ATOM 2621 N N . TYR A 1 336 ? 13.093 8.247 -24.593 1.00 89.56 336 TYR A N 1
ATOM 2622 C CA . TYR A 1 336 ? 13.546 8.889 -23.368 1.00 89.56 336 TYR A CA 1
ATOM 2623 C C . TYR A 1 336 ? 12.573 9.959 -22.877 1.00 89.56 336 TYR A C 1
ATOM 2625 O O . TYR A 1 336 ? 11.842 10.559 -23.670 1.00 89.56 336 TYR A O 1
ATOM 2633 N N . GLU A 1 337 ? 12.600 10.196 -21.574 1.00 86.06 337 GLU A N 1
ATOM 2634 C CA . GLU A 1 337 ? 11.857 11.260 -20.901 1.00 86.06 337 GLU A CA 1
ATOM 2635 C C . GLU A 1 337 ? 12.730 12.508 -20.728 1.00 86.06 337 GLU A C 1
ATOM 2637 O O . GLU A 1 337 ? 13.947 12.412 -20.517 1.00 86.06 337 GLU A O 1
ATOM 2642 N N . THR A 1 338 ? 12.115 13.683 -20.866 1.00 81.38 338 THR A N 1
ATOM 2643 C CA . THR A 1 338 ? 12.706 14.957 -20.427 1.00 81.38 338 THR A CA 1
ATOM 2644 C C . THR A 1 338 ? 12.465 15.162 -18.933 1.00 81.38 338 THR A C 1
ATOM 2646 O O . THR A 1 338 ? 11.627 14.491 -18.343 1.00 81.38 338 THR A O 1
ATOM 2649 N N . GLU A 1 339 ? 13.229 16.059 -18.316 1.00 70.31 339 GLU A N 1
ATOM 2650 C CA . GLU A 1 339 ? 13.181 16.325 -16.875 1.00 70.31 339 GLU A CA 1
ATOM 2651 C C . GLU A 1 339 ? 11.775 16.726 -16.394 1.00 70.31 339 GLU A C 1
ATOM 2653 O O . GLU A 1 339 ? 11.106 17.534 -17.040 1.00 70.31 339 GLU A O 1
ATOM 2658 N N . SER A 1 340 ? 11.330 16.144 -15.272 1.00 60.41 340 SER A N 1
ATOM 2659 C CA . SER A 1 340 ? 9.978 16.339 -14.729 1.00 60.41 340 SER A CA 1
ATOM 2660 C C . SER A 1 340 ? 9.746 17.754 -14.190 1.00 60.41 340 SER A C 1
ATOM 2662 O O . SER A 1 340 ? 8.649 18.285 -14.316 1.00 60.41 340 SER A O 1
ATOM 2664 N N . TYR A 1 341 ? 10.790 18.402 -13.665 1.00 56.94 341 TYR A N 1
ATOM 2665 C CA . TYR A 1 341 ? 10.674 19.669 -12.936 1.00 56.94 341 TYR A CA 1
ATOM 2666 C C . TYR A 1 341 ? 10.517 20.921 -13.818 1.00 56.94 341 TYR A C 1
ATOM 2668 O O . TYR A 1 341 ? 10.122 21.974 -13.322 1.00 56.94 341 TYR A O 1
ATOM 2676 N N . GLU A 1 342 ? 10.797 20.847 -15.123 1.00 51.28 342 GLU A N 1
ATOM 2677 C CA . GLU A 1 342 ? 10.732 22.016 -16.016 1.00 51.28 342 GLU A CA 1
ATOM 2678 C C . GLU A 1 342 ? 9.360 22.198 -16.700 1.00 51.28 342 GLU A C 1
ATOM 2680 O O . GLU A 1 342 ? 9.328 22.522 -17.879 1.00 51.28 342 GLU A O 1
ATOM 2685 N N . LEU A 1 343 ? 8.214 21.997 -16.027 1.00 52.28 343 LEU A N 1
ATOM 2686 C CA . LEU A 1 343 ? 6.854 22.246 -16.586 1.00 52.28 343 LEU A CA 1
ATOM 2687 C C . LEU A 1 343 ? 6.592 21.604 -17.978 1.00 52.28 343 LEU A C 1
ATOM 2689 O O . LEU A 1 343 ? 5.708 22.030 -18.727 1.00 52.28 343 LEU A O 1
ATOM 2693 N N . ASP A 1 344 ? 7.415 20.628 -18.365 1.00 65.19 344 ASP A N 1
ATOM 2694 C CA . ASP A 1 344 ? 7.580 20.169 -19.742 1.00 65.19 344 ASP A CA 1
ATOM 2695 C C . ASP A 1 344 ? 8.108 18.727 -19.771 1.00 65.19 344 ASP A C 1
ATOM 2697 O O . ASP A 1 344 ? 9.007 18.367 -20.539 1.00 65.19 344 ASP A O 1
ATOM 2701 N N . HIS A 1 345 ? 7.538 17.879 -18.912 1.00 78.88 345 HIS A N 1
ATOM 2702 C CA . HIS A 1 345 ? 7.799 16.446 -18.900 1.00 78.88 345 HIS A CA 1
ATOM 2703 C C . HIS A 1 345 ? 7.240 15.815 -20.185 1.00 78.88 345 HIS A C 1
ATOM 2705 O O . HIS A 1 345 ? 6.029 15.730 -20.384 1.00 78.88 345 HIS A O 1
ATOM 2711 N N . ARG A 1 346 ? 8.117 15.389 -21.101 1.00 85.88 346 ARG A N 1
ATOM 2712 C CA . ARG A 1 346 ? 7.768 14.823 -22.413 1.00 85.88 346 ARG A CA 1
ATOM 2713 C C . ARG A 1 346 ? 8.348 13.437 -22.578 1.00 85.88 346 ARG A C 1
ATOM 2715 O O . ARG A 1 346 ? 9.501 13.194 -22.238 1.00 85.88 346 ARG A O 1
ATOM 2722 N N . LEU A 1 347 ? 7.617 12.592 -23.301 1.00 89.75 347 LEU A N 1
ATOM 2723 C CA . LEU A 1 347 ? 8.182 11.382 -23.885 1.00 89.75 347 LEU A CA 1
ATOM 2724 C C . LEU A 1 347 ? 8.644 11.675 -25.310 1.00 89.75 347 LEU A C 1
ATOM 2726 O O . LEU A 1 347 ? 7.834 12.000 -26.186 1.00 89.75 347 LEU A O 1
ATOM 2730 N N . ILE A 1 348 ? 9.937 11.522 -25.570 1.00 91.94 348 ILE A N 1
ATOM 2731 C CA . ILE A 1 348 ? 10.554 11.770 -26.873 1.00 91.94 348 ILE A CA 1
ATOM 2732 C C . ILE A 1 348 ? 11.149 10.471 -27.410 1.00 91.94 348 ILE A C 1
ATOM 2734 O O . ILE A 1 348 ? 11.693 9.649 -26.677 1.00 91.94 348 ILE A O 1
ATOM 2738 N N . ARG A 1 349 ? 11.084 10.294 -28.730 1.00 94.50 349 ARG A N 1
ATOM 2739 C CA . ARG A 1 349 ? 11.906 9.319 -29.444 1.00 94.50 349 ARG A CA 1
ATOM 2740 C C . ARG A 1 349 ? 12.865 10.009 -30.401 1.00 94.50 349 ARG A C 1
ATOM 2742 O O . ARG A 1 349 ? 12.498 10.971 -31.069 1.00 94.50 349 ARG A O 1
ATOM 2749 N N . VAL A 1 350 ? 14.074 9.487 -30.537 1.00 95.62 350 VAL A N 1
ATOM 2750 C CA . VAL A 1 350 ? 15.101 9.987 -31.461 1.00 95.62 350 VAL A CA 1
ATOM 2751 C C . VAL A 1 350 ? 15.744 8.822 -32.201 1.00 95.62 350 VAL A C 1
ATOM 2753 O O . VAL A 1 350 ? 15.819 7.709 -31.676 1.00 95.62 350 VAL A O 1
ATOM 2756 N N . LYS A 1 351 ? 16.184 9.022 -33.446 1.00 96.31 351 LYS A N 1
ATOM 2757 C CA . LYS A 1 351 ? 16.947 7.981 -34.141 1.00 96.31 351 LYS A CA 1
ATOM 2758 C C . LYS A 1 351 ? 18.235 7.694 -33.383 1.00 96.31 351 LYS A C 1
ATOM 2760 O O . LYS A 1 351 ? 18.814 8.571 -32.753 1.00 96.31 351 LYS A O 1
ATOM 2765 N N . THR A 1 352 ? 18.728 6.465 -33.489 1.00 94.81 352 THR A N 1
ATOM 2766 C CA . THR A 1 352 ? 19.968 6.051 -32.812 1.00 94.81 352 THR A CA 1
ATOM 2767 C C . THR A 1 352 ? 21.213 6.820 -33.262 1.00 94.81 352 THR A C 1
ATOM 2769 O O . THR A 1 352 ? 22.266 6.678 -32.646 1.00 94.81 352 THR A O 1
ATOM 2772 N N . ASP A 1 353 ? 21.149 7.621 -34.326 1.00 92.06 353 ASP A N 1
ATOM 2773 C CA . ASP A 1 353 ? 22.193 8.563 -34.747 1.00 92.06 353 ASP A CA 1
ATOM 2774 C C . ASP A 1 353 ? 22.027 9.986 -34.174 1.00 92.06 353 ASP A C 1
ATOM 2776 O O . ASP A 1 353 ? 22.841 10.853 -34.480 1.00 92.06 353 ASP A O 1
ATOM 2780 N N . GLY A 1 354 ? 21.008 10.216 -33.340 1.00 92.12 354 GLY A N 1
ATOM 2781 C CA . GLY A 1 354 ? 20.663 11.511 -32.748 1.00 92.12 354 GLY A CA 1
ATOM 2782 C C . GLY A 1 354 ? 19.784 12.396 -33.638 1.00 92.12 354 GLY A C 1
ATOM 2783 O O . GLY A 1 354 ? 19.441 13.510 -33.249 1.00 92.12 354 GLY A O 1
ATOM 2784 N N . SER A 1 355 ? 19.406 11.940 -34.836 1.00 91.81 355 SER A N 1
ATOM 2785 C CA . SER A 1 355 ? 18.564 12.710 -35.754 1.00 91.81 355 SER A CA 1
ATOM 2786 C C . SER A 1 355 ? 17.067 12.490 -35.515 1.00 91.81 355 SER A C 1
ATOM 2788 O O . SER A 1 355 ? 16.638 11.542 -34.858 1.00 91.81 355 SER A O 1
ATOM 2790 N N . SER A 1 356 ? 16.243 13.341 -36.131 1.00 92.06 356 SER A N 1
ATOM 2791 C CA . SER A 1 356 ? 14.797 13.111 -36.268 1.00 92.06 356 SER A CA 1
ATOM 2792 C C . SER A 1 356 ? 14.055 12.920 -34.938 1.00 92.06 356 SER A C 1
ATOM 2794 O O . SER A 1 356 ? 13.177 12.064 -34.852 1.00 92.06 356 SER A O 1
ATOM 2796 N N . ALA A 1 357 ? 14.412 13.694 -33.908 1.00 92.56 357 ALA A N 1
ATOM 2797 C CA . ALA A 1 357 ? 13.697 13.685 -32.636 1.00 92.56 357 ALA A CA 1
ATOM 2798 C C . ALA A 1 357 ? 12.206 14.013 -32.843 1.00 92.56 357 ALA A C 1
ATOM 2800 O O . ALA A 1 357 ? 11.855 14.923 -33.598 1.00 92.56 357 ALA A O 1
ATOM 2801 N N . GLN A 1 358 ? 11.337 13.240 -32.199 1.00 93.75 358 GLN A N 1
ATOM 2802 C CA . GLN A 1 358 ? 9.884 13.318 -32.304 1.00 93.75 358 GLN A CA 1
ATOM 2803 C C . GLN A 1 358 ? 9.263 13.141 -30.924 1.00 93.75 358 GLN A C 1
ATOM 2805 O O . GLN A 1 358 ? 9.582 12.191 -30.213 1.00 93.75 358 GLN A O 1
ATOM 2810 N N . THR A 1 359 ? 8.332 14.020 -30.575 1.00 91.75 359 THR A N 1
ATOM 2811 C CA . THR A 1 359 ? 7.496 13.863 -29.386 1.00 91.75 359 THR A CA 1
ATOM 2812 C C . THR A 1 359 ? 6.538 12.689 -29.582 1.00 91.75 359 THR A C 1
ATOM 2814 O O . THR A 1 359 ? 5.818 12.634 -30.580 1.00 91.75 359 THR A O 1
ATOM 2817 N N . VAL A 1 360 ? 6.550 11.747 -28.642 1.00 91.06 360 VAL A N 1
ATOM 2818 C CA . VAL A 1 360 ? 5.585 10.643 -28.543 1.00 91.06 360 VAL A CA 1
ATOM 2819 C C . VAL A 1 360 ? 4.420 11.075 -27.658 1.00 91.06 360 VAL A C 1
ATOM 2821 O O . VAL A 1 360 ? 3.274 10.932 -28.067 1.00 91.06 360 VAL A O 1
ATOM 2824 N N . LEU A 1 361 ? 4.718 11.663 -26.497 1.00 88.31 361 LEU A N 1
ATOM 2825 C CA . LEU A 1 361 ? 3.746 12.262 -25.584 1.00 88.31 361 LEU A CA 1
ATOM 2826 C C . LEU A 1 361 ? 4.189 13.694 -25.280 1.00 88.31 361 LEU A C 1
ATOM 2828 O O . LEU A 1 361 ? 5.345 13.921 -24.915 1.00 88.31 361 LEU A O 1
ATOM 2832 N N . ALA A 1 362 ? 3.298 14.654 -25.530 1.00 80.19 362 ALA A N 1
ATOM 2833 C CA . ALA A 1 362 ? 3.576 16.068 -25.301 1.00 80.19 362 ALA A CA 1
ATOM 2834 C C . ALA A 1 362 ? 3.572 16.400 -23.808 1.00 80.19 362 ALA A C 1
ATOM 2836 O O . ALA A 1 362 ? 2.934 15.694 -23.030 1.00 80.19 362 ALA A O 1
ATOM 2837 N N . GLY A 1 363 ? 4.275 17.485 -23.469 1.00 64.88 363 GLY A N 1
ATOM 2838 C CA . GLY A 1 363 ? 4.338 18.033 -22.121 1.00 64.88 363 GLY A CA 1
ATOM 2839 C C . GLY A 1 363 ? 2.934 18.263 -21.602 1.00 64.88 363 GLY A C 1
ATOM 2840 O O . GLY A 1 363 ? 2.108 18.869 -22.293 1.00 64.88 363 GLY A O 1
ATOM 2841 N N . LEU A 1 364 ? 2.657 17.706 -20.436 1.00 62.88 364 LEU A N 1
ATOM 2842 C CA . LEU A 1 364 ? 1.424 17.982 -19.731 1.00 62.88 364 LEU A CA 1
ATOM 2843 C C . LEU A 1 364 ? 1.530 19.402 -19.151 1.00 62.88 364 LEU A C 1
ATOM 2845 O O . LEU A 1 364 ? 2.625 19.867 -18.845 1.00 62.88 364 LEU A O 1
ATOM 2849 N N . VAL A 1 365 ? 0.426 20.146 -19.125 1.00 56.94 365 VAL A N 1
ATOM 2850 C CA . VAL A 1 365 ? 0.439 21.571 -18.749 1.00 56.94 365 VAL A CA 1
ATOM 2851 C C . VAL A 1 365 ? 0.131 21.691 -17.259 1.00 56.94 365 VAL A C 1
ATOM 2853 O O . VAL A 1 365 ? -0.885 21.157 -16.826 1.00 56.94 365 VAL A O 1
ATOM 2856 N N . GLY A 1 366 ? 0.939 22.448 -16.512 1.00 64.00 366 GLY A N 1
ATOM 2857 C CA . GLY A 1 366 ? 0.749 22.642 -15.067 1.00 64.00 366 GLY A CA 1
ATOM 2858 C C . GLY A 1 366 ? 1.357 21.498 -14.255 1.00 64.00 366 GLY A C 1
ATOM 2859 O O . GLY A 1 366 ? 2.417 21.001 -14.620 1.00 64.00 366 GLY A O 1
ATOM 2860 N N . ASP A 1 367 ? 0.666 21.069 -13.201 1.00 65.00 367 ASP A N 1
ATOM 2861 C CA . ASP A 1 367 ? 1.108 20.047 -12.232 1.00 65.00 367 ASP A CA 1
ATOM 2862 C C . ASP A 1 367 ? 0.777 18.611 -12.680 1.00 65.00 367 ASP A C 1
ATOM 2864 O O . ASP A 1 367 ? 0.477 17.719 -11.883 1.00 65.00 367 ASP A O 1
ATOM 2868 N N . GLN A 1 368 ? 0.756 18.395 -13.995 1.00 72.94 368 GLN A N 1
ATOM 2869 C CA . GLN A 1 368 ? 0.457 17.100 -14.582 1.00 72.94 368 GLN A CA 1
ATOM 2870 C C . GLN A 1 368 ? 1.748 16.338 -14.887 1.00 72.94 368 GLN A C 1
ATOM 2872 O O . GLN A 1 368 ? 2.646 16.840 -15.564 1.00 72.94 368 GLN A O 1
ATOM 2877 N N . GLU A 1 369 ? 1.800 15.075 -14.478 1.00 77.62 369 GLU A N 1
ATOM 2878 C CA . GLU A 1 369 ? 2.937 14.182 -14.705 1.00 77.62 369 GLU A CA 1
ATOM 2879 C C . GLU A 1 369 ? 2.484 12.864 -15.333 1.00 77.62 369 GLU A C 1
ATOM 2881 O O . GLU A 1 369 ? 1.312 12.487 -15.276 1.00 77.62 369 GLU A O 1
ATOM 2886 N N . PHE A 1 370 ? 3.406 12.127 -15.952 1.00 81.12 370 PHE A N 1
ATOM 2887 C CA . PHE A 1 370 ? 3.135 10.751 -16.343 1.00 81.12 370 PHE A CA 1
ATOM 2888 C C . PHE A 1 370 ? 4.250 9.820 -15.901 1.00 81.12 370 PHE A C 1
ATOM 2890 O O . PHE A 1 370 ? 5.419 10.184 -15.916 1.00 81.12 370 PHE A O 1
ATOM 2897 N N . TYR A 1 371 ? 3.878 8.581 -15.603 1.00 75.94 371 TYR A N 1
ATOM 2898 C CA . TYR A 1 371 ? 4.826 7.515 -15.308 1.00 75.94 371 TYR A CA 1
ATOM 2899 C C . TYR A 1 371 ? 4.634 6.394 -16.312 1.00 75.94 371 TYR A C 1
ATOM 2901 O O . TYR A 1 371 ? 3.548 5.808 -16.433 1.00 75.94 371 TYR A O 1
ATOM 2909 N N . THR A 1 372 ? 5.685 6.100 -17.073 1.00 75.44 372 THR A N 1
ATOM 2910 C CA . THR A 1 372 ? 5.658 4.985 -18.015 1.00 75.44 372 THR A CA 1
ATOM 2911 C C . THR A 1 372 ? 5.554 3.660 -17.253 1.00 75.44 372 THR A C 1
ATOM 2913 O O . THR A 1 372 ? 6.177 3.453 -16.216 1.00 75.44 372 THR A O 1
ATOM 2916 N N . ARG A 1 373 ? 4.718 2.736 -17.740 1.00 68.56 373 ARG A N 1
ATOM 2917 C CA . ARG A 1 373 ? 4.437 1.454 -17.065 1.00 68.56 373 ARG A CA 1
ATOM 2918 C C . ARG A 1 373 ? 5.075 0.278 -17.786 1.00 68.56 373 ARG A C 1
ATOM 2920 O O . ARG A 1 373 ? 5.812 -0.496 -17.182 1.00 68.56 373 ARG A O 1
ATOM 2927 N N . ALA A 1 374 ? 4.793 0.141 -19.079 1.00 66.38 374 ALA A N 1
ATOM 2928 C CA . ALA A 1 374 ? 5.268 -0.981 -19.879 1.00 66.38 374 ALA A CA 1
ATOM 2929 C C . ALA A 1 374 ? 5.290 -0.645 -21.371 1.00 66.38 374 ALA A C 1
ATOM 2931 O O . ALA A 1 374 ? 4.493 0.155 -21.861 1.00 66.38 374 ALA A O 1
ATOM 2932 N N . VAL A 1 375 ? 6.164 -1.328 -22.107 1.00 69.56 375 VAL A N 1
ATOM 2933 C CA . VAL A 1 375 ? 6.149 -1.375 -23.573 1.00 69.56 375 VAL A CA 1
ATOM 2934 C C . VAL A 1 375 ? 5.790 -2.786 -24.017 1.00 69.56 375 VAL A C 1
ATOM 2936 O O . VAL A 1 375 ? 6.482 -3.747 -23.675 1.00 69.56 375 VAL A O 1
ATOM 2939 N N . ILE A 1 376 ? 4.716 -2.907 -24.795 1.00 66.19 376 ILE A N 1
ATOM 2940 C CA . ILE A 1 376 ? 4.176 -4.175 -25.286 1.00 66.19 376 ILE A CA 1
ATOM 2941 C C . ILE A 1 376 ? 3.998 -4.074 -26.801 1.00 66.19 376 ILE A C 1
ATOM 2943 O O . ILE A 1 376 ? 3.071 -3.438 -27.308 1.00 66.19 376 ILE A O 1
ATOM 2947 N N . GLY A 1 377 ? 4.910 -4.702 -27.544 1.00 71.06 377 GLY A N 1
ATOM 2948 C CA . GLY A 1 377 ? 4.932 -4.587 -29.001 1.00 71.06 377 GLY A CA 1
ATOM 2949 C C . GLY A 1 377 ? 5.138 -3.132 -29.434 1.00 71.06 377 GLY A C 1
ATOM 2950 O O . GLY A 1 377 ? 6.176 -2.541 -29.142 1.00 71.06 377 GLY A O 1
ATOM 2951 N N . ASP A 1 378 ? 4.167 -2.563 -30.150 1.00 79.44 378 ASP A N 1
ATOM 2952 C CA . ASP A 1 378 ? 4.182 -1.166 -30.621 1.00 79.44 378 ASP A CA 1
ATOM 2953 C C . ASP A 1 378 ? 3.419 -0.196 -29.706 1.00 79.44 378 ASP A C 1
ATOM 2955 O O . ASP A 1 378 ? 3.224 0.967 -30.072 1.00 79.44 378 ASP A O 1
ATOM 2959 N N . TRP A 1 379 ? 2.993 -0.656 -28.531 1.00 78.06 379 TRP A N 1
ATOM 2960 C CA . TRP A 1 379 ? 2.271 0.140 -27.545 1.00 78.06 379 TRP A CA 1
ATOM 2961 C C . TRP A 1 379 ? 3.130 0.420 -26.321 1.00 78.06 379 TRP A C 1
ATOM 2963 O O . TRP A 1 379 ? 3.883 -0.438 -25.867 1.00 78.06 379 TRP A O 1
ATOM 2973 N N . LEU A 1 380 ? 2.957 1.610 -25.764 1.00 79.88 380 LEU A N 1
ATOM 2974 C CA . LEU A 1 380 ? 3.431 2.006 -24.450 1.00 79.88 380 LEU A CA 1
ATOM 2975 C C . LEU A 1 380 ? 2.215 2.307 -23.575 1.00 79.88 380 LEU A C 1
ATOM 2977 O O . LEU A 1 380 ? 1.287 2.984 -24.018 1.00 79.88 380 LEU A O 1
ATOM 2981 N N . THR A 1 381 ? 2.209 1.794 -22.351 1.00 76.38 381 THR A N 1
ATOM 2982 C CA . THR A 1 381 ? 1.210 2.113 -21.326 1.00 76.38 381 THR A CA 1
ATOM 2983 C C . THR A 1 381 ? 1.819 3.045 -20.289 1.00 76.38 381 THR A C 1
ATOM 2985 O O . THR A 1 381 ? 2.992 2.887 -19.943 1.00 76.38 381 THR A O 1
ATOM 2988 N N . TYR A 1 382 ? 1.041 3.997 -19.786 1.00 77.50 382 TYR A N 1
ATOM 2989 C CA . TYR A 1 382 ? 1.487 4.979 -18.795 1.00 77.50 382 TYR A CA 1
ATOM 2990 C C . TYR A 1 382 ? 0.330 5.402 -17.882 1.00 77.50 382 TYR A C 1
ATOM 2992 O O . TYR A 1 382 ? -0.828 5.305 -18.286 1.00 77.50 382 TYR A O 1
ATOM 3000 N N . THR A 1 383 ? 0.640 5.867 -16.675 1.00 77.38 383 THR A N 1
ATOM 3001 C CA . THR A 1 383 ? -0.327 6.523 -15.778 1.00 77.38 383 THR A CA 1
ATOM 3002 C C . THR A 1 383 ? -0.162 8.022 -15.892 1.00 77.38 383 THR A C 1
ATOM 3004 O O . THR A 1 383 ? 0.969 8.497 -15.933 1.00 77.38 383 THR A O 1
ATOM 3007 N N . LEU A 1 384 ? -1.274 8.745 -15.961 1.00 82.69 384 LEU A N 1
ATOM 3008 C CA . LEU A 1 384 ? -1.307 10.197 -15.871 1.00 82.69 384 LEU A CA 1
ATOM 3009 C C . LEU A 1 384 ? -1.640 10.595 -14.429 1.00 82.69 384 LEU A C 1
ATOM 3011 O O . LEU A 1 384 ? -2.563 10.021 -13.854 1.00 82.69 384 LEU A O 1
ATOM 3015 N N . TYR A 1 385 ? -0.931 11.575 -13.889 1.00 76.81 385 TYR A N 1
ATOM 3016 C CA . TYR A 1 385 ? -1.187 12.202 -12.595 1.00 76.81 385 TYR A CA 1
ATOM 3017 C C . TYR A 1 385 ? -1.489 13.688 -12.800 1.00 76.81 385 TYR A C 1
ATOM 3019 O O . TYR A 1 385 ? -0.988 14.295 -13.748 1.00 76.81 385 TYR A O 1
ATOM 3027 N N . ASP A 1 386 ? -2.341 14.247 -11.950 1.00 76.50 386 ASP A N 1
ATOM 3028 C CA . ASP A 1 386 ? -2.753 15.650 -11.942 1.00 76.50 386 ASP A CA 1
ATOM 3029 C C . ASP A 1 386 ? -2.827 16.105 -10.479 1.00 76.50 386 ASP A C 1
ATOM 3031 O O . ASP A 1 386 ? -3.677 15.608 -9.744 1.00 76.50 386 ASP A O 1
ATOM 3035 N N . ASN A 1 387 ? -1.915 16.987 -10.048 1.00 72.81 387 ASN A N 1
ATOM 3036 C CA . ASN A 1 387 ? -1.737 17.363 -8.635 1.00 72.81 387 ASN A CA 1
ATOM 3037 C C . ASN A 1 387 ? -1.578 16.145 -7.709 1.00 72.81 387 ASN A C 1
ATOM 3039 O O . ASN A 1 387 ? -2.327 15.995 -6.750 1.00 72.81 387 ASN A O 1
ATOM 3043 N N . GLU A 1 388 ? -0.650 15.242 -8.040 1.00 64.25 388 GLU A N 1
ATOM 3044 C CA . GLU A 1 388 ? -0.373 13.997 -7.291 1.00 64.25 388 GLU A CA 1
ATOM 3045 C C . GLU A 1 388 ? -1.520 12.961 -7.275 1.00 64.25 388 GLU A C 1
ATOM 3047 O O . GLU A 1 388 ? -1.290 11.790 -6.976 1.00 64.25 388 GLU A O 1
ATOM 3052 N N . GLU A 1 389 ? -2.727 13.311 -7.730 1.00 63.62 389 GLU A N 1
ATOM 3053 C CA . GLU A 1 389 ? -3.831 12.369 -7.908 1.00 63.62 389 GLU A CA 1
ATOM 3054 C C . GLU A 1 389 ? -3.744 11.656 -9.265 1.00 63.62 389 GLU A C 1
ATOM 3056 O O . GLU A 1 389 ? -3.477 12.256 -10.311 1.00 63.62 389 GLU A O 1
ATOM 3061 N N . SER A 1 390 ? -4.022 10.349 -9.302 1.00 70.62 390 SER A N 1
ATOM 3062 C CA . SER A 1 390 ? -4.057 9.620 -10.573 1.00 70.62 390 SER A CA 1
ATOM 3063 C C . SER A 1 390 ? -5.236 10.073 -11.448 1.00 70.62 390 SER A C 1
ATOM 3065 O O . SER A 1 390 ? -6.402 9.775 -11.188 1.00 70.62 390 SER A O 1
ATOM 3067 N N . ALA A 1 391 ? -4.938 10.695 -12.588 1.00 71.31 391 ALA A N 1
ATOM 3068 C CA . ALA A 1 391 ? -5.908 11.005 -13.638 1.00 71.31 391 ALA A CA 1
ATOM 3069 C C . ALA A 1 391 ? -6.293 9.768 -14.490 1.00 71.31 391 ALA A C 1
ATOM 3071 O O . ALA A 1 391 ? -7.163 9.847 -15.378 1.00 71.31 391 ALA A O 1
ATOM 3072 N N . GLY A 1 392 ? -5.673 8.614 -14.216 1.00 72.88 392 GLY A N 1
ATOM 3073 C CA . GLY A 1 392 ? -5.939 7.297 -14.795 1.00 72.88 392 GLY A CA 1
ATOM 3074 C C . GLY A 1 392 ? -4.847 6.800 -15.746 1.00 72.88 392 GLY A C 1
ATOM 3075 O O . GLY A 1 392 ? -3.939 7.541 -16.122 1.00 72.88 392 GLY A O 1
ATOM 3076 N N . ASP A 1 393 ? -4.961 5.543 -16.184 1.00 74.94 393 ASP A N 1
ATOM 3077 C CA . ASP A 1 393 ? -3.979 4.950 -17.105 1.00 74.94 393 ASP A CA 1
ATOM 3078 C C . ASP A 1 393 ? -4.385 5.065 -18.570 1.00 74.94 393 ASP A C 1
ATOM 3080 O O . ASP A 1 393 ? -5.558 5.129 -18.939 1.00 74.94 393 ASP A O 1
ATOM 3084 N N . TYR A 1 394 ? -3.370 5.057 -19.423 1.00 81.62 394 TYR A N 1
ATOM 3085 C CA . TYR A 1 394 ? -3.448 5.301 -20.851 1.00 81.62 394 TYR A CA 1
ATOM 3086 C C . TYR A 1 394 ? -2.564 4.310 -21.609 1.00 81.62 394 TYR A C 1
ATOM 3088 O O . TYR A 1 394 ? -1.636 3.700 -21.068 1.00 81.62 394 TYR A O 1
ATOM 3096 N N . ARG A 1 395 ? -2.837 4.178 -22.907 1.00 80.88 395 ARG A N 1
ATOM 3097 C CA . ARG A 1 395 ? -1.926 3.563 -23.874 1.00 80.88 395 ARG A CA 1
ATOM 3098 C C . ARG A 1 395 ? -1.725 4.473 -25.075 1.00 80.88 395 ARG A C 1
ATOM 3100 O O . ARG A 1 395 ? -2.658 5.136 -25.516 1.00 80.88 395 ARG A O 1
ATOM 3107 N N . ILE A 1 396 ? -0.532 4.437 -25.652 1.00 86.12 396 ILE A N 1
ATOM 3108 C CA . ILE A 1 396 ? -0.160 5.193 -26.848 1.00 86.12 396 ILE A CA 1
ATOM 3109 C C . ILE A 1 396 ? 0.747 4.344 -27.736 1.00 86.12 396 ILE A C 1
ATOM 3111 O O . ILE A 1 396 ? 1.533 3.532 -27.244 1.00 86.12 396 ILE A O 1
ATOM 3115 N N . LYS A 1 397 ? 0.655 4.492 -29.059 1.00 88.00 397 LYS A N 1
ATOM 3116 C CA . LYS A 1 397 ? 1.615 3.844 -29.957 1.00 88.00 397 LYS A CA 1
ATOM 3117 C C . LYS A 1 397 ? 2.978 4.509 -29.846 1.00 88.00 397 LYS A C 1
ATOM 3119 O O . LYS A 1 397 ? 3.082 5.722 -29.687 1.00 88.00 397 LYS A O 1
ATOM 3124 N N . LEU A 1 398 ? 4.040 3.745 -30.089 1.00 88.25 398 LEU A N 1
ATOM 3125 C CA . LEU A 1 398 ? 5.424 4.239 -30.081 1.00 88.25 398 LEU A CA 1
ATOM 3126 C C . LEU A 1 398 ? 5.718 5.350 -31.109 1.00 88.25 398 LEU A C 1
ATOM 3128 O O . LEU A 1 398 ? 6.793 5.939 -31.108 1.00 88.25 398 LEU A O 1
ATOM 3132 N N . ASN A 1 399 ? 4.796 5.638 -32.026 1.00 89.06 399 ASN A N 1
ATOM 3133 C CA . ASN A 1 399 ? 4.870 6.770 -32.952 1.00 89.06 399 ASN A CA 1
ATOM 3134 C C . ASN A 1 399 ? 4.081 8.011 -32.498 1.00 89.06 399 ASN A C 1
ATOM 3136 O O . ASN A 1 399 ? 3.982 8.950 -33.283 1.00 89.06 399 ASN A O 1
ATOM 3140 N N . GLY A 1 400 ? 3.515 7.998 -31.289 1.00 89.31 400 GLY A N 1
ATOM 3141 C CA . GLY A 1 400 ? 2.699 9.074 -30.723 1.00 89.31 400 GLY A CA 1
ATOM 3142 C C . GLY A 1 400 ? 1.232 9.070 -31.164 1.00 89.31 400 GLY A C 1
ATOM 3143 O O . GLY A 1 400 ? 0.498 9.999 -30.848 1.00 89.31 400 GLY A O 1
ATOM 3144 N N . THR A 1 401 ? 0.782 8.058 -31.914 1.00 88.56 401 THR A N 1
ATOM 3145 C CA . THR A 1 401 ? -0.623 7.954 -32.357 1.00 88.56 401 THR A CA 1
ATOM 3146 C C . THR A 1 401 ? -1.468 7.098 -31.415 1.00 88.56 401 THR A C 1
ATOM 3148 O O . THR A 1 401 ? -0.941 6.352 -30.592 1.00 88.56 401 THR A O 1
ATOM 3151 N N . ASP A 1 402 ? -2.790 7.197 -31.555 1.00 83.88 402 ASP A N 1
ATOM 3152 C CA . ASP A 1 402 ? -3.779 6.390 -30.832 1.00 83.88 402 ASP A CA 1
ATOM 3153 C C . ASP A 1 402 ? -3.664 6.465 -29.300 1.00 83.88 402 ASP A C 1
ATOM 3155 O O . ASP A 1 402 ? -3.900 5.477 -28.601 1.00 83.88 402 ASP A O 1
ATOM 3159 N N . ASN A 1 403 ? -3.328 7.650 -28.775 1.00 88.00 403 ASN A N 1
ATOM 3160 C CA . ASN A 1 403 ? -3.366 7.903 -27.340 1.00 88.00 403 ASN A CA 1
ATOM 3161 C C . ASN A 1 403 ? -4.799 7.726 -26.815 1.00 88.00 403 ASN A C 1
ATOM 3163 O O . ASN A 1 403 ? -5.702 8.477 -27.185 1.00 88.00 403 ASN A O 1
ATOM 3167 N N . THR A 1 404 ? -5.006 6.703 -25.995 1.00 82.38 404 THR A N 1
ATOM 3168 C CA . THR A 1 404 ? -6.326 6.266 -25.545 1.00 82.38 404 THR A CA 1
ATOM 3169 C C . THR A 1 404 ? -6.289 6.004 -24.048 1.00 82.38 404 THR A C 1
ATOM 3171 O O . THR A 1 404 ? -5.470 5.207 -23.585 1.00 82.38 404 THR A O 1
ATOM 3174 N N . LYS A 1 405 ? -7.208 6.627 -23.303 1.00 80.31 405 LYS A N 1
ATOM 3175 C CA . LYS A 1 405 ? -7.436 6.311 -21.889 1.00 80.31 405 LYS A CA 1
ATOM 3176 C C . LYS A 1 405 ? -7.889 4.858 -21.760 1.00 80.31 405 LYS A C 1
ATOM 3178 O O . LYS A 1 405 ? -8.814 4.436 -22.456 1.00 80.31 405 LYS A O 1
ATOM 3183 N N . LEU A 1 406 ? -7.233 4.095 -20.896 1.00 63.62 406 LEU A N 1
ATOM 3184 C CA . LEU A 1 406 ? -7.663 2.752 -20.540 1.00 63.62 406 LEU A CA 1
ATOM 3185 C C . LEU A 1 406 ? -8.883 2.885 -19.630 1.00 63.62 406 LEU A C 1
ATOM 3187 O O . LEU A 1 406 ? -8.854 3.593 -18.625 1.00 63.62 406 LEU A O 1
ATOM 3191 N N . ALA A 1 407 ? -9.979 2.236 -20.012 1.00 54.50 407 ALA A N 1
ATOM 3192 C CA . ALA A 1 407 ? -11.141 2.162 -19.148 1.00 54.50 407 ALA A CA 1
ATOM 3193 C C . ALA A 1 407 ? -10.785 1.269 -17.957 1.00 54.50 407 ALA A C 1
ATOM 3195 O O . ALA A 1 407 ? -10.617 0.059 -18.111 1.00 54.50 407 ALA A O 1
ATOM 3196 N N . TYR A 1 408 ? -10.672 1.876 -16.782 1.00 48.84 408 TYR A N 1
ATOM 3197 C CA . TYR A 1 408 ? -10.857 1.150 -15.539 1.00 48.84 408 TYR A CA 1
ATOM 3198 C C . TYR A 1 408 ? -12.349 0.882 -15.390 1.00 48.84 408 TYR A C 1
ATOM 3200 O O . TYR A 1 408 ? -13.172 1.766 -15.636 1.00 48.84 408 TYR A O 1
ATOM 3208 N N . SER A 1 409 ? -12.703 -0.328 -14.967 1.00 40.44 409 SER A N 1
ATOM 3209 C CA . SER A 1 409 ? -13.900 -0.469 -14.147 1.00 40.44 409 SER A CA 1
ATOM 3210 C C . SER A 1 409 ? -13.602 0.334 -12.881 1.00 40.44 409 SER A C 1
ATOM 3212 O O . SER A 1 409 ? -12.939 -0.172 -11.988 1.00 40.44 409 SER A O 1
ATOM 3214 N N . THR A 1 410 ? -13.925 1.630 -12.863 1.00 40.91 410 THR A N 1
ATOM 3215 C CA . THR A 1 410 ? -13.621 2.552 -11.750 1.00 40.91 410 THR A CA 1
ATOM 3216 C C . THR A 1 410 ? -14.581 2.363 -10.581 1.00 40.91 410 THR A C 1
ATOM 3218 O O . THR A 1 410 ? -15.028 3.325 -9.971 1.00 40.91 410 THR A O 1
ATOM 3221 N N . ALA A 1 411 ? -14.923 1.125 -10.280 1.00 39.41 411 ALA A N 1
ATOM 3222 C CA . ALA A 1 411 ? -15.388 0.762 -8.964 1.00 39.41 411 ALA A CA 1
ATOM 3223 C C . ALA A 1 411 ? -14.541 -0.449 -8.567 1.00 39.41 411 ALA A C 1
ATOM 3225 O O . ALA A 1 411 ? -14.338 -1.318 -9.432 1.00 39.41 411 ALA A O 1
ATOM 3226 N N . PRO A 1 412 ? -14.048 -0.552 -7.317 1.00 44.53 412 PRO A N 1
ATOM 3227 C CA . PRO A 1 412 ? -13.829 -1.885 -6.769 1.00 44.53 412 PRO A CA 1
ATOM 3228 C C . PRO A 1 412 ? -15.051 -2.725 -7.154 1.00 44.53 412 PRO A C 1
ATOM 3230 O O . PRO A 1 412 ? -16.176 -2.211 -7.147 1.00 44.53 412 PRO A O 1
ATOM 3233 N N . ASP A 1 413 ? -14.831 -3.963 -7.613 1.00 44.25 413 ASP A N 1
ATOM 3234 C CA . ASP A 1 413 ? -15.955 -4.877 -7.805 1.00 44.25 413 ASP A CA 1
ATOM 3235 C C . ASP A 1 413 ? -16.807 -4.754 -6.541 1.00 44.25 413 ASP A C 1
ATOM 3237 O O . ASP A 1 413 ? -16.249 -4.805 -5.443 1.00 44.25 413 ASP A O 1
ATOM 3241 N N . ALA A 1 414 ? -18.107 -4.463 -6.696 1.00 52.59 414 ALA A N 1
ATOM 3242 C CA . ALA A 1 414 ? -18.979 -4.314 -5.539 1.00 52.59 414 ALA A CA 1
ATOM 3243 C C . ALA A 1 414 ? -18.707 -5.508 -4.614 1.00 52.59 414 ALA A C 1
ATOM 3245 O O . ALA A 1 414 ? -18.650 -6.629 -5.149 1.00 52.59 414 ALA A O 1
ATOM 3246 N N . PRO A 1 415 ? -18.475 -5.278 -3.305 1.00 56.16 415 PRO A N 1
ATOM 3247 C CA . PRO A 1 415 ? -18.089 -6.340 -2.392 1.00 56.16 415 PRO A CA 1
ATOM 3248 C C . PRO A 1 415 ? -19.014 -7.525 -2.619 1.00 56.16 415 PRO A C 1
ATOM 3250 O O . PRO A 1 415 ? -20.230 -7.374 -2.819 1.00 56.16 415 PRO A O 1
ATOM 3253 N N . THR A 1 416 ? -18.429 -8.715 -2.697 1.00 75.06 416 THR A N 1
ATOM 3254 C CA . THR A 1 416 ? -19.220 -9.927 -2.841 1.00 75.06 416 THR A CA 1
ATOM 3255 C C . THR A 1 416 ? -20.260 -9.968 -1.723 1.00 75.06 416 THR A C 1
ATOM 3257 O O . THR A 1 416 ? -20.072 -9.403 -0.648 1.00 75.06 416 THR A O 1
ATOM 3260 N N . ALA A 1 417 ? -21.380 -10.658 -1.943 1.00 77.00 417 ALA A N 1
ATOM 3261 C CA . ALA A 1 417 ? -22.399 -10.780 -0.899 1.00 77.00 417 ALA A CA 1
ATOM 3262 C C . ALA A 1 417 ? -21.847 -11.389 0.412 1.00 77.00 417 ALA A C 1
ATOM 3264 O O . ALA A 1 417 ? -22.446 -11.197 1.464 1.00 77.00 417 ALA A O 1
ATOM 3265 N N . GLU A 1 418 ? -20.732 -12.123 0.334 1.00 77.06 418 GLU A N 1
ATOM 3266 C CA . GLU A 1 418 ? -19.989 -12.657 1.478 1.00 77.06 418 GLU A CA 1
ATOM 3267 C C . GLU A 1 418 ? -19.196 -11.553 2.191 1.00 77.06 418 GLU A C 1
ATOM 3269 O O . GLU A 1 418 ? -19.444 -11.322 3.369 1.00 77.06 418 GLU A O 1
ATOM 3274 N N . GLU A 1 419 ? -18.359 -10.794 1.476 1.00 70.94 419 GLU A N 1
ATOM 3275 C CA . GLU A 1 419 ? -17.596 -9.659 2.034 1.00 70.94 419 GLU A CA 1
ATOM 3276 C C . GLU A 1 419 ? -18.516 -8.587 2.637 1.00 70.94 419 GLU A C 1
ATOM 3278 O O . GLU A 1 419 ? -18.268 -8.086 3.731 1.00 70.94 419 GLU A O 1
ATOM 3283 N N . GLN A 1 420 ? -19.633 -8.283 1.970 1.00 77.06 420 GLN A N 1
ATOM 3284 C CA . GLN A 1 420 ? -20.638 -7.357 2.488 1.00 77.06 420 GLN A CA 1
ATOM 3285 C C . GLN A 1 420 ? -21.269 -7.881 3.787 1.00 77.06 420 GLN A C 1
ATOM 3287 O O . GLN A 1 420 ? -21.478 -7.120 4.729 1.00 77.06 420 GLN A O 1
ATOM 3292 N N . ALA A 1 421 ? -21.566 -9.183 3.864 1.00 81.38 421 ALA A N 1
ATOM 3293 C CA . ALA A 1 421 ? -22.145 -9.785 5.062 1.00 81.38 421 ALA A CA 1
ATOM 3294 C C . ALA A 1 421 ? -21.147 -9.844 6.231 1.00 81.38 421 ALA A C 1
ATOM 3296 O O . ALA A 1 421 ? -21.559 -9.648 7.379 1.00 81.38 421 ALA A O 1
ATOM 3297 N N . GLU A 1 422 ? -19.865 -10.095 5.948 1.00 83.12 422 GLU A N 1
ATOM 3298 C CA . GLU A 1 422 ? -18.768 -10.060 6.922 1.00 83.12 422 GLU A CA 1
ATOM 3299 C C . GLU A 1 422 ? -18.559 -8.651 7.470 1.00 83.12 422 GLU A C 1
ATOM 3301 O O . GLU A 1 422 ? -18.550 -8.467 8.687 1.00 83.12 422 GLU A O 1
ATOM 3306 N N . TYR A 1 423 ? -18.486 -7.649 6.592 1.00 76.75 423 TYR A N 1
ATOM 3307 C CA . TYR A 1 423 ? -18.408 -6.248 6.988 1.00 76.75 423 TYR A CA 1
ATOM 3308 C C . TYR A 1 423 ? -19.602 -5.866 7.865 1.00 76.75 423 TYR A C 1
ATOM 3310 O O . TYR A 1 423 ? -19.423 -5.448 9.005 1.00 76.75 423 TYR A O 1
ATOM 3318 N N . GLU A 1 424 ? -20.834 -6.118 7.412 1.00 85.62 424 GLU A N 1
ATOM 3319 C CA . GLU A 1 424 ? -22.035 -5.838 8.203 1.00 85.62 424 GLU A CA 1
ATOM 3320 C C . GLU A 1 424 ? -22.040 -6.571 9.551 1.00 85.62 424 GLU A C 1
ATOM 3322 O O . GLU A 1 424 ? -22.582 -6.065 10.535 1.00 85.62 424 GLU A O 1
ATOM 3327 N N . GLN A 1 425 ? -21.468 -7.776 9.623 1.00 88.38 425 GLN A N 1
ATOM 3328 C CA . GLN A 1 425 ? -21.297 -8.489 10.882 1.00 88.38 425 GLN A CA 1
ATOM 3329 C C . GLN A 1 425 ? -20.282 -7.790 11.788 1.00 88.38 425 GLN A C 1
ATOM 3331 O O . GLN A 1 425 ? -20.580 -7.625 12.970 1.00 88.38 425 GLN A O 1
ATOM 3336 N N . ALA A 1 426 ? -19.142 -7.350 11.259 1.00 86.25 426 ALA A N 1
ATOM 3337 C CA . ALA A 1 426 ? -18.141 -6.604 12.012 1.00 86.25 426 ALA A CA 1
ATOM 3338 C C . ALA A 1 426 ? -18.703 -5.270 12.531 1.00 86.25 426 ALA A C 1
ATOM 3340 O O . ALA A 1 426 ? -18.461 -4.922 13.687 1.00 86.25 426 ALA A O 1
ATOM 3341 N N . VAL A 1 427 ? -19.506 -4.557 11.731 1.00 88.56 427 VAL A N 1
ATOM 3342 C CA . VAL A 1 427 ? -20.214 -3.340 12.172 1.00 88.56 427 VAL A CA 1
ATOM 3343 C C . VAL A 1 427 ? -21.191 -3.667 13.296 1.00 88.56 427 VAL A C 1
ATOM 3345 O O . VAL A 1 427 ? -21.177 -3.017 14.339 1.00 88.56 427 VAL A O 1
ATOM 3348 N N . ARG A 1 428 ? -22.009 -4.719 13.137 1.00 91.38 428 ARG A N 1
ATOM 3349 C CA . ARG A 1 428 ? -22.937 -5.170 14.190 1.00 91.38 428 ARG A CA 1
ATOM 3350 C C . ARG A 1 428 ? -22.208 -5.539 15.482 1.00 91.38 428 ARG A C 1
ATOM 3352 O O . ARG A 1 428 ? -22.716 -5.248 16.556 1.00 91.38 428 ARG A O 1
ATOM 3359 N N . GLN A 1 429 ? -21.037 -6.163 15.394 1.00 90.94 429 GLN A N 1
ATOM 3360 C CA . GLN A 1 429 ? -20.220 -6.495 16.563 1.00 90.94 429 GLN A CA 1
ATOM 3361 C C . GLN A 1 429 ? -19.645 -5.245 17.237 1.00 90.94 429 GLN A C 1
ATOM 3363 O O . GLN A 1 429 ? -19.636 -5.182 18.462 1.00 90.94 429 GLN A O 1
ATOM 3368 N N . ASN A 1 430 ? -19.213 -4.246 16.461 1.00 92.44 430 ASN A N 1
ATOM 3369 C CA . ASN A 1 430 ? -18.689 -2.995 17.007 1.00 92.44 430 ASN A CA 1
ATOM 3370 C C . ASN A 1 430 ? -19.774 -2.184 17.721 1.00 92.44 430 ASN A C 1
ATOM 3372 O O . ASN A 1 430 ? -19.583 -1.754 18.856 1.00 92.44 430 ASN A O 1
ATOM 3376 N N . TYR A 1 431 ? -20.931 -2.006 17.078 1.00 95.00 431 TYR A N 1
ATOM 3377 C CA . TYR A 1 431 ? -22.049 -1.238 17.632 1.00 95.00 431 TYR A CA 1
ATOM 3378 C C . TYR A 1 431 ? -22.791 -1.999 18.740 1.00 95.00 431 TYR A C 1
ATOM 3380 O O . TYR A 1 431 ? -23.369 -1.380 19.635 1.00 95.00 431 TYR A O 1
ATOM 3388 N N . GLY A 1 432 ? -22.733 -3.333 18.732 1.00 94.19 432 GLY A N 1
ATOM 3389 C CA . GLY A 1 432 ? -23.323 -4.166 19.771 1.00 94.19 432 GLY A CA 1
ATOM 3390 C C . GLY A 1 432 ? -24.837 -3.981 19.850 1.00 94.19 432 GLY A C 1
ATOM 3391 O O . GLY A 1 432 ? -25.549 -4.107 18.850 1.00 94.19 432 GLY A O 1
ATOM 3392 N N . LYS A 1 433 ? -25.344 -3.648 21.039 1.00 95.19 433 LYS A N 1
ATOM 3393 C CA . LYS A 1 433 ? -26.769 -3.353 21.262 1.00 95.19 433 LYS A CA 1
ATOM 3394 C C . LYS A 1 433 ? -27.242 -2.010 20.692 1.00 95.19 433 LYS A C 1
ATOM 3396 O O . LYS A 1 433 ? -28.447 -1.751 20.708 1.00 95.19 433 LYS A O 1
ATOM 3401 N N . TYR A 1 434 ? -26.333 -1.138 20.256 1.00 96.94 434 TYR A N 1
ATOM 3402 C CA . TYR A 1 434 ? -26.666 0.218 19.833 1.00 96.94 434 TYR A CA 1
ATOM 3403 C C . TYR A 1 434 ? -27.055 0.306 18.355 1.00 96.94 434 TYR A C 1
ATOM 3405 O O . TYR A 1 434 ? -26.419 -0.269 17.477 1.00 96.94 434 TYR A O 1
ATOM 3413 N N . GLU A 1 435 ? -28.082 1.103 18.074 1.00 94.75 435 GLU A N 1
ATOM 3414 C CA . GLU A 1 435 ? -28.390 1.556 16.718 1.00 94.75 435 GLU A CA 1
ATOM 3415 C C . GLU A 1 435 ? -27.441 2.697 16.329 1.00 94.75 435 GLU A C 1
ATOM 3417 O O . GLU A 1 435 ? -27.187 3.607 17.121 1.00 94.75 435 GLU A O 1
ATOM 3422 N N . MET A 1 436 ? -26.949 2.677 15.089 1.00 95.12 436 MET A N 1
ATOM 3423 C CA . MET A 1 436 ? -26.180 3.792 14.536 1.00 95.12 436 MET A CA 1
ATOM 3424 C C . MET A 1 436 ? -27.062 5.056 14.460 1.00 95.12 436 MET A C 1
ATOM 3426 O O . MET A 1 436 ? -28.168 4.964 13.909 1.00 95.12 436 MET A O 1
ATOM 3430 N N . PRO A 1 437 ? -26.595 6.227 14.942 1.00 96.19 437 PRO A N 1
ATOM 3431 C CA . PRO A 1 437 ? -27.351 7.476 14.877 1.00 96.19 437 PRO A CA 1
ATOM 3432 C C . PRO A 1 437 ? -27.833 7.823 13.468 1.00 96.19 437 PRO A C 1
ATOM 3434 O O . PRO A 1 437 ? -27.078 7.745 12.496 1.00 96.19 437 PRO A O 1
ATOM 3437 N N . ASP A 1 438 ? -29.077 8.288 13.346 1.00 95.88 438 ASP A N 1
ATOM 3438 C CA . ASP A 1 438 ? -29.647 8.667 12.046 1.00 95.88 438 ASP A CA 1
ATOM 3439 C C . ASP A 1 438 ? -28.910 9.847 11.406 1.00 95.88 438 ASP A C 1
ATOM 3441 O O . ASP A 1 438 ? -28.850 9.954 10.180 1.00 95.88 438 ASP A O 1
ATOM 3445 N N . MET A 1 439 ? -28.335 10.731 12.225 1.00 95.69 439 MET A N 1
ATOM 3446 C CA . MET A 1 439 ? -27.498 11.821 11.736 1.00 95.69 439 MET A CA 1
ATOM 3447 C C . MET A 1 439 ? -26.187 11.294 11.144 1.00 95.69 439 MET A C 1
ATOM 3449 O O . MET A 1 439 ? -25.799 11.761 10.080 1.00 95.69 439 MET A O 1
ATOM 3453 N N . LEU A 1 440 ? -25.552 10.293 11.763 1.00 95.69 440 LEU A N 1
ATOM 3454 C CA . LEU A 1 440 ? -24.337 9.667 11.231 1.00 95.69 440 LEU A CA 1
ATOM 3455 C C . LEU A 1 440 ? -24.618 8.967 9.895 1.00 95.69 440 LEU A C 1
ATOM 3457 O O . LEU A 1 440 ? -23.911 9.211 8.923 1.00 95.69 440 LEU A O 1
ATOM 3461 N N . LYS A 1 441 ? -25.717 8.206 9.789 1.00 95.12 441 LYS A N 1
ATOM 3462 C CA . LYS A 1 441 ? -26.155 7.606 8.510 1.00 95.12 441 LYS A CA 1
ATOM 3463 C C . LYS A 1 441 ? -26.325 8.658 7.407 1.00 95.12 441 LYS A C 1
ATOM 3465 O O . LYS A 1 441 ? -25.961 8.427 6.258 1.00 95.12 441 LYS A O 1
ATOM 3470 N N . GLN A 1 442 ? -26.889 9.820 7.748 1.00 95.81 442 GLN A N 1
ATOM 3471 C CA . GLN A 1 442 ? -27.058 10.929 6.806 1.00 95.81 442 GLN A CA 1
ATOM 3472 C C . GLN A 1 442 ? -25.736 11.622 6.453 1.00 95.81 442 GLN A C 1
ATOM 3474 O O . GLN A 1 442 ? -25.605 12.098 5.328 1.00 95.81 442 GLN A O 1
ATOM 3479 N N . VAL A 1 443 ? -24.778 11.691 7.383 1.00 94.62 443 VAL A N 1
ATOM 3480 C CA . VAL A 1 443 ? -23.420 12.202 7.133 1.00 94.62 443 VAL A CA 1
ATOM 3481 C C . VAL A 1 443 ? -22.691 11.298 6.144 1.00 94.62 443 VAL A C 1
ATOM 3483 O O . VAL A 1 443 ? -22.225 11.807 5.131 1.00 94.62 443 VAL A O 1
ATOM 3486 N N . ILE A 1 444 ? -22.702 9.981 6.366 1.00 91.62 444 ILE A N 1
ATOM 3487 C CA . ILE A 1 444 ? -22.109 8.988 5.454 1.00 91.62 444 ILE A CA 1
ATOM 3488 C C . ILE A 1 444 ? -22.726 9.120 4.052 1.00 91.62 444 ILE A C 1
ATOM 3490 O O . ILE A 1 444 ? -22.020 9.288 3.063 1.00 91.62 444 ILE A O 1
ATOM 3494 N N . ALA A 1 445 ? -24.060 9.176 3.961 1.00 92.31 445 ALA A N 1
ATOM 3495 C CA . ALA A 1 445 ? -24.746 9.337 2.677 1.00 92.31 445 ALA A CA 1
ATOM 3496 C C . ALA A 1 445 ? -24.437 10.676 1.973 1.00 92.31 445 ALA A C 1
ATOM 3498 O O . ALA A 1 445 ? -24.410 10.739 0.743 1.00 92.31 445 ALA A O 1
ATOM 3499 N N . LEU A 1 446 ? -24.242 11.763 2.730 1.00 93.69 446 LEU A N 1
ATOM 3500 C CA . LEU A 1 446 ? -23.823 13.046 2.163 1.00 93.69 446 LEU A CA 1
ATOM 3501 C C . LEU A 1 446 ? -22.382 12.976 1.658 1.00 93.69 446 LEU A C 1
ATOM 3503 O O . LEU A 1 446 ? -22.079 13.551 0.615 1.00 93.69 446 LEU A O 1
ATOM 3507 N N . GLU A 1 447 ? -21.502 12.305 2.393 1.00 89.38 447 GLU A N 1
ATOM 3508 C CA . GLU A 1 447 ? -20.116 12.118 1.991 1.00 89.38 447 GLU A CA 1
ATOM 3509 C C . GLU A 1 447 ? -20.031 11.381 0.647 1.00 89.38 447 GLU A C 1
ATOM 3511 O O . GLU A 1 447 ? -19.385 11.884 -0.275 1.00 89.38 447 GLU A O 1
ATOM 3516 N N . ASP A 1 448 ? -20.778 10.284 0.480 1.00 84.44 448 ASP A N 1
ATOM 3517 C CA . ASP A 1 448 ? -20.908 9.563 -0.794 1.00 84.44 448 ASP A CA 1
ATOM 3518 C C . ASP A 1 448 ? -21.411 10.477 -1.925 1.00 84.44 448 ASP A C 1
ATOM 3520 O O . ASP A 1 448 ? -20.818 10.529 -3.006 1.00 84.44 448 ASP A O 1
ATOM 3524 N N . GLU A 1 449 ? -22.460 11.272 -1.668 1.00 89.44 449 GLU A N 1
ATOM 3525 C CA . GLU A 1 449 ? -23.002 12.239 -2.635 1.00 89.44 449 GLU A CA 1
ATOM 3526 C C . GLU A 1 449 ? -21.929 13.249 -3.085 1.00 89.44 449 GLU A C 1
ATOM 3528 O O . GLU A 1 449 ? -21.786 13.556 -4.275 1.00 89.44 449 GLU A O 1
ATOM 3533 N N . LEU A 1 450 ? -21.161 13.796 -2.140 1.00 85.00 450 LEU A N 1
ATOM 3534 C CA . LEU A 1 450 ? -20.120 14.784 -2.421 1.00 85.00 450 LEU A CA 1
ATOM 3535 C C . LEU A 1 450 ? -18.911 14.158 -3.121 1.00 85.00 450 LEU A C 1
ATOM 3537 O O . LEU A 1 450 ? -18.326 14.797 -4.004 1.00 85.00 450 LEU A O 1
ATOM 3541 N N . ARG A 1 451 ? -18.574 12.908 -2.798 1.00 81.38 451 ARG A N 1
ATOM 3542 C CA . ARG A 1 451 ? -17.539 12.117 -3.472 1.00 81.38 451 ARG A CA 1
ATOM 3543 C C . ARG A 1 451 ? -17.900 11.878 -4.938 1.00 81.38 451 ARG A C 1
ATOM 3545 O O . ARG A 1 451 ? -17.095 12.182 -5.819 1.00 81.38 451 ARG A O 1
ATOM 3552 N N . GLU A 1 452 ? -19.133 11.463 -5.230 1.00 80.25 452 GLU A N 1
ATOM 3553 C CA . GLU A 1 452 ? -19.641 11.296 -6.603 1.00 80.25 452 GLU A CA 1
ATOM 3554 C C . GLU A 1 452 ? -19.611 12.605 -7.405 1.00 80.25 452 GLU A C 1
ATOM 3556 O O . GLU A 1 452 ? -19.286 12.627 -8.597 1.00 80.25 452 GLU A O 1
ATOM 3561 N N . ARG A 1 453 ? -19.897 13.727 -6.738 1.00 81.81 453 ARG A N 1
ATOM 3562 C CA . ARG A 1 453 ? -19.823 15.077 -7.318 1.00 81.81 453 ARG A CA 1
ATOM 3563 C C . ARG A 1 453 ? -18.392 15.603 -7.447 1.00 81.81 453 ARG A C 1
ATOM 3565 O O . ARG A 1 453 ? -18.214 16.722 -7.932 1.00 81.81 453 ARG A O 1
ATOM 3572 N N . LYS A 1 454 ? -17.385 14.821 -7.036 1.00 81.44 454 LYS A N 1
ATOM 3573 C CA . LYS A 1 454 ? -15.968 15.206 -6.973 1.00 81.44 454 LYS A CA 1
ATOM 3574 C C . LYS A 1 454 ? -15.763 16.492 -6.184 1.00 81.44 454 LYS A C 1
ATOM 3576 O O . LYS A 1 454 ? -14.974 17.337 -6.597 1.00 81.44 454 LYS A O 1
ATOM 3581 N N . MET A 1 455 ? -16.516 16.675 -5.100 1.00 79.75 455 MET A N 1
ATOM 3582 C CA . MET A 1 455 ? -16.457 17.852 -4.229 1.00 79.75 455 MET A CA 1
ATOM 3583 C C . MET A 1 455 ? -15.503 17.687 -3.043 1.00 79.75 455 MET A C 1
ATOM 3585 O O . MET A 1 455 ? -15.089 18.692 -2.477 1.00 79.75 455 MET A O 1
ATOM 3589 N N . LEU A 1 456 ? -15.089 16.463 -2.736 1.00 78.06 456 LEU A N 1
ATOM 3590 C CA . LEU A 1 456 ? -14.029 16.190 -1.768 1.00 78.06 456 LEU A CA 1
ATOM 3591 C C . LEU A 1 456 ? -12.659 16.317 -2.473 1.00 78.06 456 LEU A C 1
ATOM 3593 O O . LEU A 1 456 ? -12.572 16.093 -3.687 1.00 78.06 456 LEU A O 1
ATOM 3597 N N . LEU A 1 457 ? -11.629 16.784 -1.769 1.00 57.59 457 LEU A N 1
ATOM 3598 C CA . LEU A 1 457 ? -10.229 16.847 -2.216 1.00 57.59 457 LEU A CA 1
ATOM 3599 C C . LEU A 1 457 ? -9.452 15.923 -1.268 1.00 57.59 457 LEU A C 1
ATOM 3601 O O . LEU A 1 457 ? -9.448 16.194 -0.076 1.00 57.59 457 LEU A O 1
ATOM 3605 N N . GLY A 1 458 ? -8.900 14.809 -1.749 1.00 52.66 458 GLY A N 1
ATOM 3606 C CA . GLY A 1 458 ? -8.029 13.936 -0.944 1.00 52.66 458 GLY A CA 1
ATOM 3607 C C . GLY A 1 458 ? -8.647 13.072 0.176 1.00 52.66 458 GLY A C 1
ATOM 3608 O O . GLY A 1 458 ? -8.063 12.042 0.477 1.00 52.66 458 GLY A O 1
ATOM 3609 N N . GLY A 1 459 ? -9.817 13.383 0.757 1.00 56.50 459 GLY A N 1
ATOM 3610 C CA . GLY A 1 459 ? -10.465 12.507 1.758 1.00 56.50 459 GLY A CA 1
ATOM 3611 C C . GLY A 1 459 ? -11.539 13.178 2.630 1.00 56.50 459 GLY A C 1
ATOM 3612 O O . GLY A 1 459 ? -11.498 14.387 2.831 1.00 56.50 459 GLY A O 1
ATOM 3613 N N . GLY A 1 460 ? -12.504 12.373 3.109 1.00 67.12 460 GLY A N 1
ATOM 3614 C CA . GLY A 1 460 ? -13.483 12.678 4.172 1.00 67.12 460 GLY A CA 1
ATOM 3615 C C . GLY A 1 460 ? -14.391 13.910 4.022 1.00 67.12 460 GLY A C 1
ATOM 3616 O O . GLY A 1 460 ? -14.314 14.685 3.069 1.00 67.12 460 GLY A O 1
ATOM 3617 N N . LEU A 1 461 ? -15.286 14.109 4.990 1.00 75.62 461 LEU A N 1
ATOM 3618 C CA . LEU A 1 461 ? -16.129 15.295 5.122 1.00 75.62 461 LEU A CA 1
ATOM 3619 C C . LEU A 1 461 ? -15.527 16.265 6.154 1.00 75.62 461 LEU A C 1
ATOM 3621 O O . LEU A 1 461 ? -15.744 16.113 7.351 1.00 75.62 461 LEU A O 1
ATOM 3625 N N . ILE A 1 462 ? -14.856 17.325 5.684 1.00 75.38 462 ILE A N 1
ATOM 3626 C CA . ILE A 1 462 ? -14.215 18.349 6.540 1.00 75.38 462 ILE A CA 1
ATOM 3627 C C . ILE A 1 462 ? -13.103 17.727 7.409 1.00 75.38 462 ILE A C 1
ATOM 3629 O O . ILE A 1 462 ? -13.093 17.918 8.616 1.00 75.38 462 ILE A O 1
ATOM 3633 N N . HIS A 1 463 ? -12.164 17.020 6.768 1.00 75.50 463 HIS A N 1
ATOM 3634 C CA . HIS A 1 463 ? -11.061 16.219 7.336 1.00 75.50 463 HIS A CA 1
ATOM 3635 C C . HIS A 1 463 ? -11.425 14.759 7.690 1.00 75.50 463 HIS A C 1
ATOM 3637 O O . HIS A 1 463 ? -10.962 13.876 6.956 1.00 75.50 463 HIS A O 1
ATOM 3643 N N . PRO A 1 464 ? -12.287 14.445 8.684 1.00 84.50 464 PRO A N 1
ATOM 3644 C CA . PRO A 1 464 ? -12.613 13.062 9.000 1.00 84.50 464 PRO A CA 1
ATOM 3645 C C . PRO A 1 464 ? -13.410 12.373 7.896 1.00 84.50 464 PRO A C 1
ATOM 3647 O O . PRO A 1 464 ? -14.345 12.934 7.325 1.00 84.50 464 PRO A O 1
ATOM 3650 N N . TYR A 1 465 ? -13.074 11.119 7.645 1.00 86.25 465 TYR A N 1
ATOM 3651 C CA . TYR A 1 465 ? -13.873 10.162 6.900 1.00 86.25 465 TYR A CA 1
ATOM 3652 C C . TYR A 1 465 ? -14.860 9.459 7.836 1.00 86.25 465 TYR A C 1
ATOM 3654 O O . TYR A 1 465 ? -14.469 8.972 8.899 1.00 86.25 465 TYR A O 1
ATOM 3662 N N . PHE A 1 466 ? -16.140 9.426 7.458 1.00 89.75 466 PHE A N 1
ATOM 3663 C CA . PHE A 1 466 ? -17.211 8.848 8.272 1.00 89.75 466 PHE A CA 1
ATOM 3664 C C . PHE A 1 466 ? -17.643 7.486 7.739 1.00 89.75 466 PHE A C 1
ATOM 3666 O O . PHE A 1 466 ? -18.018 7.359 6.576 1.00 89.75 466 PHE A O 1
ATOM 3673 N N . GLU A 1 467 ? -17.704 6.483 8.615 1.00 84.62 467 GLU A N 1
ATOM 3674 C CA . GLU A 1 467 ? -18.140 5.139 8.241 1.00 84.62 467 GLU A CA 1
ATOM 3675 C C . GLU A 1 467 ? -18.774 4.391 9.427 1.00 84.62 467 GLU A C 1
ATOM 3677 O O . GLU A 1 467 ? -18.538 4.680 10.603 1.00 84.62 467 GLU A O 1
ATOM 3682 N N . GLY A 1 468 ? -19.591 3.378 9.128 1.00 82.12 468 GLY A N 1
ATOM 3683 C CA . GLY A 1 468 ? -19.932 2.350 10.103 1.00 82.12 468 GLY A CA 1
ATOM 3684 C C . GLY A 1 468 ? -18.748 1.422 10.340 1.00 82.12 468 GLY A C 1
ATOM 3685 O O . GLY A 1 468 ? -18.757 0.309 9.840 1.00 82.12 468 GLY A O 1
ATOM 3686 N N . PHE A 1 469 ? -17.733 1.853 11.084 1.00 82.00 469 PHE A N 1
ATOM 3687 C CA . PHE A 1 469 ? -16.542 1.031 11.288 1.00 82.00 469 PHE A CA 1
ATOM 3688 C C . PHE A 1 469 ? -16.859 -0.329 11.926 1.00 82.00 469 PHE A C 1
ATOM 3690 O O . PHE A 1 469 ? -17.636 -0.440 12.884 1.00 82.00 469 PHE A O 1
ATOM 3697 N N . GLY A 1 470 ? -16.236 -1.377 11.383 1.00 84.56 470 GLY A N 1
ATOM 3698 C CA . GLY A 1 470 ? -16.256 -2.719 11.958 1.00 84.56 470 GLY A CA 1
ATOM 3699 C C . GLY A 1 470 ? -15.397 -2.824 13.221 1.00 84.56 470 GLY A C 1
ATOM 3700 O O . GLY A 1 470 ? -14.557 -1.970 13.486 1.00 84.56 470 GLY A O 1
ATOM 3701 N N . ILE A 1 471 ? -15.578 -3.897 13.997 1.00 82.69 471 ILE A N 1
ATOM 3702 C CA . ILE A 1 471 ? -14.935 -4.061 15.317 1.00 82.69 471 ILE A CA 1
ATOM 3703 C C . ILE A 1 471 ? -13.396 -4.070 15.272 1.00 82.69 471 ILE A C 1
ATOM 3705 O O . ILE A 1 471 ? -12.761 -3.747 16.270 1.00 82.69 471 ILE A O 1
ATOM 3709 N N . GLY A 1 472 ? -12.804 -4.387 14.115 1.00 78.75 472 GLY A N 1
ATOM 3710 C CA . GLY A 1 472 ? -11.353 -4.386 13.907 1.00 78.75 472 GLY A CA 1
ATOM 3711 C C . GLY A 1 472 ? -10.719 -3.006 13.696 1.00 78.75 472 GLY A C 1
ATOM 3712 O O . GLY A 1 472 ? -9.500 -2.920 13.641 1.00 78.75 472 GLY A O 1
ATOM 3713 N N . TYR A 1 473 ? -11.507 -1.934 13.578 1.00 78.00 473 TYR A N 1
ATOM 3714 C CA . TYR A 1 473 ? -11.003 -0.569 13.378 1.00 78.00 473 TYR A CA 1
ATOM 3715 C C . TYR A 1 473 ? -10.843 0.151 14.720 1.00 78.00 473 TYR A C 1
ATOM 3717 O O . TYR A 1 473 ? -11.612 1.052 15.051 1.00 78.00 473 TYR A O 1
ATOM 3725 N N . ARG A 1 474 ? -9.890 -0.315 15.531 1.00 86.25 474 ARG A N 1
ATOM 3726 C CA . ARG A 1 474 ? -9.579 0.201 16.871 1.00 86.25 474 ARG A CA 1
ATOM 3727 C C . ARG A 1 474 ? -8.071 0.111 17.086 1.00 86.25 474 ARG A C 1
ATOM 3729 O O . ARG A 1 474 ? -7.501 -0.935 16.796 1.00 86.25 474 ARG A O 1
ATOM 3736 N N . TYR A 1 475 ? -7.456 1.153 17.632 1.00 86.00 475 TYR A N 1
ATOM 3737 C CA . TYR A 1 475 ? -6.095 1.069 18.173 1.00 86.00 475 TYR A CA 1
ATOM 3738 C C . TYR A 1 475 ? -6.088 0.412 19.542 1.00 86.00 475 TYR A C 1
ATOM 3740 O O . TYR A 1 475 ? -7.114 0.367 20.230 1.00 86.00 475 TYR A O 1
ATOM 3748 N N . GLU A 1 476 ? -4.913 -0.026 19.963 1.00 85.00 476 GLU A N 1
ATOM 3749 C CA . GLU A 1 476 ? -4.661 -0.555 21.290 1.00 85.00 476 GLU A CA 1
ATOM 3750 C C . GLU A 1 476 ? -5.032 0.456 22.384 1.00 85.00 476 GLU A C 1
ATOM 3752 O O . GLU A 1 476 ? -5.559 0.070 23.417 1.00 85.00 476 GLU A O 1
ATOM 3757 N N . SER A 1 477 ? -4.894 1.758 22.133 1.00 87.25 477 SER A N 1
ATOM 3758 C CA . SER A 1 477 ? -5.316 2.816 23.059 1.00 87.25 477 SER A CA 1
ATOM 3759 C C . SER A 1 477 ? -6.829 3.084 23.076 1.00 87.25 477 SER A C 1
ATOM 3761 O O . SER A 1 477 ? -7.294 3.913 23.852 1.00 87.25 477 SER A O 1
ATOM 3763 N N . THR A 1 478 ? -7.632 2.407 22.241 1.00 92.56 478 THR A N 1
ATOM 3764 C CA . THR A 1 478 ? -9.083 2.659 22.138 1.00 92.56 478 THR A CA 1
ATOM 3765 C C . THR A 1 478 ? -9.826 2.038 23.323 1.00 92.56 478 THR A C 1
ATOM 3767 O O . THR A 1 478 ? -9.973 0.806 23.352 1.00 92.56 478 THR A O 1
ATOM 3770 N N . PRO A 1 479 ? -10.413 2.831 24.242 1.00 94.81 479 PRO A N 1
ATOM 3771 C CA . PRO A 1 479 ? -11.092 2.280 25.413 1.00 94.81 479 PRO A CA 1
ATOM 3772 C C . PRO A 1 479 ? -12.205 1.307 25.014 1.00 94.81 479 PRO A C 1
ATOM 3774 O O . PRO A 1 479 ? -12.957 1.553 24.065 1.00 94.81 479 PRO A O 1
ATOM 3777 N N . ILE A 1 480 ? -12.330 0.177 25.716 1.00 94.81 480 ILE A N 1
ATOM 3778 C CA . ILE A 1 480 ? -13.225 -0.930 25.319 1.00 94.81 480 ILE A CA 1
ATOM 3779 C C . ILE A 1 480 ? -14.713 -0.546 25.254 1.00 94.81 480 ILE A C 1
ATOM 3781 O O . ILE A 1 480 ? -15.503 -1.231 24.602 1.00 94.81 480 ILE A O 1
ATOM 3785 N N . ASP A 1 481 ? -15.092 0.566 25.880 1.00 96.50 481 ASP A N 1
ATOM 3786 C CA . ASP A 1 481 ? -16.433 1.143 25.877 1.00 96.50 481 ASP A CA 1
ATOM 3787 C C . ASP A 1 481 ? -16.608 2.317 24.890 1.00 96.50 481 ASP A C 1
ATOM 3789 O O . ASP A 1 481 ? -17.630 3.009 24.925 1.00 96.50 481 ASP A O 1
ATOM 3793 N N . VAL A 1 482 ? -15.653 2.516 23.976 1.00 96.56 482 VAL A N 1
ATOM 3794 C CA . VAL A 1 482 ? -15.733 3.452 22.844 1.00 96.56 482 VAL A CA 1
ATOM 3795 C C . VAL A 1 482 ? -16.103 2.715 21.552 1.00 96.56 482 VAL A C 1
ATOM 3797 O O . VAL A 1 482 ? -15.563 1.645 21.267 1.00 96.56 482 VAL A O 1
ATOM 3800 N N . ILE A 1 483 ? -17.016 3.282 20.753 1.00 96.56 483 ILE A N 1
ATOM 3801 C CA . ILE A 1 483 ? -17.422 2.768 19.428 1.00 96.56 483 ILE A CA 1
ATOM 3802 C C . ILE A 1 483 ? -16.943 3.735 18.333 1.00 96.56 483 ILE A C 1
ATOM 3804 O O . ILE A 1 483 ? -17.548 4.802 18.191 1.00 96.56 483 ILE A O 1
ATOM 3808 N N . PRO A 1 484 ? -15.906 3.392 17.548 1.00 94.38 484 PRO A N 1
ATOM 3809 C CA . PRO A 1 484 ? -15.411 4.241 16.462 1.00 94.38 484 PRO A CA 1
ATOM 3810 C C . PRO A 1 484 ? -16.447 4.497 15.356 1.00 94.38 484 PRO A C 1
ATOM 3812 O O . PRO A 1 484 ? -17.216 3.601 14.995 1.00 94.38 484 PRO A O 1
ATOM 3815 N N . PHE A 1 485 ? -16.456 5.715 14.804 1.00 94.25 485 PHE A N 1
ATOM 3816 C CA . PHE A 1 485 ? -17.351 6.126 13.707 1.00 94.25 485 PHE A CA 1
ATOM 3817 C C . PHE A 1 485 ? -16.731 7.105 12.687 1.00 94.25 485 PHE A C 1
ATOM 3819 O O . PHE A 1 485 ? -17.338 7.342 11.641 1.00 94.25 485 PHE A O 1
ATOM 3826 N N . ALA A 1 486 ? -15.566 7.699 12.971 1.00 91.25 486 ALA A N 1
ATOM 3827 C CA . ALA A 1 486 ? -14.849 8.573 12.034 1.00 91.25 486 ALA A CA 1
ATOM 3828 C C . ALA A 1 486 ? -13.323 8.436 12.193 1.00 91.25 486 ALA A C 1
ATOM 3830 O O . ALA A 1 486 ? -12.867 8.138 13.294 1.00 91.25 486 ALA A O 1
ATOM 3831 N N . MET A 1 487 ? -12.547 8.678 11.133 1.00 86.81 487 MET A N 1
ATOM 3832 C CA . MET A 1 487 ? -11.072 8.633 11.127 1.00 86.81 487 MET A CA 1
ATOM 3833 C C . MET A 1 487 ? -10.494 9.804 10.320 1.00 86.81 487 MET A C 1
ATOM 3835 O O . MET A 1 487 ? -11.101 10.198 9.328 1.00 86.81 487 MET A O 1
ATOM 3839 N N . ASP A 1 488 ? -9.364 10.379 10.733 1.00 78.62 488 ASP A N 1
ATOM 3840 C CA . ASP A 1 488 ? -8.679 11.439 9.972 1.00 78.62 488 ASP A CA 1
ATOM 3841 C C . ASP A 1 488 ? -7.871 10.860 8.785 1.00 78.62 488 ASP A C 1
ATOM 3843 O O . ASP A 1 488 ? -7.428 9.715 8.835 1.00 78.62 488 ASP A O 1
ATOM 3847 N N . ASN A 1 489 ? -7.718 11.621 7.693 1.00 61.22 489 ASN A N 1
ATOM 3848 C CA . ASN A 1 489 ? -7.160 11.138 6.417 1.00 61.22 489 ASN A CA 1
ATOM 3849 C C . ASN A 1 489 ? -5.739 11.624 6.090 1.00 61.22 489 ASN A C 1
ATOM 3851 O O . ASN A 1 489 ? -5.150 11.090 5.153 1.00 61.22 489 ASN A O 1
ATOM 3855 N N . TYR A 1 490 ? -5.222 12.666 6.753 1.00 53.88 490 TYR A N 1
ATOM 3856 C CA . TYR A 1 490 ? -4.078 13.416 6.205 1.00 53.88 490 TYR A CA 1
ATOM 3857 C C . TYR A 1 490 ? -2.701 13.085 6.787 1.00 53.88 490 TYR A C 1
ATOM 3859 O O . TYR A 1 490 ? -1.725 13.220 6.061 1.00 53.88 490 TYR A O 1
ATOM 3867 N N . ASP A 1 491 ? -2.613 12.642 8.034 1.00 46.19 491 ASP A N 1
ATOM 3868 C CA . ASP A 1 491 ? -1.426 12.036 8.647 1.00 46.19 491 ASP A CA 1
ATOM 3869 C C . ASP A 1 491 ? -1.834 11.652 10.077 1.00 46.19 491 ASP A C 1
ATOM 3871 O O . ASP A 1 491 ? -2.582 12.387 10.719 1.00 46.19 491 ASP A O 1
ATOM 3875 N N . ASP A 1 492 ? -1.354 10.501 10.542 1.00 51.41 492 ASP A N 1
ATOM 3876 C CA . ASP A 1 492 ? -1.482 9.977 11.908 1.00 51.41 492 ASP A CA 1
ATOM 3877 C C . ASP A 1 492 ? -2.898 9.578 12.359 1.00 51.41 492 ASP A C 1
ATOM 3879 O O . ASP A 1 492 ? -3.669 10.394 12.841 1.00 51.41 492 ASP A O 1
ATOM 3883 N N . GLU A 1 493 ? -3.211 8.284 12.204 1.00 70.25 493 GLU A N 1
ATOM 3884 C CA . GLU A 1 493 ? -3.873 7.348 13.144 1.00 70.25 493 GLU A CA 1
ATOM 3885 C C . GLU A 1 493 ? -4.928 7.847 14.168 1.00 70.25 493 GLU A C 1
ATOM 3887 O O . GLU A 1 493 ? -5.206 7.187 15.169 1.00 70.25 493 GLU A O 1
ATOM 3892 N N . VAL A 1 494 ? -5.580 8.982 13.937 1.00 85.81 494 VAL A N 1
ATOM 3893 C CA . VAL A 1 494 ? -6.593 9.545 14.828 1.00 85.81 494 VAL A CA 1
ATOM 3894 C C . VAL A 1 494 ? -7.964 9.049 14.408 1.00 85.81 494 VAL A C 1
ATOM 3896 O O . VAL A 1 494 ? -8.367 9.161 13.247 1.00 85.81 494 VAL A O 1
ATOM 3899 N N . HIS A 1 495 ? -8.735 8.563 15.375 1.00 90.81 495 HIS A N 1
ATOM 3900 C CA . HIS A 1 495 ? -10.142 8.252 15.156 1.00 90.81 495 HIS A CA 1
ATOM 3901 C C . HIS A 1 495 ? -11.038 8.833 16.245 1.00 90.81 495 HIS A C 1
ATOM 3903 O O . HIS A 1 495 ? -10.604 9.205 17.336 1.00 90.81 495 HIS A O 1
ATOM 3909 N N . TYR A 1 496 ? -12.324 8.914 15.924 1.00 93.94 496 TYR A N 1
ATOM 3910 C CA . TYR A 1 496 ? -13.363 9.424 16.800 1.00 93.94 496 TYR A CA 1
ATOM 3911 C C . TYR A 1 496 ? -14.384 8.335 17.093 1.00 93.94 496 TYR A C 1
ATOM 3913 O O . TYR A 1 496 ? -14.774 7.571 16.204 1.00 93.94 496 TYR A O 1
ATOM 3921 N N . GLY A 1 497 ? -14.849 8.283 18.339 1.00 96.19 497 GLY A N 1
ATOM 3922 C CA . GLY A 1 497 ? -15.787 7.264 18.785 1.00 96.19 497 GLY A CA 1
ATOM 3923 C C . GLY A 1 497 ? -16.799 7.747 19.817 1.00 96.19 497 GLY A C 1
ATOM 3924 O O . GLY A 1 497 ? -16.612 8.761 20.488 1.00 96.19 497 GLY A O 1
ATOM 3925 N N . PHE A 1 498 ? -17.904 7.013 19.927 1.00 98.25 498 PHE A N 1
ATOM 3926 C CA . PHE A 1 498 ? -18.934 7.231 20.938 1.00 98.25 498 PHE A CA 1
ATOM 3927 C C . PHE A 1 498 ? -18.517 6.601 22.262 1.00 98.25 498 PHE A C 1
ATOM 3929 O O . PHE A 1 498 ? -18.311 5.391 22.316 1.00 98.25 498 PHE A O 1
ATOM 3936 N N . LEU A 1 499 ? -18.471 7.388 23.333 1.00 97.94 499 LEU A N 1
ATOM 3937 C CA . LEU A 1 499 ? -18.255 6.894 24.688 1.00 97.94 499 LEU A CA 1
ATOM 3938 C C . LEU A 1 499 ? -19.563 6.340 25.259 1.00 97.94 499 LEU A C 1
ATOM 3940 O O . LEU A 1 499 ? -20.493 7.093 25.552 1.00 97.94 499 LEU A O 1
ATOM 3944 N N . THR A 1 500 ? -19.644 5.019 25.408 1.00 97.25 500 THR A N 1
ATOM 3945 C CA . THR A 1 500 ? -20.865 4.340 25.877 1.00 97.25 500 THR A CA 1
ATOM 3946 C C . THR A 1 500 ? -20.974 4.258 27.397 1.00 97.25 500 THR A C 1
ATOM 3948 O O . THR A 1 500 ? -22.040 3.893 27.905 1.00 97.25 500 THR A O 1
ATOM 3951 N N . ASP A 1 501 ? -19.892 4.600 28.108 1.00 96.25 501 ASP A N 1
ATOM 3952 C CA . ASP A 1 501 ? -19.769 4.497 29.562 1.00 96.25 501 ASP A CA 1
ATOM 3953 C C . ASP A 1 501 ? -20.183 3.100 30.046 1.00 96.25 501 ASP A C 1
ATOM 3955 O O . ASP A 1 501 ? -21.146 2.952 30.802 1.00 96.25 501 ASP A O 1
ATOM 3959 N N . PHE A 1 502 ? -19.505 2.071 29.527 1.00 96.06 502 PHE A N 1
ATOM 3960 C CA . PHE A 1 502 ? -19.813 0.649 29.750 1.00 96.06 502 PHE A CA 1
ATOM 3961 C C . PHE A 1 502 ? -21.298 0.317 29.559 1.00 96.06 502 PHE A C 1
ATOM 3963 O O . PHE A 1 502 ? -21.956 -0.317 30.389 1.00 96.06 502 PHE A O 1
ATOM 3970 N N . GLY A 1 503 ? -21.862 0.813 28.462 1.00 93.38 503 GLY A N 1
ATOM 3971 C CA . GLY A 1 503 ? -23.236 0.531 28.092 1.00 93.38 503 GLY A CA 1
ATOM 3972 C C . GLY A 1 503 ? -24.311 1.267 28.908 1.00 93.38 503 GLY A C 1
ATOM 3973 O O . GLY A 1 503 ? -25.481 0.872 28.812 1.00 93.38 503 GLY A O 1
ATOM 3974 N N . THR A 1 504 ? -23.956 2.275 29.716 1.00 92.25 504 THR A N 1
ATOM 3975 C CA . THR A 1 504 ? -24.910 3.041 30.547 1.00 92.25 504 THR A CA 1
ATOM 3976 C C . THR A 1 504 ? -25.668 4.110 29.764 1.00 92.25 504 THR A C 1
ATOM 3978 O O . THR A 1 504 ? -26.775 4.490 30.160 1.00 92.25 504 THR A O 1
ATOM 3981 N N . VAL A 1 505 ? -25.122 4.566 28.634 1.00 93.75 505 VAL A N 1
ATOM 3982 C CA . VAL A 1 505 ? -25.823 5.486 27.735 1.00 93.75 505 VAL A CA 1
ATOM 3983 C C . VAL A 1 505 ? -27.010 4.772 27.080 1.00 93.75 505 VAL A C 1
ATOM 3985 O O . VAL A 1 505 ? -26.905 3.623 26.647 1.00 93.75 505 VAL A O 1
ATOM 3988 N N . SER A 1 506 ? -28.155 5.458 26.998 1.00 91.56 506 SER A N 1
ATOM 3989 C CA . SER A 1 506 ? -29.402 4.880 26.482 1.00 91.56 506 SER A CA 1
ATOM 3990 C C . SER A 1 506 ? -29.403 4.701 24.957 1.00 91.56 506 SER A C 1
ATOM 3992 O O . SER A 1 506 ? -29.979 3.740 24.447 1.00 91.56 506 SER A O 1
ATOM 3994 N N . ASN A 1 507 ? -28.754 5.619 24.237 1.00 96.19 507 ASN A N 1
ATOM 3995 C CA . ASN A 1 507 ? -28.597 5.634 22.785 1.00 96.19 507 ASN A CA 1
ATOM 3996 C C . ASN A 1 507 ? -27.396 6.514 22.380 1.00 96.19 507 ASN A C 1
ATOM 3998 O O . ASN A 1 507 ? -27.009 7.418 23.117 1.00 96.19 507 ASN A O 1
ATOM 4002 N N . LEU A 1 508 ? -26.822 6.285 21.198 1.00 97.62 508 LEU A N 1
ATOM 4003 C CA . LEU A 1 508 ? -25.594 6.972 20.776 1.00 97.62 508 LEU A CA 1
ATOM 4004 C C . LEU A 1 508 ? -25.782 8.462 20.429 1.00 97.62 508 LEU A C 1
ATOM 4006 O O . LEU A 1 508 ? -24.787 9.176 20.341 1.00 97.62 508 LEU A O 1
ATOM 4010 N N . ASP A 1 509 ? -27.014 8.974 20.301 1.00 94.94 509 ASP A N 1
ATOM 4011 C CA . ASP A 1 509 ? -27.243 10.420 20.139 1.00 94.94 509 ASP A CA 1
ATOM 4012 C C . ASP A 1 509 ? -26.913 11.211 21.423 1.00 94.94 509 ASP A C 1
ATOM 4014 O O . ASP A 1 509 ? -26.684 12.421 21.364 1.00 94.94 509 ASP A O 1
ATOM 4018 N N . GLU A 1 510 ? -26.876 10.543 22.581 1.00 92.81 510 GLU A N 1
ATOM 4019 C CA . GLU A 1 510 ? -26.551 11.127 23.892 1.00 92.81 510 GLU A CA 1
ATOM 4020 C C . GLU A 1 510 ? -25.098 10.878 24.330 1.00 92.81 510 GLU A C 1
ATOM 4022 O O . GLU A 1 510 ? -24.657 11.453 25.328 1.00 92.81 510 GLU A O 1
ATOM 4027 N N . ALA A 1 511 ? -24.368 10.014 23.620 1.00 97.56 511 ALA A N 1
ATOM 4028 C CA . ALA A 1 511 ? -23.006 9.626 23.970 1.00 97.56 511 ALA A CA 1
ATOM 4029 C C . ALA A 1 511 ? -22.019 10.767 23.702 1.00 97.56 511 ALA A C 1
ATOM 4031 O O . ALA A 1 511 ? -22.062 11.389 22.640 1.00 97.56 511 ALA A O 1
ATOM 4032 N N . ALA A 1 512 ? -21.094 11.004 24.635 1.00 97.81 512 ALA A N 1
ATOM 4033 C CA . ALA A 1 512 ? -19.978 11.912 24.395 1.00 97.81 512 ALA A CA 1
ATOM 4034 C C . ALA A 1 512 ? -19.084 11.373 23.267 1.00 97.81 512 ALA A C 1
ATOM 4036 O O . ALA A 1 512 ? -19.022 10.166 23.031 1.00 97.81 512 ALA A O 1
ATOM 4037 N N . ILE A 1 513 ? -18.399 12.273 22.570 1.00 97.81 513 ILE A N 1
ATOM 4038 C CA . ILE A 1 513 ? -17.479 11.936 21.488 1.00 97.81 513 ILE A CA 1
ATOM 4039 C C . ILE A 1 513 ? -16.057 12.045 22.004 1.00 97.81 513 ILE A C 1
ATOM 4041 O O . ILE A 1 513 ? -15.673 13.070 22.575 1.00 97.81 513 ILE A O 1
ATOM 4045 N N . VAL A 1 514 ? -15.299 10.985 21.772 1.00 95.81 514 VAL A N 1
ATOM 4046 C CA . VAL A 1 514 ? -13.903 10.845 22.161 1.00 95.81 514 VAL A CA 1
ATOM 4047 C C . VAL A 1 514 ? -13.041 10.864 20.909 1.00 95.81 514 VAL A C 1
ATOM 4049 O O . VAL A 1 514 ? -13.398 10.240 19.912 1.00 95.81 514 VAL A O 1
ATOM 4052 N N . ARG A 1 515 ? -11.929 11.590 20.970 1.00 93.75 515 ARG A N 1
ATOM 4053 C CA . ARG A 1 515 ? -10.799 11.517 20.045 1.00 93.75 515 ARG A CA 1
ATOM 4054 C C . ARG A 1 515 ? -9.783 10.540 20.625 1.00 93.75 515 ARG A C 1
ATOM 4056 O O . ARG A 1 515 ? -9.474 10.639 21.810 1.00 93.75 515 ARG A O 1
ATOM 4063 N N . VAL A 1 516 ? -9.274 9.641 19.795 1.00 91.94 516 VAL A N 1
ATOM 4064 C CA . VAL A 1 516 ? -8.193 8.715 20.136 1.00 91.94 516 VAL A CA 1
ATOM 4065 C C . VAL A 1 516 ? -7.015 8.981 19.201 1.00 91.94 516 VAL A C 1
ATOM 4067 O O . VAL A 1 516 ? -7.197 8.914 17.988 1.00 91.94 516 VAL A O 1
ATOM 4070 N N . SER A 1 517 ? -5.847 9.295 19.761 1.00 89.56 517 SER A N 1
ATOM 4071 C CA . SER A 1 517 ? -4.581 9.587 19.077 1.00 89.56 517 SER A CA 1
ATOM 4072 C C . SER A 1 517 ? -3.474 8.711 19.684 1.00 89.56 517 SER A C 1
ATOM 4074 O O . SER A 1 517 ? -2.953 9.046 20.744 1.00 89.56 517 SER A O 1
ATOM 4076 N N . PRO A 1 518 ? -3.131 7.552 19.092 1.00 81.88 518 PRO A N 1
ATOM 4077 C CA . PRO A 1 518 ? -2.278 6.546 19.739 1.00 81.88 518 PRO A CA 1
ATOM 4078 C C . PRO A 1 518 ? -0.830 6.996 19.996 1.00 81.88 518 PRO A C 1
ATOM 4080 O O . PRO A 1 518 ? -0.141 6.361 20.788 1.00 81.88 518 PRO A O 1
ATOM 4083 N N . TYR A 1 519 ? -0.371 8.073 19.354 1.00 77.75 519 TYR A N 1
ATOM 4084 C CA . TYR A 1 519 ? 1.007 8.568 19.451 1.00 77.75 519 TYR A CA 1
ATOM 4085 C C . TYR A 1 519 ? 1.191 9.768 20.387 1.00 77.75 519 TYR A C 1
ATOM 4087 O O . TYR A 1 519 ? 2.305 10.279 20.509 1.00 77.75 519 TYR A O 1
ATOM 4095 N N . GLU A 1 520 ? 0.121 10.240 21.024 1.00 78.44 520 GLU A N 1
ATOM 4096 C CA . GLU A 1 520 ? 0.185 11.318 22.012 1.00 78.44 520 GLU A CA 1
ATOM 4097 C C . GLU A 1 520 ? 0.338 10.762 23.429 1.00 78.44 520 GLU A C 1
ATOM 4099 O O . GLU A 1 520 ? -0.142 9.668 23.724 1.00 78.44 520 GLU A O 1
ATOM 4104 N N . ASP A 1 521 ? 0.979 11.541 24.309 1.00 74.94 521 ASP A N 1
ATOM 4105 C CA . ASP A 1 521 ? 1.145 11.188 25.727 1.00 74.94 521 ASP A CA 1
ATOM 4106 C C . ASP A 1 521 ? -0.216 10.966 26.417 1.00 74.94 521 ASP A C 1
ATOM 4108 O O . ASP A 1 521 ? -0.348 10.059 27.234 1.00 74.94 521 ASP A O 1
ATOM 4112 N N . ASP A 1 522 ? -1.234 11.745 26.027 1.00 80.38 522 ASP A N 1
ATOM 4113 C CA . ASP A 1 522 ? -2.624 11.599 26.464 1.00 80.38 522 ASP A CA 1
ATOM 4114 C C . ASP A 1 522 ? -3.500 11.134 25.287 1.00 80.38 522 ASP A C 1
ATOM 4116 O O . ASP A 1 522 ? -4.180 11.946 24.644 1.00 80.38 522 ASP A O 1
ATOM 4120 N N . PRO A 1 523 ? -3.515 9.826 24.975 1.00 83.62 523 PRO A N 1
ATOM 4121 C CA . PRO A 1 523 ? -4.035 9.321 23.712 1.00 83.62 523 PRO A CA 1
ATOM 4122 C C . PRO A 1 523 ? -5.554 9.428 23.574 1.00 83.62 523 PRO A C 1
ATOM 4124 O O . PRO A 1 523 ? -6.087 9.101 22.518 1.00 83.62 523 PRO A O 1
ATOM 4127 N N . VAL A 1 524 ? -6.284 9.839 24.613 1.00 91.62 524 VAL A N 1
ATOM 4128 C CA . VAL A 1 524 ? -7.749 9.816 24.650 1.00 91.62 524 VAL A CA 1
ATOM 4129 C C . VAL A 1 524 ? -8.289 11.135 25.209 1.00 91.62 524 VAL A C 1
ATOM 4131 O O . VAL A 1 524 ? -7.946 11.539 26.312 1.00 91.62 524 VAL A O 1
ATOM 4134 N N . GLN A 1 525 ? -9.167 11.813 24.461 1.00 92.50 525 GLN A N 1
ATOM 4135 C CA . GLN A 1 525 ? -9.724 13.122 24.842 1.00 92.50 525 GLN A CA 1
ATOM 4136 C C . GLN A 1 525 ? -11.224 13.219 24.533 1.00 92.50 525 GLN A C 1
ATOM 4138 O O . GLN A 1 525 ? -11.666 12.854 23.443 1.00 92.50 525 GLN A O 1
ATOM 4143 N N . ILE A 1 526 ? -12.034 13.770 25.446 1.00 95.19 526 ILE A N 1
ATOM 4144 C CA . ILE A 1 526 ? -13.441 14.102 25.147 1.00 95.19 526 ILE A CA 1
ATOM 4145 C C . ILE A 1 526 ? -13.488 15.418 24.364 1.00 95.19 526 ILE A C 1
ATOM 4147 O O . ILE A 1 526 ? -13.116 16.468 24.880 1.00 95.19 526 ILE A O 1
ATOM 4151 N N . VAL A 1 527 ? -14.022 15.374 23.143 1.00 95.00 527 VAL A N 1
ATOM 4152 C CA . VAL A 1 527 ? -14.048 16.521 22.215 1.00 95.00 527 VAL A CA 1
ATOM 4153 C C . VAL A 1 527 ? -15.454 17.057 21.941 1.00 95.00 527 VAL A C 1
ATOM 4155 O O . VAL A 1 527 ? -15.616 18.166 21.435 1.00 95.00 527 VAL A O 1
ATOM 4158 N N . ALA A 1 528 ? -16.508 16.308 22.283 1.00 97.38 528 ALA A N 1
ATOM 4159 C CA . ALA A 1 528 ? -17.875 16.825 22.243 1.00 97.38 528 ALA A CA 1
ATOM 4160 C C . ALA A 1 528 ? -18.818 16.085 23.199 1.00 97.38 528 ALA A C 1
ATOM 4162 O O . ALA A 1 528 ? -18.643 14.906 23.482 1.00 97.38 528 ALA A O 1
ATOM 4163 N N . GLY A 1 529 ? -19.882 16.751 23.651 1.00 96.94 529 GLY A N 1
ATOM 4164 C CA . GLY A 1 529 ? -20.903 16.130 24.498 1.00 96.94 529 GLY A CA 1
ATOM 4165 C C . GLY A 1 529 ? -21.892 15.230 23.753 1.00 96.94 529 GLY A C 1
ATOM 4166 O O . GLY A 1 529 ? -22.626 14.499 24.405 1.00 96.94 529 GLY A O 1
ATOM 4167 N N . ASN A 1 530 ? -21.952 15.319 22.419 1.00 97.25 530 ASN A N 1
ATOM 4168 C CA . ASN A 1 530 ? -22.709 14.428 21.535 1.00 97.25 530 ASN A CA 1
ATOM 4169 C C . ASN A 1 530 ? -22.315 14.627 20.065 1.00 97.25 530 ASN A C 1
ATOM 4171 O O . ASN A 1 530 ? -21.625 15.589 19.717 1.00 97.25 530 ASN A O 1
ATOM 4175 N N . PHE A 1 531 ? -22.812 13.749 19.188 1.00 97.06 531 PHE A N 1
ATOM 4176 C CA . PHE A 1 531 ? -22.520 13.788 17.753 1.00 97.06 531 PHE A CA 1
ATOM 4177 C C . PHE A 1 531 ? -22.959 15.088 17.068 1.00 97.06 531 PHE A C 1
ATOM 4179 O O . PHE A 1 531 ? -22.265 15.594 16.190 1.00 97.06 531 PHE A O 1
ATOM 4186 N N . ARG A 1 532 ? -24.082 15.693 17.483 1.00 96.75 532 ARG A N 1
ATOM 4187 C CA . ARG A 1 532 ? -24.511 16.982 16.918 1.00 96.75 532 ARG A CA 1
ATOM 4188 C C . ARG A 1 532 ? -23.517 18.089 17.257 1.00 96.75 532 ARG A C 1
ATOM 4190 O O . ARG A 1 532 ? -23.167 18.860 16.368 1.00 96.75 532 ARG A O 1
ATOM 4197 N N . ALA A 1 533 ? -23.066 18.163 18.506 1.00 97.44 533 ALA A N 1
ATOM 4198 C CA . ALA A 1 533 ? -22.075 19.145 18.925 1.00 97.44 533 ALA A CA 1
ATOM 4199 C C . ALA A 1 533 ? -20.722 18.914 18.237 1.00 97.44 533 ALA A C 1
ATOM 4201 O O . ALA A 1 533 ? -20.101 19.877 17.798 1.00 97.44 533 ALA A O 1
ATOM 4202 N N . PHE A 1 534 ? -20.322 17.654 18.042 1.00 96.81 534 PHE A N 1
ATOM 4203 C CA . PHE A 1 534 ? -19.158 17.298 17.227 1.00 96.81 534 PHE A CA 1
ATOM 4204 C C . PHE A 1 534 ? -19.281 17.836 15.798 1.00 96.81 534 PHE A C 1
ATOM 4206 O O . PHE A 1 534 ? -18.389 18.535 15.331 1.00 96.81 534 PHE A O 1
ATOM 4213 N N . MET A 1 535 ? -20.423 17.627 15.135 1.00 95.81 535 MET A N 1
ATOM 4214 C CA . MET A 1 535 ? -20.656 18.168 13.791 1.00 95.81 535 MET A CA 1
ATOM 4215 C C . MET A 1 535 ? -20.690 19.704 13.761 1.00 95.81 535 MET A C 1
ATOM 4217 O O . MET A 1 535 ? -20.249 20.300 12.781 1.00 95.81 535 MET A O 1
ATOM 4221 N N . GLN A 1 536 ? -21.184 20.370 14.812 1.00 95.88 536 GLN A N 1
ATOM 4222 C CA . GLN A 1 536 ? -21.117 21.835 14.928 1.00 95.88 536 GLN A CA 1
ATOM 4223 C C . GLN A 1 536 ? -19.668 22.319 15.041 1.00 95.88 536 GLN A C 1
ATOM 4225 O O . GLN A 1 536 ? -19.293 23.273 14.364 1.00 95.88 536 GLN A O 1
ATOM 4230 N N . LEU A 1 537 ? -18.852 21.662 15.866 1.00 94.06 537 LEU A N 1
ATOM 4231 C CA . LEU A 1 537 ? -17.433 21.982 15.985 1.00 94.06 537 LEU A CA 1
ATOM 4232 C C . LEU A 1 537 ? -16.715 21.727 14.663 1.00 94.06 537 LEU A C 1
ATOM 4234 O O . LEU A 1 537 ? -16.079 22.635 14.152 1.00 94.06 537 LEU A O 1
ATOM 4238 N N . LEU A 1 538 ? -16.906 20.570 14.038 1.00 91.06 538 LEU A N 1
ATOM 4239 C CA . LEU A 1 538 ? -16.267 20.246 12.766 1.00 91.06 538 LEU A CA 1
ATOM 4240 C C . LEU A 1 538 ? -16.644 21.239 11.654 1.00 91.06 538 LEU A C 1
ATOM 4242 O O . LEU A 1 538 ? -15.793 21.704 10.904 1.00 91.06 538 LEU A O 1
ATOM 4246 N N . ALA A 1 539 ? -17.918 21.637 11.583 1.00 90.75 539 ALA A N 1
ATOM 4247 C CA . ALA A 1 539 ? -18.404 22.546 10.550 1.00 90.75 539 ALA A CA 1
ATOM 4248 C C . ALA A 1 539 ? -17.979 24.011 10.734 1.00 90.75 539 ALA A C 1
ATOM 4250 O O . ALA A 1 539 ? -18.027 24.765 9.759 1.00 90.75 539 ALA A O 1
ATOM 4251 N N . TYR A 1 540 ? -17.621 24.451 11.945 1.00 90.00 540 TYR A N 1
ATOM 4252 C CA . TYR A 1 540 ? -17.322 25.864 12.236 1.00 90.00 540 TYR A CA 1
ATOM 4253 C C . TYR A 1 540 ? -15.921 26.115 12.802 1.00 90.00 540 TYR A C 1
ATOM 4255 O O . TYR A 1 540 ? -15.403 27.215 12.631 1.00 90.00 540 TYR A O 1
ATOM 4263 N N . LYS A 1 541 ? -15.342 25.139 13.500 1.00 89.12 541 LYS A N 1
ATOM 4264 C CA . LYS A 1 541 ? -14.089 25.192 14.266 1.00 89.12 541 LYS A CA 1
ATOM 4265 C C . LYS A 1 541 ? -13.387 23.811 14.283 1.00 89.12 541 LYS A C 1
ATOM 4267 O O . LYS A 1 541 ? -13.170 23.265 15.363 1.00 89.12 541 LYS A O 1
ATOM 4272 N N . PRO A 1 542 ? -13.030 23.231 13.119 1.00 86.19 542 PRO A N 1
ATOM 4273 C CA . PRO A 1 542 ? -12.486 21.867 13.033 1.00 86.19 542 PRO A CA 1
ATOM 4274 C C . PRO A 1 542 ? -11.205 21.663 13.861 1.00 86.19 542 PRO A C 1
ATOM 4276 O O . PRO A 1 542 ? -11.082 20.653 14.546 1.00 86.19 542 PRO A O 1
ATOM 4279 N N . MET A 1 543 ? -10.325 22.670 13.924 1.00 85.38 543 MET A N 1
ATOM 4280 C CA . MET A 1 543 ? -9.109 22.647 14.757 1.00 85.38 543 MET A CA 1
ATOM 4281 C C . MET A 1 543 ? -9.400 22.406 16.249 1.00 85.38 543 MET A C 1
ATOM 4283 O O . MET A 1 543 ? -8.594 21.805 16.949 1.00 85.38 543 MET A O 1
ATOM 4287 N N . SER A 1 544 ? -10.570 22.828 16.746 1.00 88.62 544 SER A N 1
ATOM 4288 C CA . SER A 1 544 ? -10.978 22.595 18.138 1.00 88.62 544 SER A CA 1
ATOM 4289 C C . SER A 1 544 ? -11.337 21.137 18.420 1.00 88.62 544 SER A C 1
ATOM 4291 O O . SER A 1 544 ? -11.407 20.751 19.575 1.00 88.62 544 SER A O 1
ATOM 4293 N N . VAL A 1 545 ? -11.603 20.325 17.399 1.00 88.62 545 VAL A N 1
ATOM 4294 C CA . VAL A 1 545 ? -11.803 18.876 17.556 1.00 88.62 545 VAL A CA 1
ATOM 4295 C C . VAL A 1 545 ? -10.470 18.136 17.467 1.00 88.62 545 VAL A C 1
ATOM 4297 O O . VAL A 1 545 ? -10.304 17.096 18.096 1.00 88.62 545 VAL A O 1
ATOM 4300 N N . GLN A 1 546 ? -9.533 18.667 16.685 1.00 84.62 546 GLN A N 1
ATOM 4301 C CA . GLN A 1 546 ? -8.253 18.028 16.408 1.00 84.62 546 GLN A CA 1
ATOM 4302 C C . GLN A 1 546 ? -7.213 18.266 17.508 1.00 84.62 546 GLN A C 1
ATOM 4304 O O . GLN A 1 546 ? -6.495 17.338 17.850 1.00 84.62 546 GLN A O 1
ATOM 4309 N N . TYR A 1 547 ? -7.163 19.470 18.086 1.00 85.62 547 TYR A N 1
ATOM 4310 C CA . TYR A 1 547 ? -6.074 19.881 18.986 1.00 85.62 547 TYR A CA 1
ATOM 4311 C C . TYR A 1 547 ? -6.525 20.223 20.407 1.00 85.62 547 TYR A C 1
ATOM 4313 O O . TYR A 1 547 ? -5.734 20.726 21.199 1.00 85.62 547 TYR A O 1
ATOM 4321 N N . TRP A 1 548 ? -7.800 20.016 20.745 1.00 86.94 548 TRP A N 1
ATOM 4322 C CA . TRP A 1 548 ? -8.272 20.301 22.098 1.00 86.94 548 TRP A CA 1
ATOM 4323 C C . TRP A 1 548 ? -7.620 19.380 23.135 1.00 86.94 548 TRP A C 1
ATOM 4325 O O . TRP A 1 548 ? -7.585 18.165 22.952 1.00 86.94 548 TRP A O 1
ATOM 4335 N N . MET A 1 549 ? -7.204 19.980 24.252 1.00 84.81 549 MET A N 1
ATOM 4336 C CA . MET A 1 549 ? -6.709 19.303 25.449 1.00 84.81 549 MET A CA 1
ATOM 4337 C C . MET A 1 549 ? -7.528 19.775 26.652 1.00 84.81 549 MET A C 1
ATOM 4339 O O . MET A 1 549 ? -7.837 20.965 26.758 1.00 84.81 549 MET A O 1
ATOM 4343 N N . ALA A 1 550 ? -7.911 18.860 27.546 1.00 79.94 550 ALA A N 1
ATOM 4344 C CA . ALA A 1 550 ? -8.821 19.157 28.657 1.00 79.94 550 ALA A CA 1
ATOM 4345 C C . ALA A 1 550 ? -8.345 20.301 29.578 1.00 79.94 550 ALA A C 1
ATOM 4347 O O . ALA A 1 550 ? -9.171 21.049 30.103 1.00 79.94 550 ALA A O 1
ATOM 4348 N N . ASP A 1 551 ? -7.034 20.463 29.745 1.00 82.38 551 ASP A N 1
ATOM 4349 C CA . ASP A 1 551 ? -6.387 21.469 30.589 1.00 82.38 551 ASP A CA 1
ATOM 4350 C C . ASP A 1 551 ? -5.837 22.677 29.808 1.00 82.38 551 ASP A C 1
ATOM 4352 O O . ASP A 1 551 ? -5.139 23.515 30.385 1.00 82.38 551 ASP A O 1
ATOM 4356 N N . MET A 1 552 ? -6.193 22.811 28.523 1.00 87.75 552 MET A N 1
ATOM 4357 C CA . MET A 1 552 ? -5.723 23.890 27.653 1.00 87.75 552 MET A CA 1
ATOM 4358 C C . MET A 1 552 ? -6.044 25.281 28.240 1.00 87.75 552 MET A C 1
ATOM 4360 O O . MET A 1 552 ? -7.222 25.620 28.411 1.00 87.75 552 MET A O 1
ATOM 4364 N N . PRO A 1 553 ? -5.026 26.126 28.501 1.00 92.12 553 PRO A N 1
ATOM 4365 C CA . PRO A 1 553 ? -5.220 27.512 28.916 1.00 92.12 553 PRO A CA 1
ATOM 4366 C C . PRO A 1 553 ? -5.941 28.363 27.860 1.00 92.12 553 PRO A C 1
ATOM 4368 O O . PRO A 1 553 ? -5.802 28.150 26.657 1.00 92.12 553 PRO A O 1
ATOM 4371 N N . GLU A 1 554 ? -6.655 29.403 28.304 1.00 91.75 554 GLU A N 1
ATOM 4372 C CA . GLU A 1 554 ? -7.385 30.321 27.410 1.00 91.75 554 GLU A CA 1
ATOM 4373 C C . GLU A 1 554 ? -6.464 31.013 26.389 1.00 91.75 554 GLU A C 1
ATOM 4375 O O . GLU A 1 554 ? -6.849 31.177 25.232 1.00 91.75 554 GLU A O 1
ATOM 4380 N N . ASP A 1 555 ? -5.240 31.371 26.795 1.00 92.06 555 ASP A N 1
ATOM 4381 C CA . ASP A 1 555 ? -4.247 32.003 25.916 1.00 92.06 555 ASP A CA 1
ATOM 4382 C C . ASP A 1 555 ? -3.767 31.045 24.805 1.00 92.06 555 ASP A C 1
ATOM 4384 O O . ASP A 1 555 ? -3.627 31.462 23.654 1.00 92.06 555 ASP A O 1
ATOM 4388 N N . ASP A 1 556 ? -3.588 29.756 25.114 1.00 91.50 556 ASP A N 1
ATOM 4389 C CA . ASP A 1 556 ? -3.183 28.735 24.135 1.00 91.50 556 ASP A CA 1
ATOM 4390 C C . ASP A 1 556 ? -4.333 28.418 23.171 1.00 91.50 556 ASP A C 1
ATOM 4392 O O . ASP A 1 556 ? -4.138 28.296 21.959 1.00 91.50 556 ASP A O 1
ATOM 4396 N N . TYR A 1 557 ? -5.569 28.388 23.679 1.00 91.06 557 TYR A N 1
ATOM 4397 C CA . TYR A 1 557 ? -6.749 28.281 22.828 1.00 91.06 557 TYR A CA 1
ATOM 4398 C C . TYR A 1 557 ? -6.900 29.499 21.903 1.00 91.06 557 TYR A C 1
ATOM 4400 O O . TYR A 1 557 ? -7.271 29.351 20.736 1.00 91.06 557 TYR A O 1
ATOM 4408 N N . ALA A 1 558 ? -6.610 30.709 22.390 1.00 89.75 558 ALA A N 1
ATOM 4409 C CA . ALA A 1 558 ? -6.625 31.914 21.566 1.00 89.75 558 ALA A CA 1
ATOM 4410 C C . ALA A 1 558 ? -5.583 31.832 20.438 1.00 89.75 558 ALA A C 1
ATOM 4412 O O . ALA A 1 558 ? -5.913 32.152 19.296 1.00 89.75 558 ALA A O 1
ATOM 4413 N N . TYR A 1 559 ? -4.381 31.329 20.732 1.00 88.94 559 TYR A N 1
ATOM 4414 C CA . TYR A 1 559 ? -3.344 31.067 19.732 1.00 88.94 559 TYR A CA 1
ATOM 4415 C C . TYR A 1 559 ? -3.806 30.051 18.670 1.00 88.94 559 TYR A C 1
ATOM 4417 O O . TYR A 1 559 ? -3.721 30.330 17.474 1.00 88.94 559 TYR A O 1
ATOM 4425 N N . LEU A 1 560 ? -4.416 28.933 19.084 1.00 88.12 560 LEU A N 1
ATOM 4426 C CA . LEU A 1 560 ? -4.998 27.942 18.166 1.00 88.12 560 LEU A CA 1
ATOM 4427 C C . LEU A 1 560 ? -6.051 28.563 17.228 1.00 88.12 560 LEU A C 1
ATOM 4429 O O . LEU A 1 560 ? -6.167 28.183 16.063 1.00 88.12 560 LEU A O 1
ATOM 4433 N N . GLN A 1 561 ? -6.840 29.528 17.716 1.00 85.19 561 GLN A N 1
ATOM 4434 C CA . GLN A 1 561 ? -7.817 30.238 16.884 1.00 85.19 561 GLN A CA 1
ATOM 4435 C C . GLN A 1 561 ? -7.168 31.183 15.866 1.00 85.19 561 GLN A C 1
ATOM 4437 O O . GLN A 1 561 ? -7.743 31.377 14.792 1.00 85.19 561 GLN A O 1
ATOM 4442 N N . GLU A 1 562 ? -6.012 31.772 16.180 1.00 86.50 562 GLU A N 1
ATOM 4443 C CA . GLU A 1 562 ? -5.249 32.588 15.231 1.00 86.50 562 GLU A CA 1
ATOM 4444 C C . GLU A 1 562 ? -4.709 31.720 14.088 1.00 86.50 562 GLU A C 1
ATOM 4446 O O . GLU A 1 562 ? -4.956 32.042 12.925 1.00 86.50 562 GLU A O 1
ATOM 4451 N N . GLU A 1 563 ? -4.099 30.571 14.396 1.00 84.62 563 GLU A N 1
ATOM 4452 C CA . GLU A 1 563 ? -3.635 29.617 13.377 1.00 84.62 563 GLU A CA 1
ATOM 4453 C C . GLU A 1 563 ? -4.794 29.084 12.524 1.00 84.62 563 GLU A C 1
ATOM 4455 O O . GLU A 1 563 ? -4.728 29.082 11.292 1.00 84.62 563 GLU A O 1
ATOM 4460 N N . ALA A 1 564 ? -5.914 28.718 13.156 1.00 83.31 564 ALA A N 1
ATOM 4461 C CA . ALA A 1 564 ? -7.108 28.266 12.445 1.00 83.31 564 ALA A CA 1
ATOM 4462 C C . ALA A 1 564 ? -7.632 29.317 11.447 1.00 83.31 564 ALA A C 1
ATOM 4464 O O . ALA A 1 564 ? -8.128 28.963 10.376 1.00 83.31 564 ALA A O 1
ATOM 4465 N N . ALA A 1 565 ? -7.525 30.609 11.774 1.00 83.44 565 ALA A N 1
ATOM 4466 C CA . ALA A 1 565 ? -7.960 31.691 10.895 1.00 83.44 565 ALA A CA 1
ATOM 4467 C C . ALA A 1 565 ? -7.038 31.881 9.678 1.00 83.44 565 ALA A C 1
ATOM 4469 O O . ALA A 1 565 ? -7.505 32.337 8.629 1.00 83.44 565 ALA A O 1
ATOM 4470 N N . GLU A 1 566 ? -5.751 31.548 9.790 1.00 82.19 566 GLU A N 1
ATOM 4471 C CA . GLU A 1 566 ? -4.825 31.525 8.652 1.00 82.19 566 GLU A CA 1
ATOM 4472 C C . GLU A 1 566 ? -5.127 30.347 7.718 1.00 82.19 566 GLU A C 1
ATOM 4474 O O . GLU A 1 566 ? -5.201 30.531 6.499 1.00 82.19 566 GLU A O 1
ATOM 4479 N N . VAL A 1 567 ? -5.409 29.168 8.281 1.00 77.81 567 VAL A N 1
ATOM 4480 C CA . VAL A 1 567 ? -5.838 27.984 7.517 1.00 77.81 567 VAL A CA 1
ATOM 4481 C C . VAL A 1 567 ? -7.173 28.239 6.807 1.00 77.81 567 VAL A C 1
ATOM 4483 O O . VAL A 1 567 ? -7.313 27.974 5.617 1.00 77.81 567 VAL A O 1
ATOM 4486 N N . GLU A 1 568 ? -8.162 28.843 7.472 1.00 78.06 568 GLU A N 1
ATOM 4487 C CA . GLU A 1 568 ? -9.455 29.150 6.838 1.00 78.06 568 GLU A CA 1
ATOM 4488 C C . GLU A 1 568 ? -9.309 30.116 5.640 1.00 78.06 568 GLU A C 1
ATOM 4490 O O . GLU A 1 568 ? -10.054 30.044 4.650 1.00 78.06 568 GLU A O 1
ATOM 4495 N N . GLN A 1 569 ? -8.317 31.013 5.686 1.00 80.56 569 GLN A N 1
ATOM 4496 C CA . GLN A 1 569 ? -7.997 31.902 4.569 1.00 80.56 569 GLN A CA 1
ATOM 4497 C C . GLN A 1 569 ? -7.389 31.156 3.378 1.00 80.56 569 GLN A C 1
ATOM 4499 O O . GLN A 1 569 ? -7.651 31.561 2.240 1.00 80.56 569 GLN A O 1
ATOM 4504 N N . SER A 1 570 ? -6.636 30.079 3.614 1.00 78.56 570 SER A N 1
ATOM 4505 C CA . SER A 1 570 ? -6.018 29.267 2.562 1.00 78.56 570 SER A CA 1
ATOM 4506 C C . SER A 1 570 ? -6.976 28.256 1.920 1.00 78.56 570 SER A C 1
ATOM 4508 O O . SER A 1 570 ? -6.711 27.824 0.798 1.00 78.56 570 SER A O 1
ATOM 4510 N N . LEU A 1 571 ? -8.126 27.962 2.548 1.00 79.75 571 LEU A N 1
ATOM 4511 C CA . LEU A 1 571 ? -9.149 27.070 1.985 1.00 79.75 571 LEU A CA 1
ATOM 4512 C C . LEU A 1 571 ? -9.606 27.507 0.585 1.00 79.75 571 LEU A C 1
ATOM 4514 O O . LEU A 1 571 ? -9.985 28.665 0.334 1.00 79.75 571 LEU A O 1
ATOM 4518 N N . THR A 1 572 ? -9.674 26.535 -0.315 1.00 83.44 572 THR A N 1
ATOM 4519 C CA . THR A 1 572 ? -10.229 26.656 -1.658 1.00 83.44 572 THR A CA 1
ATOM 4520 C C . THR A 1 572 ? -11.727 26.974 -1.614 1.00 83.44 572 THR A C 1
ATOM 4522 O O . THR A 1 572 ? -12.437 26.728 -0.636 1.00 83.44 572 THR A O 1
ATOM 4525 N N . GLN A 1 573 ? -12.261 27.508 -2.718 1.00 84.44 573 GLN A N 1
ATOM 4526 C CA . GLN A 1 573 ? -13.705 27.749 -2.832 1.00 84.44 573 GLN A CA 1
ATOM 4527 C C . GLN A 1 573 ? -14.517 26.453 -2.680 1.00 84.44 573 GLN A C 1
ATOM 4529 O O . GLN A 1 573 ? -15.606 26.463 -2.120 1.00 84.44 573 GLN A O 1
ATOM 4534 N N . LYS A 1 574 ? -13.961 25.335 -3.149 1.00 83.88 574 LYS A N 1
ATOM 4535 C CA . LYS A 1 574 ? -14.591 24.018 -3.110 1.00 83.88 574 LYS A CA 1
ATOM 4536 C C . LYS A 1 574 ? -14.779 23.523 -1.671 1.00 83.88 574 LYS A C 1
ATOM 4538 O O . LYS A 1 574 ? -15.862 23.056 -1.336 1.00 83.88 574 LYS A O 1
ATOM 4543 N N . GLU A 1 575 ? -13.777 23.698 -0.813 1.00 83.75 575 GLU A N 1
ATOM 4544 C CA . GLU A 1 575 ? -13.863 23.361 0.618 1.00 83.75 575 GLU A CA 1
ATOM 4545 C C . GLU A 1 575 ? -14.870 24.255 1.349 1.00 83.75 575 GLU A C 1
ATOM 4547 O O . GLU A 1 575 ? -15.699 23.767 2.119 1.00 83.75 575 GLU A O 1
ATOM 4552 N N . LYS A 1 576 ? -14.877 25.557 1.035 1.00 86.25 576 LYS A N 1
ATOM 4553 C CA . LYS A 1 576 ? -15.872 26.506 1.562 1.00 86.25 576 LYS A CA 1
ATOM 4554 C C . LYS A 1 576 ? -17.302 26.105 1.181 1.00 86.25 576 LYS A C 1
ATOM 4556 O O . LYS A 1 576 ? -18.204 26.176 2.018 1.00 86.25 576 LYS A O 1
ATOM 4561 N N . ASP A 1 577 ? -17.506 25.637 -0.049 1.00 89.62 577 ASP A N 1
ATOM 4562 C CA . ASP A 1 577 ? -18.804 25.151 -0.521 1.00 89.62 577 ASP A CA 1
ATOM 4563 C C . ASP A 1 577 ? -19.229 23.866 0.213 1.00 89.62 577 ASP A C 1
ATOM 4565 O O . ASP A 1 577 ? -20.385 23.756 0.625 1.00 89.62 577 ASP A O 1
ATOM 4569 N N . VAL A 1 578 ? -18.307 22.916 0.433 1.00 88.88 578 VAL A N 1
ATOM 4570 C CA . VAL A 1 578 ? -18.568 21.695 1.222 1.00 88.88 578 VAL A CA 1
ATOM 4571 C C . VAL A 1 578 ? -19.005 22.053 2.640 1.00 88.88 578 VAL A C 1
ATOM 4573 O O . VAL A 1 578 ? -20.051 21.581 3.088 1.00 88.88 578 VAL A O 1
ATOM 4576 N N . MET A 1 579 ? -18.283 22.948 3.321 1.00 87.62 579 MET A N 1
ATOM 4577 C CA . MET A 1 579 ? -18.663 23.409 4.660 1.00 87.62 579 MET A CA 1
ATOM 4578 C C . MET A 1 579 ? -20.067 24.037 4.675 1.00 87.62 579 MET A C 1
ATOM 4580 O O . MET A 1 579 ? -20.853 23.754 5.580 1.00 87.62 579 MET A O 1
ATOM 4584 N N . SER A 1 580 ? -20.428 24.842 3.666 1.00 91.38 580 SER A N 1
ATOM 4585 C CA . SER A 1 580 ? -21.783 25.413 3.549 1.00 91.38 580 SER A CA 1
ATOM 4586 C C . SER A 1 580 ? -22.852 24.333 3.388 1.00 91.38 580 SER A C 1
ATOM 4588 O O . SER A 1 580 ? -23.869 24.366 4.080 1.00 91.38 580 SER A O 1
ATOM 4590 N N . ILE A 1 581 ? -22.606 23.337 2.528 1.00 94.44 581 ILE A N 1
ATOM 4591 C CA . ILE A 1 581 ? -23.530 22.216 2.306 1.00 94.44 581 ILE A CA 1
ATOM 4592 C C . ILE A 1 581 ? -23.770 21.446 3.606 1.00 94.44 581 ILE A C 1
ATOM 4594 O O . ILE A 1 581 ? -24.920 21.134 3.913 1.00 94.44 581 ILE A O 1
ATOM 4598 N N . VAL A 1 582 ? -22.721 21.163 4.384 1.00 93.25 582 VAL A N 1
ATOM 4599 C CA . VAL A 1 582 ? -22.845 20.462 5.673 1.00 93.25 582 VAL A CA 1
ATOM 4600 C C . VAL A 1 582 ? -23.685 21.277 6.657 1.00 93.25 582 VAL A C 1
ATOM 4602 O O . VAL A 1 582 ? -24.649 20.754 7.220 1.00 93.25 582 VAL A O 1
ATOM 4605 N N . ARG A 1 583 ? -23.383 22.571 6.822 1.00 95.25 583 ARG A N 1
ATOM 4606 C CA . ARG A 1 583 ? -24.128 23.467 7.726 1.00 95.25 583 ARG A CA 1
ATOM 4607 C C . ARG A 1 583 ? -25.614 23.522 7.369 1.00 95.25 583 ARG A C 1
ATOM 4609 O O . ARG A 1 583 ? -26.464 23.355 8.243 1.00 95.25 583 ARG A O 1
ATOM 4616 N N . GLU A 1 584 ? -25.930 23.694 6.087 1.00 95.88 584 GLU A N 1
ATOM 4617 C CA . GLU A 1 584 ? -27.306 23.783 5.589 1.00 95.88 584 GLU A CA 1
ATOM 4618 C C . GLU A 1 584 ? -28.052 22.447 5.680 1.00 95.88 584 GLU A C 1
ATOM 4620 O O . GLU A 1 584 ? -29.195 22.412 6.139 1.00 95.88 584 GLU A O 1
ATOM 4625 N N . ARG A 1 585 ? -27.415 21.336 5.280 1.00 95.44 585 ARG A N 1
ATOM 4626 C CA . ARG A 1 585 ? -28.039 20.002 5.256 1.00 95.44 585 ARG A CA 1
ATOM 4627 C C . ARG A 1 585 ? -28.484 19.563 6.645 1.00 95.44 585 ARG A C 1
ATOM 4629 O O . ARG A 1 585 ? -29.555 18.975 6.781 1.00 95.44 585 ARG A O 1
ATOM 4636 N N . PHE A 1 586 ? -27.668 19.848 7.655 1.00 95.81 586 PHE A N 1
ATOM 4637 C CA . PHE A 1 586 ? -27.888 19.398 9.027 1.00 95.81 586 PHE A CA 1
ATOM 4638 C C . PHE A 1 586 ? -28.464 20.477 9.953 1.00 95.81 586 PHE A C 1
ATOM 4640 O O . PHE A 1 586 ? -28.656 20.211 11.148 1.00 95.81 586 PHE A O 1
ATOM 4647 N N . ALA A 1 587 ? -28.760 21.664 9.405 1.00 96.94 587 ALA A N 1
ATOM 4648 C CA . ALA A 1 587 ? -29.207 22.844 10.142 1.00 96.94 587 ALA A CA 1
ATOM 4649 C C . ALA A 1 587 ? -28.331 23.090 11.385 1.00 96.94 587 ALA A C 1
ATOM 4651 O O . ALA A 1 587 ? -28.817 23.126 12.519 1.00 96.94 587 ALA A O 1
ATOM 4652 N N . LEU A 1 588 ? -27.014 23.135 11.167 1.00 96.38 588 LEU A N 1
ATOM 4653 C CA . LEU A 1 588 ? -26.036 23.343 12.231 1.00 96.38 588 LEU A CA 1
ATOM 4654 C C . LEU A 1 588 ? -25.924 24.831 12.524 1.00 96.38 588 LEU A C 1
ATOM 4656 O O . LEU A 1 588 ? -25.704 25.627 11.620 1.00 96.38 588 LEU A O 1
ATOM 4660 N N . GLU A 1 589 ? -26.019 25.177 13.800 1.00 95.88 589 GLU A N 1
ATOM 4661 C CA . GLU A 1 589 ? -25.742 26.524 14.289 1.00 95.88 589 GLU A CA 1
ATOM 4662 C C . GLU A 1 589 ? -24.365 26.546 14.966 1.00 95.88 589 GLU A C 1
ATOM 4664 O O . GLU A 1 589 ? -23.980 25.542 15.576 1.00 95.88 589 GLU A O 1
ATOM 4669 N N . PRO A 1 590 ? -23.616 27.657 14.901 1.00 95.56 590 PRO A N 1
ATOM 4670 C CA . PRO A 1 590 ? -22.317 27.752 15.552 1.00 95.56 590 PRO A CA 1
ATOM 4671 C C . PRO A 1 590 ? -22.452 27.717 17.080 1.00 95.56 590 PRO A C 1
ATOM 4673 O O . PRO A 1 590 ? -23.371 28.302 17.660 1.00 95.56 590 PRO A O 1
ATOM 4676 N N . ILE A 1 591 ? -21.487 27.084 17.747 1.00 94.88 591 ILE A N 1
ATOM 4677 C CA . ILE A 1 591 ? -21.304 27.218 19.196 1.00 94.88 591 ILE A CA 1
ATOM 4678 C C . ILE A 1 591 ? -20.692 28.600 19.448 1.00 94.88 591 ILE A C 1
ATOM 4680 O O . ILE A 1 591 ? -19.623 28.912 18.929 1.00 94.88 591 ILE A O 1
ATOM 4684 N N . SER A 1 592 ? -21.393 29.452 20.202 1.00 91.31 592 SER A N 1
ATOM 4685 C CA . SER A 1 592 ? -21.038 30.873 20.344 1.00 91.31 592 SER A CA 1
ATOM 4686 C C . SER A 1 592 ? -19.703 31.112 21.044 1.00 91.31 592 SER A C 1
ATOM 4688 O O . SER A 1 592 ? -19.010 32.069 20.720 1.00 91.31 592 SER A O 1
ATOM 4690 N N . ASP A 1 593 ? -19.380 30.263 22.017 1.00 94.19 593 ASP A N 1
ATOM 4691 C CA . ASP A 1 593 ? -18.137 30.297 22.780 1.00 94.19 593 ASP A CA 1
ATOM 4692 C C . ASP A 1 593 ? -17.656 28.856 22.948 1.00 94.19 593 ASP A C 1
ATOM 4694 O O . ASP A 1 593 ? -18.186 28.096 23.762 1.00 94.19 593 ASP A O 1
ATOM 4698 N N . VAL A 1 594 ? -16.726 28.458 22.081 1.00 93.75 594 VAL A N 1
ATOM 4699 C CA . VAL A 1 594 ? -16.217 27.085 22.043 1.00 93.75 594 VAL A CA 1
ATOM 4700 C C . VAL A 1 594 ? -15.337 26.791 23.255 1.00 93.75 594 VAL A C 1
ATOM 4702 O O . VAL A 1 594 ? -15.461 25.706 23.812 1.00 93.75 594 VAL A O 1
ATOM 4705 N N . TYR A 1 595 ? -14.533 27.748 23.729 1.00 94.62 595 TYR A N 1
ATOM 4706 C CA . TYR A 1 595 ? -13.705 27.552 24.922 1.00 94.62 595 TYR A CA 1
ATOM 4707 C C . TYR A 1 595 ? -14.576 27.313 26.160 1.00 94.62 595 TYR A C 1
ATOM 4709 O O . TYR A 1 595 ? -14.423 26.306 26.850 1.00 94.62 595 TYR A O 1
ATOM 4717 N N . ALA A 1 596 ? -15.579 28.170 26.391 1.00 95.25 596 ALA A N 1
ATOM 4718 C CA . ALA A 1 596 ? -16.518 27.983 27.496 1.00 95.25 596 ALA A CA 1
ATOM 4719 C C . ALA A 1 596 ? -17.331 26.683 27.364 1.00 95.25 596 ALA A C 1
ATOM 4721 O O . ALA A 1 596 ? -17.669 26.057 28.370 1.00 95.25 596 ALA A O 1
ATOM 4722 N N . TYR A 1 597 ? -17.654 26.265 26.135 1.00 96.38 597 TYR A N 1
ATOM 4723 C CA . TYR A 1 597 ? -18.297 24.978 25.881 1.00 96.38 597 TYR A CA 1
ATOM 4724 C C . TYR A 1 597 ? -17.401 23.800 26.285 1.00 96.38 597 TYR A C 1
ATOM 4726 O O . TYR A 1 597 ? -17.886 22.905 26.977 1.00 96.38 597 TYR A O 1
ATOM 4734 N N . MET A 1 598 ? -16.120 23.806 25.905 1.00 94.69 598 MET A N 1
ATOM 4735 C CA . MET A 1 598 ? -15.191 22.720 26.224 1.00 94.69 598 MET A CA 1
ATOM 4736 C C . MET A 1 598 ? -14.873 22.648 27.725 1.00 94.69 598 MET A C 1
ATOM 4738 O O . MET A 1 598 ? -14.897 21.568 28.309 1.00 94.69 598 MET A O 1
ATOM 4742 N N . GLN A 1 599 ? -14.699 23.795 28.387 1.00 93.94 599 GLN A N 1
ATOM 4743 C CA . GLN A 1 599 ? -14.545 23.858 29.847 1.00 93.94 599 GLN A CA 1
ATOM 4744 C C . GLN A 1 599 ? -15.763 23.259 30.561 1.00 93.94 599 GLN A C 1
ATOM 4746 O O . GLN A 1 599 ? -15.646 22.389 31.423 1.00 93.94 599 GLN A O 1
ATOM 4751 N N . LYS A 1 600 ? -16.969 23.656 30.136 1.00 95.12 600 LYS A N 1
ATOM 4752 C CA . LYS A 1 600 ? -18.209 23.098 30.679 1.00 95.12 600 LYS A CA 1
ATOM 4753 C C . LYS A 1 600 ? -18.336 21.596 30.410 1.00 95.12 600 LYS A C 1
ATOM 4755 O O . LYS A 1 600 ? -18.864 20.882 31.257 1.00 95.12 600 LYS A O 1
ATOM 4760 N N . LEU A 1 601 ? -17.891 21.119 29.248 1.00 95.31 601 LEU A N 1
ATOM 4761 C CA . LEU A 1 601 ? -17.890 19.698 28.903 1.00 95.31 601 LEU A CA 1
ATOM 4762 C C . LEU A 1 601 ? -17.043 18.890 29.897 1.00 95.31 601 LEU A C 1
ATOM 4764 O O . LEU A 1 601 ? -17.525 17.870 30.392 1.00 95.31 601 LEU A O 1
ATOM 4768 N N . GLY A 1 602 ? -15.851 19.387 30.244 1.00 92.88 602 GLY A N 1
ATOM 4769 C CA . GLY A 1 602 ? -14.998 18.821 31.293 1.00 92.88 602 GLY A CA 1
ATOM 4770 C C . GLY A 1 602 ? -15.676 18.829 32.666 1.00 92.88 602 GLY A C 1
ATOM 4771 O O . GLY A 1 602 ? -15.847 17.776 33.276 1.00 92.88 602 GLY A O 1
ATOM 4772 N N . GLU A 1 603 ? -16.189 19.980 33.116 1.00 94.12 603 GLU A N 1
ATOM 4773 C CA . GLU A 1 603 ? -16.885 20.072 34.409 1.00 94.12 603 GLU A CA 1
ATOM 4774 C C . GLU A 1 603 ? -18.114 19.150 34.501 1.00 94.12 603 GLU A C 1
ATOM 4776 O O . GLU A 1 603 ? -18.418 18.579 35.552 1.00 94.12 603 GLU A O 1
ATOM 4781 N N . ASP A 1 604 ? -18.893 19.053 33.422 1.00 94.25 604 ASP A N 1
ATOM 4782 C CA . ASP A 1 604 ? -20.076 18.197 33.360 1.00 94.25 604 ASP A CA 1
ATOM 4783 C C . ASP A 1 604 ? -19.681 16.714 33.341 1.00 94.25 604 ASP A C 1
ATOM 4785 O O . ASP A 1 604 ? -20.456 15.882 33.825 1.00 94.25 604 ASP A O 1
ATOM 4789 N N . ARG A 1 605 ? -18.489 16.371 32.833 1.00 94.19 605 ARG A N 1
ATOM 4790 C CA . ARG A 1 605 ? -17.922 15.023 32.932 1.00 94.19 605 ARG A CA 1
ATOM 4791 C C . ARG A 1 605 ? -17.479 14.710 34.358 1.00 94.19 605 ARG A C 1
ATOM 4793 O O . ARG A 1 605 ? -17.929 13.703 34.901 1.00 94.19 605 ARG A O 1
ATOM 4800 N N . GLU A 1 606 ? -16.697 15.581 34.991 1.00 92.88 606 GLU A N 1
ATOM 4801 C CA . GLU A 1 606 ? -16.221 15.407 36.373 1.00 92.88 606 GLU A CA 1
ATOM 4802 C C . GLU A 1 606 ? -17.371 15.190 37.367 1.00 92.88 606 GLU A C 1
ATOM 4804 O O . GLU A 1 606 ? -17.286 14.362 38.270 1.00 92.88 606 GLU A O 1
ATOM 4809 N N . LYS A 1 607 ? -18.498 15.888 37.177 1.00 93.44 607 LYS A N 1
ATOM 4810 C CA . LYS A 1 607 ? -19.700 15.728 38.018 1.00 93.44 607 LYS A CA 1
ATOM 4811 C C . LYS A 1 607 ? -20.394 14.370 37.847 1.00 93.44 607 LYS A C 1
ATOM 4813 O O . LYS A 1 607 ? -21.202 14.006 38.702 1.00 93.44 607 LYS A O 1
ATOM 4818 N N . LYS A 1 608 ? -20.162 13.666 36.734 1.00 91.75 608 LYS A N 1
ATOM 4819 C CA . LYS A 1 608 ? -20.805 12.382 36.403 1.00 91.75 608 LYS A CA 1
ATOM 4820 C C . LYS A 1 608 ? -19.971 11.171 36.808 1.00 91.75 608 LYS A C 1
ATOM 4822 O O . LYS A 1 608 ? -20.559 10.121 37.067 1.00 91.75 608 LYS A O 1
ATOM 4827 N N . ILE A 1 609 ? -18.644 11.287 36.815 1.00 93.06 609 ILE A N 1
ATOM 4828 C CA . ILE A 1 609 ? -17.769 10.151 37.111 1.00 93.06 609 ILE A CA 1
ATOM 4829 C C . ILE A 1 609 ? -17.823 9.793 38.603 1.00 93.06 609 ILE A C 1
ATOM 4831 O O . ILE A 1 609 ? -17.892 10.652 39.480 1.00 93.06 609 ILE A O 1
ATOM 4835 N N . ALA A 1 610 ? -17.819 8.497 38.887 1.00 91.50 610 ALA A N 1
ATOM 4836 C CA . ALA A 1 610 ? -17.733 7.930 40.227 1.00 91.50 610 ALA A CA 1
ATOM 4837 C C . ALA A 1 610 ? -16.280 7.642 40.642 1.00 91.50 610 ALA A C 1
ATOM 4839 O O . ALA A 1 610 ? -15.985 7.609 41.836 1.00 91.50 610 ALA A O 1
ATOM 4840 N N . ALA A 1 611 ? -15.389 7.440 39.668 1.00 90.38 611 ALA A N 1
ATOM 4841 C CA . ALA A 1 611 ? -13.954 7.239 39.849 1.00 90.38 611 ALA A CA 1
ATOM 4842 C C . ALA A 1 611 ? -13.185 7.822 38.653 1.00 90.38 611 ALA A C 1
ATOM 4844 O O . ALA A 1 611 ? -13.697 7.814 37.532 1.00 90.38 611 ALA A O 1
ATOM 4845 N N . ALA A 1 612 ? -11.979 8.329 38.905 1.00 91.31 612 ALA A N 1
ATOM 4846 C CA . ALA A 1 612 ? -11.036 8.730 37.862 1.00 91.31 612 ALA A CA 1
ATOM 4847 C C . ALA A 1 612 ? -10.333 7.498 37.262 1.00 91.31 612 ALA A C 1
ATOM 4849 O O . ALA A 1 612 ? -10.330 6.439 37.889 1.00 91.31 612 ALA A O 1
ATOM 4850 N N . THR A 1 613 ? -9.778 7.660 36.064 1.00 91.69 613 THR A N 1
ATOM 4851 C CA . THR A 1 613 ? -8.982 6.669 35.321 1.00 91.69 613 THR A CA 1
ATOM 4852 C C . THR A 1 613 ? -7.793 7.380 34.680 1.00 91.69 613 THR A C 1
ATOM 4854 O O . THR A 1 613 ? -7.852 8.597 34.483 1.00 91.69 613 THR A O 1
ATOM 4857 N N . GLU A 1 614 ? -6.735 6.638 34.368 1.00 88.62 614 GLU A N 1
ATOM 4858 C CA . GLU A 1 614 ? -5.474 7.174 33.830 1.00 88.62 614 GLU A CA 1
ATOM 4859 C C . GLU A 1 614 ? -5.644 7.760 32.420 1.00 88.62 614 GLU A C 1
ATOM 4861 O O . GLU A 1 614 ? -5.018 8.754 32.082 1.00 88.62 614 GLU A O 1
ATOM 4866 N N . ASP A 1 615 ? -6.596 7.241 31.636 1.00 88.75 615 ASP A N 1
ATOM 4867 C CA . ASP A 1 615 ? -6.976 7.794 30.326 1.00 88.75 615 ASP A CA 1
ATOM 4868 C C . ASP A 1 615 ? -7.769 9.121 30.396 1.00 88.75 615 ASP A C 1
ATOM 4870 O O . ASP A 1 615 ? -8.270 9.609 29.382 1.00 88.75 615 ASP A O 1
ATOM 4874 N N . GLY A 1 616 ? -7.980 9.674 31.597 1.00 90.38 616 GLY A N 1
ATOM 4875 C CA . GLY A 1 616 ? -8.680 10.941 31.828 1.00 90.38 616 GLY A CA 1
ATOM 4876 C C . GLY A 1 616 ? -10.203 10.906 31.632 1.00 90.38 616 GLY A C 1
ATOM 4877 O O . GLY A 1 616 ? -10.891 11.881 31.944 1.00 90.38 616 GLY A O 1
ATOM 4878 N N . LEU A 1 617 ? -10.784 9.795 31.164 1.00 93.69 617 LEU A N 1
ATOM 4879 C CA . LEU A 1 617 ? -12.216 9.720 30.868 1.00 93.69 617 LEU A CA 1
ATOM 4880 C C . LEU A 1 617 ? -13.084 9.484 32.119 1.00 93.69 617 LEU A C 1
ATOM 4882 O O . LEU A 1 617 ? -14.239 9.921 32.154 1.00 93.69 617 LEU A O 1
ATOM 4886 N N . GLY A 1 618 ? -12.583 8.761 33.124 1.00 93.44 618 GLY A N 1
ATOM 4887 C CA . GLY A 1 618 ? -13.262 8.372 34.370 1.00 93.44 618 GLY A CA 1
ATOM 4888 C C . GLY A 1 618 ? -14.492 7.464 34.199 1.00 93.44 618 GLY A C 1
ATOM 4889 O O . GLY A 1 618 ? -15.168 7.473 33.172 1.00 93.44 618 GLY A O 1
ATOM 4890 N N . VAL A 1 619 ? -14.855 6.680 35.213 1.00 94.44 619 VAL A N 1
ATOM 4891 C CA . VAL A 1 619 ? -15.974 5.720 35.141 1.00 94.44 619 VAL A CA 1
ATOM 4892 C C . VAL A 1 619 ? -17.275 6.339 35.644 1.00 94.44 619 VAL A C 1
ATOM 4894 O O . VAL A 1 619 ? -17.343 6.801 36.781 1.00 94.44 619 VAL A O 1
ATOM 4897 N N . VAL A 1 620 ? -18.348 6.281 34.849 1.00 92.56 620 VAL A N 1
ATOM 4898 C CA . VAL A 1 620 ? -19.714 6.596 35.307 1.00 92.56 620 VAL A CA 1
ATOM 4899 C C . VAL A 1 620 ? -20.347 5.344 35.919 1.00 92.56 620 VAL A C 1
ATOM 4901 O O . VAL A 1 620 ? -20.410 4.296 35.283 1.00 92.56 620 VAL A O 1
ATOM 4904 N N . TYR A 1 621 ? -20.851 5.443 37.152 1.00 86.69 621 TYR A N 1
ATOM 4905 C CA . TYR A 1 621 ? -21.446 4.306 37.858 1.00 86.69 621 TYR A CA 1
ATOM 4906 C C . TYR A 1 621 ? -22.674 4.724 38.671 1.00 86.69 621 TYR A C 1
ATOM 4908 O O . TYR A 1 621 ? -22.658 5.727 39.379 1.00 86.69 621 TYR A O 1
ATOM 4916 N N . SER A 1 622 ? -23.753 3.943 38.568 1.00 75.75 622 SER A N 1
ATOM 4917 C CA . SER A 1 622 ? -25.039 4.212 39.237 1.00 75.75 622 SER A CA 1
ATOM 4918 C C . SER A 1 622 ? -25.375 3.224 40.364 1.00 75.75 622 SER A C 1
ATOM 4920 O O . SER A 1 622 ? -26.468 3.282 40.934 1.00 75.75 622 SER A O 1
ATOM 4922 N N . GLY A 1 623 ? -24.456 2.312 40.699 1.00 72.75 623 GLY A N 1
ATOM 4923 C CA . GLY A 1 623 ? -24.635 1.359 41.792 1.00 72.75 623 GLY A CA 1
ATOM 4924 C C . GLY A 1 623 ? -24.545 2.007 43.178 1.00 72.75 623 GLY A C 1
ATOM 4925 O O . GLY A 1 623 ? -24.026 3.104 43.354 1.00 72.75 623 GLY A O 1
ATOM 4926 N N . THR A 1 624 ? -25.063 1.310 44.192 1.00 60.91 624 THR A N 1
ATOM 4927 C CA . THR A 1 624 ? -25.065 1.774 45.594 1.00 60.91 624 THR A CA 1
ATOM 4928 C C . THR A 1 624 ? -23.813 1.377 46.378 1.00 60.91 624 THR A C 1
ATOM 4930 O O . THR A 1 624 ? -23.728 1.651 47.575 1.00 60.91 624 THR A O 1
ATOM 4933 N N . GLU A 1 625 ? -22.881 0.667 45.743 1.00 60.81 625 GLU A N 1
ATOM 4934 C CA . GLU A 1 625 ? -21.602 0.292 46.340 1.00 60.81 625 GLU A CA 1
ATOM 4935 C C . GLU A 1 625 ? -20.790 1.572 46.548 1.00 60.81 625 GLU A C 1
ATOM 4937 O O . GLU A 1 625 ? -20.442 2.263 45.594 1.00 60.81 625 GLU A O 1
ATOM 4942 N N . THR A 1 626 ? -20.541 1.941 47.805 1.00 49.94 626 THR A N 1
ATOM 4943 C CA . THR A 1 626 ? -19.579 2.999 48.110 1.00 49.94 626 THR A CA 1
ATOM 4944 C C . THR A 1 626 ? -18.227 2.533 47.603 1.00 49.94 626 THR A C 1
ATOM 4946 O O . THR A 1 626 ? -17.757 1.499 48.084 1.00 49.94 626 THR A O 1
ATOM 4949 N N . ALA A 1 627 ? -17.625 3.292 46.681 1.00 46.06 627 ALA A N 1
ATOM 4950 C CA . ALA A 1 627 ? -16.211 3.164 46.358 1.00 46.06 627 ALA A CA 1
ATOM 4951 C C . ALA A 1 627 ? -15.446 2.951 47.668 1.00 46.06 627 ALA A C 1
ATOM 4953 O O . ALA A 1 627 ? -15.678 3.672 48.653 1.00 46.06 627 ALA A O 1
ATOM 4954 N N . SER A 1 628 ? -14.578 1.944 47.726 1.00 46.94 628 SER A N 1
ATOM 4955 C CA . SER A 1 628 ? -13.567 1.945 48.772 1.00 46.94 628 SER A CA 1
ATOM 4956 C C . SER A 1 628 ? -12.875 3.312 48.720 1.00 46.94 628 SER A C 1
ATOM 4958 O O . SER A 1 628 ? -12.672 3.884 47.653 1.00 46.94 628 SER A O 1
ATOM 4960 N N . VAL A 1 629 ? -12.582 3.895 49.887 1.00 43.53 629 VAL A N 1
ATOM 4961 C CA . VAL A 1 629 ? -12.029 5.265 50.014 1.00 43.53 629 VAL A CA 1
ATOM 4962 C C . VAL A 1 629 ? -10.736 5.452 49.193 1.00 43.53 629 VAL A C 1
ATOM 4964 O O . VAL A 1 629 ? -10.303 6.573 48.936 1.00 43.53 629 VAL A O 1
ATOM 4967 N N . GLN A 1 630 ? -10.145 4.341 48.764 1.00 45.72 630 GLN A N 1
ATOM 4968 C CA . GLN A 1 630 ? -9.222 4.204 47.650 1.00 45.72 630 GLN A CA 1
ATOM 4969 C C . GLN A 1 630 ? -9.721 3.001 46.830 1.00 45.72 630 GLN A C 1
ATOM 4971 O O . GLN A 1 630 ? -9.976 1.968 47.464 1.00 45.72 630 GLN A O 1
ATOM 4976 N N . PRO A 1 631 ? -9.896 3.087 45.499 1.00 51.69 631 PRO A N 1
ATOM 4977 C CA . PRO A 1 631 ? -10.063 1.898 44.665 1.00 51.69 631 PRO A CA 1
ATOM 4978 C C . PRO A 1 631 ? -8.973 0.883 45.013 1.00 51.69 631 PRO A C 1
ATOM 4980 O O . PRO A 1 631 ? -7.868 1.283 45.395 1.00 51.69 631 PRO A O 1
ATOM 4983 N N . LEU A 1 632 ? -9.269 -0.416 44.954 1.00 54.66 632 LEU A N 1
ATOM 4984 C CA . LEU A 1 632 ? -8.203 -1.413 45.048 1.00 54.66 632 LEU A CA 1
ATOM 4985 C C . LEU A 1 632 ? -7.269 -1.146 43.854 1.00 54.66 632 LEU A C 1
ATOM 4987 O O . LEU A 1 632 ? -7.643 -1.419 42.720 1.00 54.66 632 LEU A O 1
ATOM 4991 N N . ALA A 1 633 ? -6.121 -0.509 44.085 1.00 59.56 633 ALA A N 1
ATOM 4992 C CA . ALA A 1 633 ? -5.194 -0.177 43.012 1.00 59.56 633 ALA A CA 1
ATOM 4993 C C . ALA A 1 633 ? -4.512 -1.470 42.562 1.00 59.56 633 ALA A C 1
ATOM 4995 O O . ALA A 1 633 ? -3.907 -2.169 43.378 1.00 59.56 633 ALA A O 1
ATOM 4996 N N . PHE A 1 634 ? -4.654 -1.805 41.283 1.00 64.50 634 PHE A N 1
ATOM 4997 C CA . PHE A 1 634 ? -3.819 -2.820 40.662 1.00 64.50 634 PHE A CA 1
ATOM 4998 C C . PHE A 1 634 ? -2.474 -2.158 40.352 1.00 64.50 634 PHE A C 1
ATOM 5000 O O . PHE A 1 634 ? -2.446 -1.095 39.740 1.00 64.50 634 PHE A O 1
ATOM 5007 N N . ASP A 1 635 ? -1.376 -2.730 40.838 1.00 67.19 635 ASP A N 1
ATOM 5008 C CA . ASP A 1 635 ? -0.044 -2.180 40.585 1.00 67.19 635 ASP A CA 1
ATOM 5009 C C . ASP A 1 635 ? 0.380 -2.537 39.156 1.00 67.19 635 ASP A C 1
ATOM 5011 O O . ASP A 1 635 ? 0.787 -3.667 38.883 1.00 67.19 635 ASP A O 1
ATOM 5015 N N . PHE A 1 636 ? 0.197 -1.600 38.224 1.00 62.38 636 PHE A N 1
ATOM 5016 C CA . PHE A 1 636 ? 0.530 -1.797 36.813 1.00 62.38 636 PHE A CA 1
ATOM 5017 C C . PHE A 1 636 ? 2.044 -1.678 36.543 1.00 62.38 636 PHE A C 1
ATOM 5019 O O . PHE A 1 636 ? 2.509 -2.223 35.544 1.00 62.38 636 PHE A O 1
ATOM 5026 N N . GLU A 1 637 ? 2.828 -1.048 37.435 1.00 56.88 637 GLU A N 1
ATOM 5027 C CA . GLU A 1 637 ? 4.281 -0.855 37.260 1.00 56.88 637 GLU A CA 1
ATOM 5028 C C . GLU A 1 637 ? 5.086 -2.159 37.444 1.00 56.88 637 GLU A C 1
ATOM 5030 O O . GLU A 1 637 ? 6.236 -2.245 37.014 1.00 56.88 637 GLU A O 1
ATOM 5035 N N . GLU A 1 638 ? 4.505 -3.204 38.049 1.00 55.25 638 GLU A N 1
ATOM 5036 C CA . GLU A 1 638 ? 5.193 -4.482 38.303 1.00 55.25 638 GLU A CA 1
ATOM 5037 C C . GLU A 1 638 ? 5.191 -5.446 37.088 1.00 55.25 638 GLU A C 1
ATOM 5039 O O . GLU A 1 638 ? 5.838 -6.495 37.134 1.00 55.25 638 GLU A O 1
ATOM 5044 N N . TYR A 1 639 ? 4.506 -5.111 35.983 1.00 56.34 639 TYR A N 1
ATOM 5045 C CA . TYR A 1 639 ? 4.208 -6.052 34.888 1.00 56.34 639 TYR A CA 1
ATOM 5046 C C . TYR A 1 639 ? 4.679 -5.600 33.493 1.00 56.34 639 TYR A C 1
ATOM 5048 O O . TYR A 1 639 ? 3.924 -5.712 32.527 1.00 56.34 639 TYR A O 1
ATOM 5056 N N . GLU A 1 640 ? 5.946 -5.185 33.354 1.00 51.62 640 GLU A N 1
ATOM 5057 C CA . GLU A 1 640 ? 6.569 -4.895 32.040 1.00 51.62 640 GLU A CA 1
ATOM 5058 C C . GLU A 1 640 ? 6.486 -6.085 31.047 1.00 51.62 640 GLU A C 1
ATOM 5060 O O . GLU A 1 640 ? 6.434 -5.871 29.841 1.00 51.62 640 GLU A O 1
ATOM 5065 N N . ASP A 1 641 ? 6.390 -7.331 31.540 1.00 54.31 641 ASP A N 1
ATOM 5066 C CA . ASP A 1 641 ? 6.288 -8.566 30.732 1.00 54.31 641 ASP A CA 1
ATOM 5067 C C . ASP A 1 641 ? 4.838 -9.113 30.593 1.00 54.31 641 ASP A C 1
ATOM 5069 O O . ASP A 1 641 ? 4.619 -10.260 30.176 1.00 54.31 641 ASP A O 1
ATOM 5073 N N . GLY A 1 642 ? 3.826 -8.319 30.967 1.00 60.25 642 GLY A N 1
ATOM 5074 C CA . GLY A 1 642 ? 2.404 -8.668 30.883 1.00 60.25 642 GLY A CA 1
ATOM 5075 C C . GLY A 1 642 ? 1.852 -9.458 32.081 1.00 60.25 642 GLY A C 1
ATOM 5076 O O . GLY A 1 642 ? 2.559 -10.153 32.812 1.00 60.25 642 GLY A O 1
ATOM 5077 N N . VAL A 1 643 ? 0.534 -9.376 32.298 1.00 67.94 643 VAL A N 1
ATOM 5078 C CA . VAL A 1 643 ? -0.080 -9.869 33.546 1.00 67.94 643 VAL A CA 1
ATOM 5079 C C . VAL A 1 643 ? -0.362 -11.371 33.554 1.00 67.94 643 VAL A C 1
ATOM 5081 O O . VAL A 1 643 ? -0.883 -11.963 32.599 1.00 67.94 643 VAL A O 1
ATOM 5084 N N . HIS A 1 644 ? -0.088 -12.020 34.689 1.00 69.12 644 HIS A N 1
ATOM 5085 C CA . HIS A 1 644 ? -0.449 -13.414 34.901 1.00 69.12 644 HIS A CA 1
ATOM 5086 C C . HIS A 1 644 ? -1.907 -13.578 35.350 1.00 69.12 644 HIS A C 1
ATOM 5088 O O . HIS A 1 644 ? -2.445 -12.861 36.187 1.00 69.12 644 HIS A O 1
ATOM 5094 N N . ARG A 1 645 ? -2.555 -14.632 34.840 1.00 68.56 645 ARG A N 1
ATOM 5095 C CA . ARG A 1 645 ? -3.957 -14.957 35.159 1.00 68.56 645 ARG A CA 1
ATOM 5096 C C . ARG A 1 645 ? -4.233 -15.124 36.662 1.00 68.56 645 ARG A C 1
ATOM 5098 O O . ARG A 1 645 ? -5.372 -14.939 37.074 1.00 68.56 645 ARG A O 1
ATOM 5105 N N . ALA A 1 646 ? -3.245 -15.550 37.451 1.00 71.31 646 ALA A N 1
ATOM 5106 C CA . ALA A 1 646 ? -3.416 -15.725 38.893 1.00 71.31 646 ALA A CA 1
ATOM 5107 C C . ALA A 1 646 ? -3.660 -14.377 39.589 1.00 71.31 646 ALA A C 1
ATOM 5109 O O . ALA A 1 646 ? -4.617 -14.267 40.348 1.00 71.31 646 ALA A O 1
ATOM 5110 N N . ASP A 1 647 ? -2.895 -13.351 39.221 1.00 76.19 647 ASP A N 1
ATOM 5111 C CA . ASP A 1 647 ? -2.971 -12.019 39.827 1.00 76.19 647 ASP A CA 1
ATOM 5112 C C . ASP A 1 647 ? -4.278 -11.307 39.438 1.00 76.19 647 ASP A C 1
ATOM 5114 O O . ASP A 1 647 ? -4.963 -10.737 40.286 1.00 76.19 647 ASP A O 1
ATOM 5118 N N . LEU A 1 648 ? -4.722 -11.463 38.179 1.00 81.50 648 LEU A N 1
ATOM 5119 C CA . LEU A 1 648 ? -6.063 -11.024 37.754 1.00 81.50 648 LEU A CA 1
ATOM 5120 C C . LEU A 1 648 ? -7.168 -11.712 38.551 1.00 81.50 648 LEU A C 1
ATOM 5122 O O . LEU A 1 648 ? -8.210 -11.125 38.829 1.00 81.50 648 LEU A O 1
ATOM 5126 N N . LYS A 1 649 ? -6.993 -12.993 38.870 1.00 82.75 649 LYS A N 1
ATOM 5127 C CA . LYS A 1 649 ? -8.021 -13.745 39.576 1.00 82.75 649 LYS A CA 1
ATOM 5128 C C . LYS A 1 649 ? -8.186 -13.235 41.004 1.00 82.75 649 LYS A C 1
ATOM 5130 O O . LYS A 1 649 ? -9.319 -12.982 41.407 1.00 82.75 649 LYS A O 1
ATOM 5135 N N . ASP A 1 650 ? -7.080 -13.053 41.712 1.00 83.31 650 ASP A N 1
ATOM 5136 C CA . ASP A 1 650 ? -7.089 -12.567 43.090 1.00 83.31 650 ASP A CA 1
ATOM 5137 C C . ASP A 1 650 ? -7.691 -11.151 43.159 1.00 83.31 650 ASP A C 1
ATOM 5139 O O . ASP A 1 650 ? -8.589 -10.904 43.965 1.00 83.31 650 ASP A O 1
ATOM 5143 N N . PHE A 1 651 ? -7.324 -10.262 42.225 1.00 86.44 651 PHE A N 1
ATOM 5144 C CA . PHE A 1 651 ? -7.935 -8.934 42.106 1.00 86.44 651 PHE A CA 1
ATOM 5145 C C . PHE A 1 651 ? -9.455 -9.002 41.873 1.00 86.44 651 PHE A C 1
ATOM 5147 O O . PHE A 1 651 ? -10.232 -8.412 42.624 1.00 86.44 651 PHE A O 1
ATOM 5154 N N . PHE A 1 652 ? -9.918 -9.742 40.858 1.00 88.75 652 PHE A N 1
ATOM 5155 C CA . PHE A 1 652 ? -11.342 -9.776 40.491 1.00 88.75 652 PHE A CA 1
ATOM 5156 C C . PHE A 1 652 ? -12.235 -10.497 41.523 1.00 88.75 652 PHE A C 1
ATOM 5158 O O . PHE A 1 652 ? -13.452 -10.269 41.524 1.00 88.75 652 PHE A O 1
ATOM 5165 N N . GLU A 1 653 ? -11.680 -11.354 42.389 1.00 87.69 653 GLU A N 1
ATOM 5166 C CA . GLU A 1 653 ? -12.411 -11.977 43.504 1.00 87.69 653 GLU A CA 1
ATOM 5167 C C . GLU A 1 653 ? -12.714 -10.980 44.638 1.00 87.69 653 GLU A C 1
ATOM 5169 O O . GLU A 1 653 ? -13.764 -11.096 45.276 1.00 87.69 653 GLU A O 1
ATOM 5174 N N . GLU A 1 654 ? -11.847 -9.988 44.856 1.00 85.31 654 GLU A N 1
ATOM 5175 C CA . GLU A 1 654 ? -11.981 -8.992 45.931 1.00 85.31 654 GLU A CA 1
ATOM 5176 C C . GLU A 1 654 ? -12.565 -7.647 45.460 1.00 85.31 654 GLU A C 1
ATOM 5178 O O . GLU A 1 654 ? -13.230 -6.959 46.238 1.00 85.31 654 GLU A O 1
ATOM 5183 N N . ALA A 1 655 ? -12.351 -7.283 44.192 1.00 87.31 655 ALA A N 1
ATOM 5184 C CA . ALA A 1 655 ? -12.719 -5.990 43.619 1.00 87.31 655 ALA A CA 1
ATOM 5185 C C . ALA A 1 655 ? -14.242 -5.769 43.513 1.00 87.31 655 ALA A C 1
ATOM 5187 O O . ALA A 1 655 ? -15.003 -6.659 43.099 1.00 87.31 655 ALA A O 1
ATOM 5188 N N . SER A 1 656 ? -14.684 -4.541 43.818 1.00 88.19 656 SER A N 1
ATOM 5189 C CA . SER A 1 656 ? -16.062 -4.099 43.570 1.00 88.19 656 SER A CA 1
ATOM 5190 C C . SER A 1 656 ? -16.353 -3.970 42.071 1.00 88.19 656 SER A C 1
ATOM 5192 O O . SER A 1 656 ? -15.456 -4.054 41.230 1.00 88.19 656 SER A O 1
ATOM 5194 N N . THR A 1 657 ? -17.618 -3.747 41.705 1.00 89.69 657 THR A N 1
ATOM 5195 C CA . THR A 1 657 ? -17.970 -3.513 40.293 1.00 89.69 657 THR A CA 1
ATOM 5196 C C . THR A 1 657 ? -17.267 -2.267 39.754 1.00 89.69 657 THR A C 1
ATOM 5198 O O . THR A 1 657 ? -16.761 -2.291 38.637 1.00 89.69 657 THR A O 1
ATOM 5201 N N . LEU A 1 658 ? -17.194 -1.200 40.558 1.00 89.88 658 LEU A N 1
ATOM 5202 C CA . LEU A 1 658 ? -16.531 0.047 40.180 1.00 89.88 658 LEU A CA 1
ATOM 5203 C C . LEU A 1 658 ? -15.019 -0.146 39.992 1.00 89.88 658 LEU A C 1
ATOM 5205 O O . LEU A 1 658 ? -14.488 0.300 38.981 1.00 89.88 658 LEU A O 1
ATOM 5209 N N . ASP A 1 659 ? -14.355 -0.868 40.902 1.00 89.19 659 ASP A N 1
ATOM 5210 C CA . ASP A 1 659 ? -12.914 -1.161 40.796 1.00 89.19 659 ASP A CA 1
ATOM 5211 C C . ASP A 1 659 ? -12.589 -1.936 39.509 1.00 89.19 659 ASP A C 1
ATOM 5213 O O . ASP A 1 659 ? -11.593 -1.667 38.845 1.00 89.19 659 ASP A O 1
ATOM 5217 N N . LYS A 1 660 ? -13.459 -2.873 39.113 1.00 92.75 660 LYS A N 1
ATOM 5218 C CA . LYS A 1 660 ? -13.298 -3.645 37.871 1.00 92.75 660 LYS A CA 1
ATOM 5219 C C . LYS A 1 660 ? -13.416 -2.772 36.626 1.00 92.75 660 LYS A C 1
ATOM 5221 O O . LYS A 1 660 ? -12.666 -2.971 35.680 1.00 92.75 660 LYS A O 1
ATOM 5226 N N . LEU A 1 661 ? -14.349 -1.820 36.612 1.00 94.25 661 LEU A N 1
ATOM 5227 C CA . LEU A 1 661 ? -14.509 -0.888 35.490 1.00 94.25 661 LEU A CA 1
ATOM 5228 C C . LEU A 1 661 ? -13.304 0.048 35.350 1.00 94.25 661 LEU A C 1
ATOM 5230 O O . LEU A 1 661 ? -12.862 0.288 34.230 1.00 94.25 661 LEU A O 1
ATOM 5234 N N . VAL A 1 662 ? -12.765 0.529 36.475 1.00 92.62 662 VAL A N 1
ATOM 5235 C CA . VAL A 1 662 ? -11.520 1.315 36.511 1.00 92.62 662 VAL A CA 1
ATOM 5236 C C . VAL A 1 662 ? -10.366 0.482 35.953 1.00 92.62 662 VAL A C 1
ATOM 5238 O O . VAL A 1 662 ? -9.722 0.900 34.997 1.00 92.62 662 VAL A O 1
ATOM 5241 N N . PHE A 1 663 ? -10.209 -0.758 36.433 1.00 92.25 663 PHE A N 1
ATOM 5242 C CA . PHE A 1 663 ? -9.196 -1.692 35.936 1.00 92.25 663 PHE A CA 1
ATOM 5243 C C . PHE A 1 663 ? -9.251 -1.890 34.412 1.00 92.25 663 PHE A C 1
ATOM 5245 O O . PHE A 1 663 ? -8.209 -1.941 33.766 1.00 92.25 663 PHE A O 1
ATOM 5252 N N . PHE A 1 664 ? -10.444 -2.002 33.816 1.00 92.81 664 PHE A N 1
ATOM 5253 C CA . PHE A 1 664 ? -10.566 -2.182 32.365 1.00 92.81 664 PHE A CA 1
ATOM 5254 C C . PHE A 1 664 ? -10.093 -0.979 31.547 1.00 92.81 664 PHE A C 1
ATOM 5256 O O . PHE A 1 664 ? -9.655 -1.176 30.418 1.00 92.81 664 PHE A O 1
ATOM 5263 N N . ARG A 1 665 ? -10.193 0.244 32.074 1.00 92.12 665 ARG A N 1
ATOM 5264 C CA . ARG A 1 665 ? -9.667 1.426 31.382 1.00 92.12 665 ARG A CA 1
ATOM 5265 C C . ARG A 1 665 ? -8.179 1.592 31.617 1.00 92.12 665 ARG A C 1
ATOM 5267 O O . ARG A 1 665 ? -7.431 1.662 30.650 1.00 92.12 665 ARG A O 1
ATOM 5274 N N . ASP A 1 666 ? -7.752 1.548 32.872 1.00 89.94 666 ASP A N 1
ATOM 5275 C CA . ASP A 1 666 ? -6.346 1.761 33.221 1.00 89.94 666 ASP A CA 1
ATOM 5276 C C . ASP A 1 666 ? -5.463 0.647 32.649 1.00 89.94 666 ASP A C 1
ATOM 5278 O O . ASP A 1 666 ? -4.406 0.900 32.082 1.00 89.94 666 ASP A O 1
ATOM 5282 N N . GLY A 1 667 ? -5.925 -0.604 32.686 1.00 86.75 667 GLY A N 1
ATOM 5283 C CA . GLY A 1 667 ? -5.187 -1.702 32.076 1.00 86.75 667 GLY A CA 1
ATOM 5284 C C . GLY A 1 667 ? -5.118 -1.626 30.545 1.00 86.75 667 GLY A C 1
ATOM 5285 O O . GLY A 1 667 ? -4.148 -2.114 29.972 1.00 86.75 667 GLY A O 1
ATOM 5286 N N . GLN A 1 668 ? -6.094 -0.992 29.883 1.00 87.38 668 GLN A N 1
ATOM 5287 C CA . GLN A 1 668 ? -6.022 -0.719 28.443 1.00 87.38 668 GLN A CA 1
ATOM 5288 C C . GLN A 1 668 ? -5.016 0.407 28.172 1.00 87.38 668 GLN A C 1
ATOM 5290 O O . GLN A 1 668 ? -4.190 0.279 27.277 1.00 87.38 668 GLN A O 1
ATOM 5295 N N . TYR A 1 669 ? -5.048 1.471 28.982 1.00 86.19 669 TYR A N 1
ATOM 5296 C CA . TYR A 1 669 ? -4.105 2.589 28.922 1.00 86.19 669 TYR A CA 1
ATOM 5297 C C . TYR A 1 669 ? -2.644 2.127 29.074 1.00 86.19 669 TYR A C 1
ATOM 5299 O O . TYR A 1 669 ? -1.771 2.581 28.342 1.00 86.19 669 TYR A O 1
ATOM 5307 N N . TYR A 1 670 ? -2.388 1.155 29.956 1.00 83.75 670 TYR A N 1
ATOM 5308 C CA . TYR A 1 670 ? -1.069 0.535 30.144 1.00 83.75 670 TYR A CA 1
ATOM 5309 C C . TYR A 1 670 ? -0.791 -0.681 29.245 1.00 83.75 670 TYR A C 1
ATOM 5311 O O . TYR A 1 670 ? 0.182 -1.399 29.467 1.00 83.75 670 TYR A O 1
ATOM 5319 N N . TYR A 1 671 ? -1.632 -0.951 28.245 1.00 81.56 671 TYR A N 1
ATOM 5320 C CA . TYR A 1 671 ? -1.454 -2.043 27.282 1.00 81.56 671 TYR A CA 1
ATOM 5321 C C . TYR A 1 671 ? -1.311 -3.461 27.888 1.00 81.56 671 TYR A C 1
ATOM 5323 O O . TYR A 1 671 ? -0.705 -4.362 27.307 1.00 81.56 671 TYR A O 1
ATOM 5331 N N . LEU A 1 672 ? -1.935 -3.713 29.037 1.00 79.31 672 LEU A N 1
ATOM 5332 C CA . LEU A 1 672 ? -1.631 -4.832 29.939 1.00 79.31 672 LEU A CA 1
ATOM 5333 C C . LEU A 1 672 ? -1.896 -6.250 29.384 1.00 79.31 672 LEU A C 1
ATOM 5335 O O . LEU A 1 672 ? -1.345 -7.238 29.885 1.00 79.31 672 LEU A O 1
ATOM 5339 N N . TRP A 1 673 ? -2.792 -6.388 28.401 1.00 78.44 673 TRP A N 1
ATOM 5340 C CA . TRP A 1 673 ? -3.253 -7.687 27.882 1.00 78.44 673 TRP A CA 1
ATOM 5341 C C . TRP A 1 673 ? -3.150 -7.856 26.365 1.00 78.44 673 TRP A C 1
ATOM 5343 O O . TRP A 1 673 ? -3.563 -8.912 25.8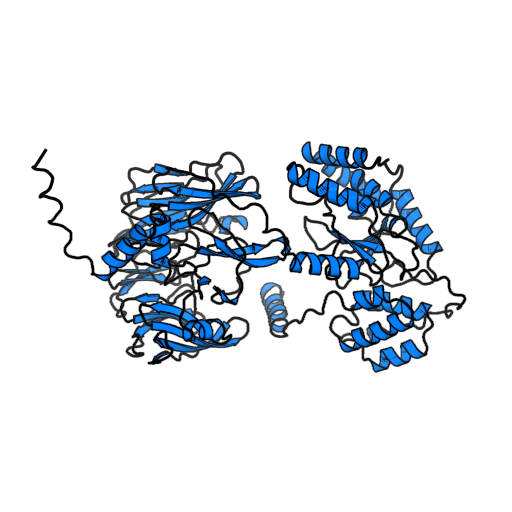79 1.00 78.44 673 TRP A O 1
ATOM 5353 N N . HIS A 1 674 ? -2.603 -6.883 25.629 1.00 71.56 674 HIS A N 1
ATOM 5354 C CA . HIS A 1 674 ? -2.638 -6.879 24.159 1.00 71.56 674 HIS A CA 1
ATOM 5355 C C . HIS A 1 674 ? -2.006 -8.125 23.531 1.00 71.56 674 HIS A C 1
ATOM 5357 O O . HIS A 1 674 ? -2.618 -8.717 22.649 1.00 71.56 674 HIS A O 1
ATOM 5363 N N . ASP A 1 675 ? -0.905 -8.636 24.088 1.00 71.38 675 ASP A N 1
ATOM 5364 C CA . ASP A 1 675 ? -0.234 -9.846 23.581 1.00 71.38 675 ASP A CA 1
ATOM 5365 C C . ASP A 1 675 ? -0.541 -11.115 24.397 1.00 71.38 675 ASP A C 1
ATOM 5367 O O . ASP A 1 675 ? 0.096 -12.164 24.260 1.00 71.38 675 ASP A O 1
ATOM 5371 N N . ASN A 1 676 ? -1.552 -11.063 25.270 1.00 78.25 676 ASN A N 1
ATOM 5372 C CA . ASN A 1 676 ? -1.854 -12.137 26.211 1.00 78.25 676 ASN A CA 1
ATOM 5373 C C . ASN A 1 676 ? -3.273 -12.682 26.021 1.00 78.25 676 ASN A C 1
ATOM 5375 O O . ASN A 1 676 ? -4.189 -12.434 26.806 1.00 78.25 676 ASN A O 1
ATOM 5379 N N . SER A 1 677 ? -3.432 -13.545 25.014 1.00 79.88 677 SER A N 1
ATOM 5380 C CA . SER A 1 677 ? -4.703 -14.221 24.695 1.00 79.88 677 SER A CA 1
ATOM 5381 C C . SER A 1 677 ? -5.372 -14.929 25.887 1.00 79.88 677 SER A C 1
ATOM 5383 O O . SER A 1 677 ? -6.598 -15.050 25.936 1.00 79.88 677 SER A O 1
ATOM 5385 N N . LYS A 1 678 ? -4.599 -15.386 26.885 1.00 81.12 678 LYS A N 1
ATOM 5386 C CA . LYS A 1 678 ? -5.145 -16.002 28.108 1.00 81.12 678 LYS A CA 1
ATOM 5387 C C . LYS A 1 678 ? -5.714 -14.967 29.076 1.00 81.12 678 LYS A C 1
ATOM 5389 O O . LYS A 1 678 ? -6.714 -15.273 29.730 1.00 81.12 678 LYS A O 1
ATOM 5394 N N . ALA A 1 679 ? -5.080 -13.801 29.192 1.00 83.25 679 ALA A N 1
ATOM 5395 C CA . ALA A 1 679 ? -5.607 -12.673 29.951 1.00 83.25 679 ALA A CA 1
ATOM 5396 C C . ALA A 1 679 ? -6.886 -12.153 29.287 1.00 83.25 679 ALA A C 1
ATOM 5398 O O . ALA A 1 679 ? -7.917 -12.122 29.954 1.00 83.25 679 ALA A O 1
ATOM 5399 N N . ILE A 1 680 ? -6.865 -11.907 27.970 1.00 87.81 680 ILE A N 1
ATOM 5400 C CA . ILE A 1 680 ? -8.047 -11.499 27.189 1.00 87.81 680 ILE A CA 1
ATOM 5401 C C . ILE A 1 680 ? -9.212 -12.464 27.431 1.00 87.81 680 ILE A C 1
ATOM 5403 O O . ILE A 1 680 ? -10.287 -12.037 27.840 1.00 87.81 680 ILE A O 1
ATOM 5407 N N . ALA A 1 681 ? -9.002 -13.777 27.278 1.00 88.06 681 ALA A N 1
ATOM 5408 C CA . ALA A 1 681 ? -10.063 -14.763 27.489 1.00 88.06 681 ALA A CA 1
ATOM 5409 C C . ALA A 1 681 ? -10.665 -14.713 28.907 1.00 88.06 681 ALA A C 1
ATOM 5411 O O . ALA A 1 681 ? -11.878 -14.839 29.068 1.00 88.06 681 ALA A O 1
ATOM 5412 N N . TYR A 1 682 ? -9.840 -14.511 29.941 1.00 90.25 682 TYR A N 1
ATOM 5413 C CA . TYR A 1 682 ? -10.324 -14.359 31.315 1.00 90.25 682 TYR A CA 1
ATOM 5414 C C . TYR A 1 682 ? -11.105 -13.054 31.508 1.00 90.25 682 TYR A C 1
ATOM 5416 O O . TYR A 1 682 ? -12.191 -13.062 32.083 1.00 90.25 682 TYR A O 1
ATOM 5424 N N . LEU A 1 683 ? -10.589 -11.942 30.992 1.00 92.50 683 LEU A N 1
ATOM 5425 C CA . LEU A 1 683 ? -11.227 -10.630 31.069 1.00 92.50 683 LEU A CA 1
ATOM 5426 C C . LEU A 1 683 ? -12.575 -10.607 30.330 1.00 92.50 683 LEU A C 1
ATOM 5428 O O . LEU A 1 683 ? -13.552 -10.064 30.843 1.00 92.50 683 LEU A O 1
ATOM 5432 N N . GLN A 1 684 ? -12.684 -11.306 29.197 1.00 94.56 684 GLN A N 1
ATOM 5433 C CA . GLN A 1 684 ? -13.954 -11.534 28.503 1.00 94.56 684 GLN A CA 1
ATOM 5434 C C . GLN A 1 684 ? -14.975 -12.289 29.362 1.00 94.56 684 GLN A C 1
ATOM 5436 O O . GLN A 1 684 ? -16.165 -11.974 29.318 1.00 94.56 684 GLN A O 1
ATOM 5441 N N . GLU A 1 685 ? -14.546 -13.300 30.126 1.00 95.00 685 GLU A N 1
ATOM 5442 C CA . GLU A 1 685 ? -15.424 -14.007 31.069 1.00 95.00 685 GLU A CA 1
ATOM 5443 C C . GLU A 1 685 ? -15.924 -13.059 32.169 1.00 95.00 685 GLU A C 1
ATOM 5445 O O . GLU A 1 685 ? -17.108 -13.100 32.509 1.00 95.00 685 GLU A O 1
ATOM 5450 N N . GLN A 1 686 ? -15.057 -12.178 32.681 1.00 95.62 686 GLN A N 1
ATOM 5451 C CA . GLN A 1 686 ? -15.420 -11.194 33.705 1.00 95.62 686 GLN A CA 1
ATOM 5452 C C . GLN A 1 686 ? -16.406 -10.143 33.176 1.00 95.62 686 GLN A C 1
ATOM 5454 O O . GLN A 1 686 ? -17.440 -9.923 33.805 1.00 95.62 686 GLN A O 1
ATOM 5459 N N . LEU A 1 687 ? -16.160 -9.566 31.995 1.00 96.44 687 LEU A N 1
ATOM 5460 C CA . LEU A 1 687 ? -17.077 -8.611 31.355 1.00 96.44 687 LEU A CA 1
ATOM 5461 C C . LEU A 1 687 ? -18.462 -9.232 31.119 1.00 96.44 687 LEU A C 1
ATOM 5463 O O . LEU A 1 687 ? -19.483 -8.646 31.474 1.00 96.44 687 LEU A O 1
ATOM 5467 N N . LYS A 1 688 ? -18.517 -10.475 30.625 1.00 96.62 688 LYS A N 1
ATOM 5468 C CA . LYS A 1 688 ? -19.786 -11.208 30.460 1.00 96.62 688 LYS A CA 1
ATOM 5469 C C . LYS A 1 688 ? -20.488 -11.462 31.793 1.00 96.62 688 LYS A C 1
ATOM 5471 O O . LYS A 1 688 ? -21.706 -11.345 31.868 1.00 96.62 688 LYS A O 1
ATOM 5476 N N . ALA A 1 689 ? -19.749 -11.783 32.856 1.00 95.38 689 ALA A N 1
ATOM 5477 C CA . ALA A 1 689 ? -20.326 -11.948 34.192 1.00 95.38 689 ALA A CA 1
ATOM 5478 C C . ALA A 1 689 ? -20.909 -10.636 34.754 1.00 95.38 689 ALA A C 1
ATOM 5480 O O . ALA A 1 689 ? -21.840 -10.681 35.559 1.00 95.38 689 ALA A O 1
ATOM 5481 N N . MET A 1 690 ? -20.396 -9.488 34.303 1.00 94.31 690 MET A N 1
ATOM 5482 C CA . MET A 1 690 ? -20.898 -8.149 34.626 1.00 94.31 690 MET A CA 1
ATOM 5483 C C . MET A 1 690 ? -22.065 -7.697 33.725 1.00 94.31 690 MET A C 1
ATOM 5485 O O . MET A 1 690 ? -22.644 -6.646 33.987 1.00 94.31 690 MET A O 1
ATOM 5489 N N . GLY A 1 691 ? -22.447 -8.477 32.703 1.00 95.00 691 GLY A N 1
ATOM 5490 C CA . GLY A 1 691 ? -23.478 -8.096 31.724 1.00 95.00 691 GLY A CA 1
ATOM 5491 C C . GLY A 1 691 ? -23.004 -7.054 30.702 1.00 95.00 691 GLY A C 1
ATOM 5492 O O . GLY A 1 691 ? -23.794 -6.220 30.265 1.00 95.00 691 GLY A O 1
ATOM 5493 N N . LEU A 1 692 ? -21.704 -7.068 30.391 1.00 96.31 692 LEU A N 1
ATOM 5494 C CA . LEU A 1 692 ? -21.029 -6.185 29.435 1.00 96.31 692 LEU A CA 1
ATOM 5495 C C . LEU A 1 692 ? -20.610 -6.984 28.194 1.00 96.31 692 LEU A C 1
ATOM 5497 O O . LEU A 1 692 ? -19.426 -7.162 27.903 1.00 96.31 692 LEU A O 1
ATOM 5501 N N . GLU A 1 693 ? -21.584 -7.575 27.499 1.00 95.62 693 GLU A N 1
ATOM 5502 C CA . GLU A 1 693 ? -21.320 -8.448 26.351 1.00 95.62 693 GLU A CA 1
ATOM 5503 C C . GLU A 1 693 ? -20.653 -7.719 25.179 1.00 95.62 693 GLU A C 1
ATOM 5505 O O . GLU A 1 693 ? -19.829 -8.318 24.488 1.00 95.62 693 GLU A O 1
ATOM 5510 N N . ASP A 1 694 ? -20.992 -6.449 24.959 1.00 95.50 694 ASP A N 1
ATOM 5511 C CA . ASP A 1 694 ? -20.459 -5.664 23.846 1.00 95.50 694 ASP A CA 1
ATOM 5512 C C . ASP A 1 694 ? -18.976 -5.326 24.076 1.00 95.50 694 ASP A C 1
ATOM 5514 O O . ASP A 1 694 ? -18.137 -5.538 23.200 1.00 95.50 694 ASP A O 1
ATOM 5518 N N . GLU A 1 695 ? -18.616 -4.907 25.289 1.00 96.31 695 GLU A N 1
ATOM 5519 C CA . GLU A 1 695 ? -17.233 -4.649 25.703 1.00 96.31 695 GLU A CA 1
ATOM 5520 C C . GLU A 1 695 ? -16.416 -5.949 25.732 1.00 96.31 695 GLU A C 1
ATOM 5522 O O . GLU A 1 695 ? -15.260 -5.968 25.308 1.00 96.31 695 GLU A O 1
ATOM 5527 N N . ALA A 1 696 ? -17.027 -7.072 26.133 1.00 95.00 696 ALA A N 1
ATOM 5528 C CA . ALA A 1 696 ? -16.390 -8.387 26.064 1.00 95.00 696 ALA A CA 1
ATOM 5529 C C . ALA A 1 696 ? -16.055 -8.813 24.627 1.00 95.00 696 ALA A C 1
ATOM 5531 O O . ALA A 1 696 ? -15.128 -9.597 24.420 1.00 95.00 696 ALA A O 1
ATOM 5532 N N . ASN A 1 697 ? -16.797 -8.340 23.625 1.00 91.50 697 ASN A N 1
ATOM 5533 C CA . ASN A 1 697 ? -16.435 -8.581 22.230 1.00 91.50 697 ASN A CA 1
ATOM 5534 C C . ASN A 1 697 ? -15.277 -7.673 21.801 1.00 91.50 697 ASN A C 1
ATOM 5536 O O . ASN A 1 697 ? -14.386 -8.137 21.096 1.00 91.50 697 ASN A O 1
ATOM 5540 N N . ARG A 1 698 ? -15.263 -6.413 22.252 1.00 92.31 698 ARG A N 1
ATOM 5541 C CA . ARG A 1 698 ? -14.265 -5.402 21.863 1.00 92.31 698 ARG A CA 1
ATOM 5542 C C . ARG A 1 698 ? -12.893 -5.597 22.501 1.00 92.31 698 ARG A C 1
ATOM 5544 O O . ARG A 1 698 ? -11.912 -5.288 21.848 1.00 92.31 698 ARG A O 1
ATOM 5551 N N . ILE A 1 699 ? -12.798 -6.147 23.714 1.00 90.94 699 ILE A N 1
ATOM 5552 C CA . ILE A 1 699 ? -11.510 -6.332 24.420 1.00 90.94 699 ILE A CA 1
ATOM 5553 C C . ILE A 1 699 ? -10.518 -7.261 23.694 1.00 90.94 699 ILE A C 1
ATOM 5555 O O . ILE A 1 699 ? -9.339 -7.287 24.021 1.00 90.94 699 ILE A O 1
ATOM 5559 N N . ALA A 1 700 ? -10.985 -8.045 22.719 1.00 84.94 700 ALA A N 1
ATOM 5560 C CA . ALA A 1 700 ? -10.120 -8.861 21.869 1.00 84.94 700 ALA A CA 1
ATOM 5561 C C . ALA A 1 700 ? -9.554 -8.094 20.655 1.00 84.94 700 ALA A C 1
ATOM 5563 O O . ALA A 1 700 ? -8.910 -8.721 19.817 1.00 84.94 700 ALA A O 1
ATOM 5564 N N . TYR A 1 701 ? -9.836 -6.789 20.543 1.00 83.69 701 TYR A N 1
ATOM 5565 C CA . TYR A 1 701 ? -9.470 -5.942 19.410 1.00 83.69 701 TYR A CA 1
ATOM 5566 C C . TYR A 1 701 ? -8.654 -4.699 19.842 1.00 83.69 701 TYR A C 1
ATOM 5568 O O . TYR A 1 701 ? -8.987 -4.100 20.869 1.00 83.69 701 TYR A O 1
ATOM 5576 N N . PRO A 1 702 ? -7.653 -4.263 19.044 1.00 70.31 702 PRO A N 1
ATOM 5577 C CA . PRO A 1 702 ? -7.177 -4.928 17.826 1.00 70.31 702 PRO A CA 1
ATOM 5578 C C . PRO A 1 702 ? -6.659 -6.336 18.137 1.00 70.31 702 PRO A C 1
ATOM 5580 O O . PRO A 1 702 ? -6.262 -6.619 19.268 1.00 70.31 702 PRO A O 1
ATOM 5583 N N . GLU A 1 703 ? -6.800 -7.253 17.172 1.00 60.12 703 GLU A N 1
ATOM 5584 C CA . GLU A 1 703 ? -6.258 -8.601 17.362 1.00 60.12 703 GLU A CA 1
ATOM 5585 C C . GLU A 1 703 ? -4.766 -8.451 17.676 1.00 60.12 703 GLU A C 1
ATOM 5587 O O . GLU A 1 703 ? -4.129 -7.612 17.030 1.00 60.12 703 GLU A O 1
ATOM 5592 N N . PRO A 1 704 ? -4.219 -9.211 18.648 1.00 52.62 704 PRO A N 1
ATOM 5593 C CA . PRO A 1 704 ? -2.803 -9.141 18.973 1.00 52.62 704 PRO A CA 1
ATOM 5594 C C . PRO A 1 704 ? -2.024 -9.197 17.669 1.00 52.62 704 PRO A C 1
ATOM 5596 O O . PRO A 1 704 ? -2.238 -10.122 16.872 1.00 52.62 704 PRO A O 1
ATOM 5599 N N . TYR A 1 705 ? -1.164 -8.211 17.425 1.00 41.56 705 TYR A N 1
ATOM 5600 C CA . TYR A 1 705 ? -0.195 -8.360 16.359 1.00 41.56 705 TYR A CA 1
ATOM 5601 C C . TYR A 1 705 ? 0.598 -9.613 16.726 1.00 41.56 705 TYR A C 1
ATOM 5603 O O . TYR A 1 705 ? 1.380 -9.606 17.671 1.00 41.56 705 TYR A O 1
ATOM 5611 N N . GLU A 1 706 ? 0.403 -10.712 15.993 1.00 35.47 706 GLU A N 1
ATOM 5612 C CA . GLU A 1 706 ? 1.434 -11.737 15.917 1.00 35.47 706 GLU A CA 1
ATOM 5613 C C . GLU A 1 706 ? 2.620 -11.048 15.230 1.00 35.47 706 GLU A C 1
ATOM 5615 O O . GLU A 1 706 ? 2.814 -11.146 14.016 1.00 35.47 706 GLU A O 1
ATOM 5620 N N . TYR A 1 707 ? 3.389 -10.272 16.001 1.00 34.47 707 TYR A N 1
ATOM 5621 C CA . TYR A 1 707 ? 4.775 -10.023 15.691 1.00 34.47 707 TYR A CA 1
ATOM 5622 C C . TYR A 1 707 ? 5.372 -11.420 15.598 1.00 34.47 707 TYR A C 1
ATOM 5624 O O . TYR A 1 707 ? 5.614 -12.092 16.597 1.00 34.47 707 TYR A O 1
ATOM 5632 N N . ASP A 1 708 ? 5.551 -11.903 14.372 1.00 34.94 708 ASP A N 1
ATOM 5633 C CA . ASP A 1 708 ? 6.555 -12.918 14.133 1.00 34.94 708 ASP A CA 1
ATOM 5634 C C . ASP A 1 708 ? 7.833 -12.310 14.735 1.00 34.94 708 ASP A C 1
ATOM 5636 O O . ASP A 1 708 ? 8.359 -11.324 14.205 1.00 34.94 708 ASP A O 1
ATOM 5640 N N . ASP A 1 709 ? 8.302 -12.854 15.865 1.00 36.47 709 ASP A N 1
ATOM 5641 C CA . ASP A 1 709 ? 9.500 -12.462 16.635 1.00 36.47 709 ASP A CA 1
ATOM 5642 C C . ASP A 1 709 ? 10.7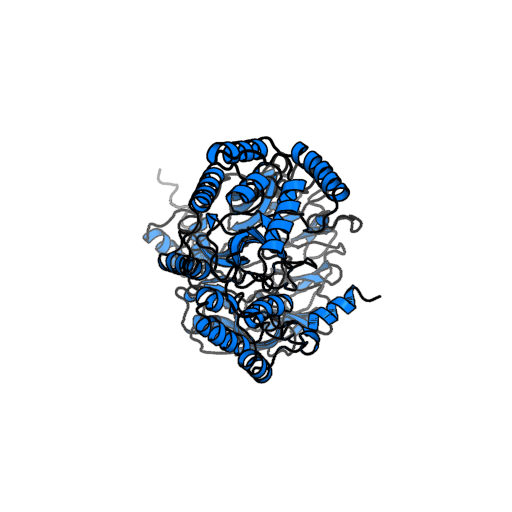97 -12.392 15.781 1.00 36.47 709 ASP A C 1
ATOM 5644 O O . ASP A 1 709 ? 11.907 -12.212 16.281 1.00 36.47 709 ASP A O 1
ATOM 5648 N N . GLU A 1 710 ? 10.697 -12.555 14.461 1.00 42.22 710 GLU A N 1
ATOM 5649 C CA . GLU A 1 710 ? 11.772 -12.500 13.482 1.00 42.22 710 GLU A CA 1
ATOM 5650 C C . GLU A 1 710 ? 12.321 -11.086 13.212 1.00 42.22 710 GLU A C 1
ATOM 5652 O O . GLU A 1 710 ? 13.378 -10.996 12.584 1.00 42.22 710 GLU A O 1
ATOM 5657 N N . TYR A 1 711 ? 11.668 -10.002 13.668 1.00 41.09 711 TYR A N 1
ATOM 5658 C CA . TYR A 1 711 ? 12.024 -8.627 13.259 1.00 41.09 711 TYR A CA 1
ATOM 5659 C C . TYR A 1 711 ? 12.367 -7.620 14.374 1.00 41.09 711 TYR A C 1
ATOM 5661 O O . TYR A 1 711 ? 13.013 -6.615 14.071 1.00 41.09 711 TYR A O 1
ATOM 5669 N N . GLY A 1 712 ? 12.025 -7.872 15.644 1.00 36.06 712 GLY A N 1
ATOM 5670 C CA . GLY A 1 712 ? 12.297 -6.922 16.741 1.00 36.06 712 GLY A CA 1
ATOM 5671 C C . GLY A 1 712 ? 13.793 -6.692 17.006 1.00 36.06 712 GLY A C 1
ATOM 5672 O O . GLY A 1 712 ? 14.232 -5.565 17.220 1.00 36.06 712 GLY A O 1
ATOM 5673 N N . ALA A 1 713 ? 14.609 -7.743 16.882 1.00 40.28 713 ALA A N 1
ATOM 5674 C CA . ALA A 1 713 ? 16.044 -7.674 17.171 1.00 40.28 713 ALA A CA 1
ATOM 5675 C C . ALA A 1 713 ? 16.868 -6.884 16.132 1.00 40.28 713 ALA A C 1
ATOM 5677 O O . ALA A 1 713 ? 17.958 -6.408 16.448 1.00 40.28 713 ALA A O 1
ATOM 5678 N N . ASP A 1 714 ? 16.377 -6.743 14.896 1.00 42.66 714 ASP A N 1
ATOM 5679 C CA . ASP A 1 714 ? 17.098 -6.018 13.841 1.00 42.66 714 ASP A CA 1
ATOM 5680 C C . ASP A 1 714 ? 16.824 -4.504 13.890 1.00 42.66 714 ASP A C 1
ATOM 5682 O O . ASP A 1 714 ? 17.656 -3.723 13.426 1.00 42.66 714 ASP A O 1
ATOM 5686 N N . TYR A 1 715 ? 15.699 -4.066 14.471 1.00 34.25 715 TYR A N 1
ATOM 5687 C CA . TYR A 1 715 ? 15.317 -2.650 14.499 1.00 34.25 715 TYR A CA 1
ATOM 5688 C C . TYR A 1 715 ? 16.120 -1.841 15.525 1.00 34.25 715 TYR A C 1
ATOM 5690 O O . TYR A 1 715 ? 16.629 -0.777 15.174 1.00 34.25 715 TYR A O 1
ATOM 5698 N N . GLU A 1 716 ? 16.338 -2.362 16.738 1.00 38.78 716 GLU A N 1
ATOM 5699 C CA . GLU A 1 716 ? 17.239 -1.731 17.721 1.00 38.78 716 GLU A CA 1
ATOM 5700 C C . GLU A 1 716 ? 18.685 -1.672 17.209 1.00 38.78 716 GLU A C 1
ATOM 5702 O O . GLU A 1 716 ? 19.345 -0.637 17.308 1.00 38.78 716 GLU A O 1
ATOM 5707 N N . ALA A 1 717 ? 19.156 -2.746 16.563 1.00 41.06 717 ALA A N 1
ATOM 5708 C CA . ALA A 1 717 ? 20.501 -2.803 15.993 1.00 41.06 717 ALA A CA 1
ATOM 5709 C C . ALA A 1 717 ? 20.694 -1.823 14.819 1.00 41.06 717 ALA A C 1
ATOM 5711 O O . ALA A 1 717 ? 21.783 -1.276 14.636 1.00 41.06 717 ALA A O 1
ATOM 5712 N N . LEU A 1 718 ? 19.649 -1.579 14.020 1.00 35.12 718 LEU A N 1
ATOM 5713 C CA . LEU A 1 718 ? 19.655 -0.576 12.951 1.00 35.12 718 LEU A CA 1
ATOM 5714 C C . LEU A 1 718 ? 19.530 0.852 13.497 1.00 35.12 718 LEU A C 1
ATOM 5716 O O . LEU A 1 718 ? 20.186 1.751 12.971 1.00 35.12 718 LEU A O 1
ATOM 5720 N N . TYR A 1 719 ? 18.744 1.071 14.552 1.00 35.09 719 TYR A N 1
ATOM 5721 C CA . TYR A 1 719 ? 18.578 2.386 15.170 1.00 35.09 719 TYR A CA 1
ATOM 5722 C C . TYR A 1 719 ? 19.868 2.853 15.864 1.00 35.09 719 TYR A C 1
ATOM 5724 O O . TYR A 1 719 ? 20.325 3.968 15.609 1.00 35.09 719 TYR A O 1
ATOM 5732 N N . GLU A 1 720 ? 20.540 1.979 16.626 1.00 39.44 720 GLU A N 1
ATOM 5733 C CA . GLU A 1 720 ? 21.877 2.263 17.175 1.00 39.44 720 GLU A CA 1
ATOM 5734 C C . GLU A 1 720 ? 22.925 2.489 16.072 1.00 39.44 720 GLU A C 1
ATOM 5736 O O . GLU A 1 720 ? 23.807 3.336 16.219 1.00 39.44 720 GLU A O 1
ATOM 5741 N N . TYR A 1 721 ? 22.828 1.778 14.942 1.00 38.59 721 TYR A N 1
ATOM 5742 C CA . TYR A 1 721 ? 23.766 1.919 13.824 1.00 38.59 721 TYR A CA 1
ATOM 5743 C C . TYR A 1 721 ? 23.623 3.249 13.065 1.00 38.59 721 TYR A C 1
ATOM 5745 O O . TYR A 1 721 ? 24.627 3.787 12.590 1.00 38.59 721 TYR A O 1
ATOM 5753 N N . TYR A 1 722 ? 22.404 3.783 12.936 1.00 29.38 722 TYR A N 1
ATOM 5754 C CA . TYR A 1 722 ? 22.142 5.013 12.177 1.00 29.38 722 TYR A CA 1
ATOM 5755 C C . TYR A 1 722 ? 22.074 6.283 13.032 1.00 29.38 722 TYR A C 1
ATOM 5757 O O . TYR A 1 722 ? 22.402 7.355 12.522 1.00 29.38 722 TYR A O 1
ATOM 5765 N N . PHE A 1 723 ? 21.688 6.181 14.305 1.00 37.78 723 PHE A N 1
ATOM 5766 C CA . PHE A 1 723 ? 21.383 7.345 15.147 1.00 37.78 723 PHE A CA 1
ATOM 5767 C C . PHE A 1 723 ? 22.146 7.379 16.478 1.00 37.78 723 PHE A C 1
ATOM 5769 O O . PHE A 1 723 ? 21.995 8.329 17.244 1.00 37.78 723 PHE A O 1
ATOM 5776 N N . GLY A 1 724 ? 23.003 6.390 16.751 1.00 30.69 724 GLY A N 1
ATOM 5777 C CA . GLY A 1 724 ? 23.852 6.374 17.938 1.00 30.69 724 GLY A CA 1
ATOM 5778 C C . GLY A 1 724 ? 25.050 7.325 17.837 1.00 30.69 724 GLY A C 1
ATOM 5779 O O . GLY A 1 724 ? 26.072 6.985 17.234 1.00 30.69 724 GLY A O 1
ATOM 5780 N N . SER A 1 725 ? 24.960 8.485 18.495 1.00 33.00 725 SER A N 1
ATOM 5781 C CA . SER A 1 725 ? 26.113 9.233 19.026 1.00 33.00 725 SER A CA 1
ATOM 5782 C C . SER A 1 725 ? 25.769 9.944 20.324 1.00 33.00 725 SER A C 1
ATOM 5784 O O . SER A 1 725 ? 24.819 10.758 20.275 1.00 33.00 725 SER A O 1
#

Foldseek 3Di:
DPPPPPPPVPPPPDDDPVVVVLVVVCVVPPDDPDPLQSLLLLCQQQACGHVNAKQWFWDQDPVVSDTFIWIAGSLLPPIDTDDPQQWAFFQDADDVPPNDGFSDSRIHGPVPQAPVVSVQSPDPQKGFLHGDDQKTWMWGADAAPSFGQWIWTWMAGSNRPPIATQDGDGFGWQSQAWDDDDQKTWTWTDDPNWIWIWITGNNNPDIDTQDGQAQDRWHDAFDDRDPKTKGFFPTFYYWDADPQKTWGQGNQCFIWIAGVNNPDIDGQDNANWTHWADDDQKIKTWGFDDPPPPDPVCPPQGTFFMWMTGVVHDDIDTQDHGGWRFGYDDPQKTWTWDGPPPQWTFIWIAGVNNPDIDTLGTRDGDQKDKDWRMDIHQKTKIWIDDVNHTPAIWMGGVRNPDTGGRDHPPDRPPPDPVRVVVQVVQLCLLQPPADDDPVLVVLLVVQVVCVVVVLDDQDPQLFKNFDSGGLQLDDLLRFLQWRWTIDGGDDADKTKTFRCLLVPDPHQQQTFIWIAGPPDPLRIDGQGRHPLRVLLCSLPPVLSSVDDDLPDDPVNVVVSVVVVVVVVVVDDPSSVVSSVCSCVVSVHDHDPDSVVRSNVVLVVQVVQALAAAPSRNHHGDDDPDNADPDFPDDPLVVCPPADDPVSVVVCLVPGDPRSLSRCSNNCSNSSRCLQPPPVLVVNLVVCVVVVSNSSSSSSCYPPRPPPPVSPPVVVVVVCCVPPND

Radius of gyration: 31.89 Å; chains: 1; bounding box: 67×68×113 Å

Organism: NCBI:txid274593

Secondary structure (DSSP, 8-state):
--SSSSSTTSS-SSS-HHHHHHHHHHHHTT----HHHHHHHHHTTTSSB-TTSEEEEEEEETTTTEEEEEEEETTSTT-EE--TTTEEEPPPP--S---S----TTEEE-TT--HHHHHHHT-TTEEEEEEETTEEEEEEEEEETTEEEEEEEEEEETTS-S-EEEE--BS-EEEEEEEEETTEEEEEEEETTEEEEEEEETTS---EEEEEEE---------EETTEEEE-SSS----EEETTEEEEEBTTS-EEEEETTS---EE---S-BS--EEETTEEEEEEEPPTT---GGGGG--EEEEEEEETT----EE-S-S--EEEEEETTEEEEEPPTTSS---EEEEETTS---EEEEPPPSSSEEEEEEEEETTEEEEEEEETTEEEEEEEEETTS---EE-----S--PPPHHHHHHHHHHHHHHHTTPPPPHHHHHHHHHHHHHHHTT--SSSTTTS-EE----TT---TTS-TTEEEEEE--SSS--EEEEE-TTTTSSSTTSSEEEEE-TTSSS-EEEEESSHHHHHHHHHH-THHHHS--TT--HHHHHHHHHHHHHHHHH--HHHHHHHHHHHHHHTPPPPS-HHHHHHHHHHHHHTT-SB--TTS--B----S----SS-----GGG-TT---HHHHHHHHHH--HHHHHHHHHHHHHTTTTTT-HHHHHHHHHHHHHTT-HHHHHHTT-SPP----TTSHHHHHHHHHHHH--